Protein 4W64 (pdb70)

Secondary structure (DSSP, 8-state):
----EEEEEEESSS--------GGGTTPEEESEEE--EE----SS---SSS--S---EEPPEEEEEE--TTHHHHHHHHHHT-EEEEEEEEEEEEETTEEEEEEEEEEEEEEEEEEEEE--SSS--EEEEEEEEEEEEEEEEEE-TTS-EEEEEEEEEETTTTBSSS-S--/--S-SEEEEEESSS--------GGGTTPEEESEEE--EE----SS---SSS------EEPPEEEEEE--TTHHHHHHHHHHT--EEEEEEEEEE---EEEEEEEEEEEEEEEEEEE--SSS--EEEEEEEEEEEEEEE----EEEEEETTTTBSSS-S--/---EEEEEESSS--------TTSTTPEEESEEE--EE----HHHHHTT-------EEPPEEEEEE--TTHHHHHHHHHHT--EEEEEEEEEEEETTEEEEEEEEEEEEEEEEEEEEE--SSS--EEEEEEEEEEEEEEEEEE-TTS-EEEEEEEEEETTTTBSS--

Foldseek 3Di:
DKDKWKWKAFAAPQHLFAPDPPPVHHRTHIFDDKDWDKDAPDDPVDDDPDDDDPDAIDIDWIKTKHFDDPSVVVLVVQQVVFDWTQKMKMWTWTDQVPRIDRFKIKMFGGKGWPDKAWDDDPDDGTMIMITMDGQKMKMKGWDADPNSHTDDIDIWMAGNCVRDGDRDRDD/DDPAFKWKAFAAPQHLFAPDPPPVHHRTAGFHDKDWDKAAPDDPPDDDPDDDDPDAIDTDWIKTKHFDDPSVVVLVVQQVVFDWTQKMKMFGWDPVIDRFKIKMFGGKGWPDKAWDDDPDDTTMIMITMDGQKMWMWGDPVIDIWIAGNCVGDTDRDNDD/DAFKWKAFAAPQHLFDPDPPPVRHRTHGFHDKDWDKAWPFDPVCVVVVHDTPIAIDTDWIKTKHFDDPSVVVLVVQQVVFDWTQKMKMWGWDDQPPDIDRFKIKMFGGKGWNDKAWDDDPDDGTMIMITMDGFKMKMKGFDADPNRHTDGIDIWMAGSNVRDTDGD

Radius of gyration: 39.63 Å; Cα contacts (8 Å, |Δi|>4): 1179; chains: 3; bounding box: 55×47×134 Å

CATH classification: 2.30.110.20

B-factor: mean 25.29, std 13.47, range [9.86, 95.23]

Nearest PDB structures (foldseek):
  4w64-assembly1_A  TM=1.006E+00  e=3.500E-34  Acinetobacter baumannii AB0057
  4tv4-assembly1_A-2  TM=9.434E-01  e=4.140E-15  Burkholderia pseudomallei 1710b
  1y12-assembly1_A  TM=8.871E-01  e=4.853E-15  Pseudomonas aeruginosa PAO1
  4ksr-assembly1_A  TM=9.170E-01  e=1.328E-14  Vibrio cholerae O1 biovar El Tor str. N16961
  1y12-assembly1_C  TM=8.994E-01  e=1.019E-14  Pseudomonas aeruginosa PAO1

Organism: Acinetobacter baumannii (strain AB0057) (NCBI:txid480119)

Solvent-accessible surface area: 29060 Å² total; per-residue (Å²): 116,99,48,161,53,21,4,0,49,16,76,12,197,55,129,5,83,15,92,8,201,33,94,119,4,131,31,24,0,81,8,83,50,85,64,44,60,85,156,108,60,131,50,112,136,78,109,54,166,54,92,142,59,88,78,153,21,104,31,50,45,0,55,0,48,0,60,46,40,61,0,2,74,66,0,98,94,0,36,102,55,35,85,72,2,107,36,0,16,0,4,5,17,78,41,35,69,132,137,58,20,53,49,25,28,0,56,0,58,92,0,52,5,39,49,30,83,60,68,108,99,187,153,64,106,45,40,2,29,0,0,0,108,15,12,0,0,27,60,16,88,40,76,55,65,176,131,17,52,88,56,47,58,62,61,134,63,65,0,41,65,44,83,64,72,33,40,34,20,154,142,60,16,108,47,49,19,0,0,50,18,74,16,192,55,122,5,83,9,95,10,197,13,101,116,3,162,31,25,2,34,1,60,49,82,64,47,61,83,158,107,69,128,46,111,138,78,102,46,165,49,90,144,72,89,112,155,22,116,27,39,44,0,56,0,48,0,38,47,54,61,0,2,73,63,0,95,93,0,37,102,56,40,79,70,1,102,34,0,16,0,4,4,20,54,43,239,80,65,50,38,25,28,0,55,0,60,100,0,56,2,34,48,29,84,58,62,112,95,184,150,63,102,46,38,2,30,0,0,0,107,16,15,0,0,34,58,16,99,44,147,97,63,68,58,135,79,66,0,37,64,46,81,68,67,32,41,32,18,157,141,210,37,69,20,6,0,49,14,72,31,166,76,162,5,76,14,101,9,206,32,96,123,2,132,31,24,2,48,2,60,49,85,65,45,58,83,154,95,86,94,43,82,108,39,52,92,123,60,22,99,10,87,49,64,29,118,27,40,40,0,53,0,50,0,35,46,41,70,1,2,73,83,0,99,107,2,37,100,57,34,59,57,0,103,34,0,15,0,4,4,23,99,93,52,76,154,156,79,19,51,49,22,30,0,57,0,63,100,0,54,2,37,49,29,84,58,67,109,103,189,155,60,109,45,41,2,30,0,0,0,110,15,23,0,0,28,60,17,95,34,68,40,50,178,123,15,74,76,129,41,56,66,58,134,67,69,0,38,24,48,36,65,72,37,39,69

Structure (mmCIF, N/CA/C/O backbone):
data_4W64
#
_entry.id   4W64
#
_cell.length_a   87.001
_cell.length_b   87.001
_cell.length_c   128.809
_cell.angle_alpha   90.00
_cell.angle_beta   90.00
_cell.angle_gamma   120.00
#
_symmetry.space_group_name_H-M   'P 6'
#
loop_
_entity.id
_entity.type
_entity.pdbx_description
1 polymer 'Type VI secretion system effector, Hcp1 family'
2 non-polymer 'SULFATE ION'
3 water water
#
loop_
_atom_site.group_PDB
_atom_site.id
_atom_site.type_symbol
_atom_site.label_atom_id
_atom_site.label_alt_id
_atom_site.label_comp_id
_atom_site.label_asym_id
_atom_site.label_entity_id
_atom_site.label_seq_id
_atom_site.pdbx_PDB_ins_code
_atom_site.Cartn_x
_atom_site.Cartn_y
_atom_site.Cartn_z
_atom_site.occupancy
_atom_site.B_iso_or_equiv
_atom_site.auth_seq_id
_atom_site.auth_comp_id
_atom_site.auth_asym_id
_atom_site.auth_atom_id
_atom_site.pdbx_PDB_model_num
ATOM 1 N N . ALA A 1 1 ? 6.651 -27.774 -7.054 1.00 60.23 -1 ALA A N 1
ATOM 2 C CA . ALA A 1 1 ? 7.892 -27.284 -7.644 1.00 55.26 -1 ALA A CA 1
ATOM 3 C C . ALA A 1 1 ? 7.747 -27.171 -9.143 1.00 51.33 -1 ALA A C 1
ATOM 4 O O . ALA A 1 1 ? 7.332 -28.119 -9.802 1.00 52.59 -1 ALA A O 1
ATOM 6 N N . SER A 1 2 ? 8.071 -26.004 -9.682 1.00 43.06 0 SER A N 1
ATOM 7 C CA . SER A 1 2 ? 8.100 -25.853 -11.125 1.00 37.60 0 SER A CA 1
ATOM 8 C C . SER A 1 2 ? 9.375 -26.496 -11.652 1.00 41.92 0 SER A C 1
ATOM 9 O O . SER A 1 2 ? 10.458 -26.307 -11.097 1.00 41.57 0 SER A O 1
ATOM 12 N N . MET A 1 3 ? 9.235 -27.280 -12.714 1.00 36.52 1 MET A N 1
ATOM 13 C CA . MET A 1 3 ? 10.369 -27.987 -13.290 1.00 34.85 1 MET A CA 1
ATOM 14 C C . MET A 1 3 ? 10.408 -27.728 -14.774 1.00 30.86 1 MET A C 1
ATOM 15 O O . MET A 1 3 ? 10.794 -28.598 -15.568 1.00 27.92 1 MET A O 1
ATOM 20 N N . LYS A 1 4 ? 9.999 -26.523 -15.148 1.00 25.16 2 LYS A N 1
ATOM 21 C CA . LYS A 1 4 ? 10.006 -26.119 -16.548 1.00 21.33 2 LYS A CA 1
ATOM 22 C C . LYS A 1 4 ? 11.410 -25.999 -17.108 1.00 23.50 2 LYS A C 1
ATOM 23 O O . LYS A 1 4 ? 12.288 -25.378 -16.503 1.00 29.68 2 LYS A O 1
ATOM 29 N N . ASP A 1 5 ? 11.599 -26.567 -18.289 1.00 17.92 3 ASP A N 1
ATOM 30 C CA . ASP A 1 5 ? 12.879 -26.546 -18.969 1.00 15.26 3 ASP A CA 1
ATOM 31 C C . ASP A 1 5 ? 12.646 -26.946 -20.411 1.00 16.21 3 ASP A C 1
ATOM 32 O O . ASP A 1 5 ? 11.831 -27.831 -20.693 1.00 18.25 3 ASP A O 1
ATOM 37 N N . ILE A 1 6 ? 13.347 -26.283 -21.323 1.00 13.76 4 ILE A N 1
ATOM 38 C CA . ILE A 1 6 ? 13.295 -26.632 -22.736 1.00 12.63 4 ILE A CA 1
ATOM 39 C C . ILE A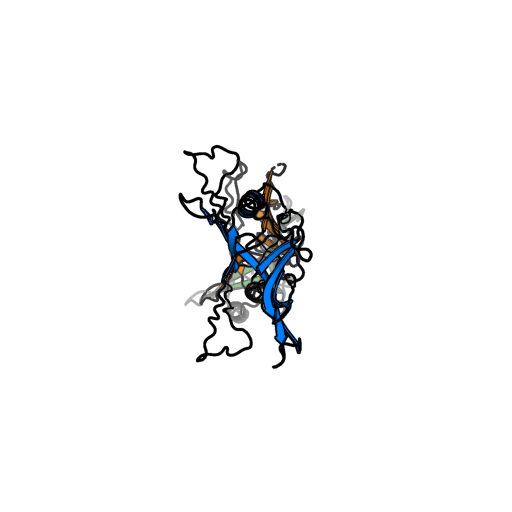 1 6 ? 14.732 -26.780 -23.220 1.00 13.78 4 ILE A C 1
ATOM 40 O O . ILE A 1 6 ? 15.582 -25.937 -22.917 1.00 13.14 4 ILE A O 1
ATOM 45 N N . TYR A 1 7 ? 15.010 -27.859 -23.952 1.00 12.32 5 TYR A N 1
ATOM 46 C CA . TYR A 1 7 ? 16.355 -28.118 -24.443 1.00 10.44 5 TYR A CA 1
ATOM 47 C C . TYR A 1 7 ? 16.342 -28.333 -25.948 1.00 10.97 5 TYR A C 1
ATOM 48 O O . TYR A 1 7 ? 15.453 -29.005 -26.464 1.00 13.02 5 TYR A O 1
ATOM 57 N N . VAL A 1 8 ? 17.359 -27.808 -26.630 1.00 12.88 6 VAL A N 1
ATOM 58 C CA . VAL A 1 8 ? 17.476 -27.924 -28.085 1.00 11.57 6 VAL A CA 1
ATOM 59 C C . VAL A 1 8 ? 18.822 -28.522 -28.476 1.00 12.01 6 VAL A C 1
ATOM 60 O O . VAL A 1 8 ? 19.861 -28.120 -27.947 1.00 13.36 6 VAL A O 1
ATOM 64 N N . GLU A 1 9 ? 18.808 -29.501 -29.383 1.00 13.97 7 GLU A N 1
ATOM 65 C CA . GLU A 1 9 ? 20.060 -30.022 -29.941 1.00 14.38 7 GLU A CA 1
ATOM 66 C C . GLU A 1 9 ? 20.073 -29.967 -31.467 1.00 14.30 7 GLU A C 1
ATOM 67 O O . GLU A 1 9 ? 19.140 -30.464 -32.119 1.00 15.56 7 GLU A O 1
ATOM 73 N N . PHE A 1 10 ? 21.132 -29.382 -32.026 1.00 12.74 8 PHE A N 1
ATOM 74 C CA . PHE A 1 10 ? 21.368 -29.384 -33.472 1.00 13.70 8 PHE A CA 1
ATOM 75 C C . PHE A 1 10 ? 22.186 -30.598 -33.843 1.00 14.28 8 PHE A C 1
ATOM 76 O O . PHE A 1 10 ? 23.149 -30.951 -33.145 1.00 15.26 8 PHE A O 1
ATOM 84 N N . ARG A 1 11 ? 21.804 -31.247 -34.942 1.00 14.17 9 ARG A N 1
ATOM 85 C CA . ARG A 1 11 ? 22.506 -32.422 -35.428 1.00 13.59 9 ARG A CA 1
ATOM 86 C C . ARG A 1 11 ? 22.774 -32.237 -36.911 1.00 17.68 9 ARG A C 1
ATOM 87 O O . ARG A 1 11 ? 21.878 -32.381 -37.747 1.00 25.09 9 ARG A O 1
ATOM 95 N N . GLY A 1 12 ? 24.012 -31.887 -37.237 1.00 22.56 10 GLY A N 1
ATOM 96 C CA . GLY A 1 12 ? 24.388 -31.688 -38.623 1.00 19.62 10 GLY A CA 1
ATOM 97 C C . GLY A 1 12 ? 25.894 -31.626 -38.732 1.00 23.81 10 GLY A C 1
ATOM 98 O O . GLY A 1 12 ? 26.597 -31.868 -37.750 1.00 24.78 10 GLY A O 1
ATOM 99 N N . LYS A 1 13 ? 26.388 -31.292 -39.918 1.00 26.51 11 LYS A N 1
ATOM 100 C CA . LYS A 1 13 ? 27.820 -31.179 -40.137 1.00 24.97 11 LYS A CA 1
ATOM 101 C C . LYS A 1 13 ? 28.417 -30.003 -39.361 1.00 30.53 11 LYS A C 1
ATOM 102 O O . LYS A 1 13 ? 29.515 -30.108 -38.813 1.00 28.82 11 LYS A O 1
ATOM 108 N N . TYR A 1 14 ? 27.692 -28.887 -39.311 1.00 22.83 12 TYR A N 1
ATOM 109 C CA . TYR A 1 14 ? 28.132 -27.714 -38.555 1.00 24.40 12 TYR A CA 1
ATOM 110 C C . TYR A 1 14 ? 27.700 -27.868 -37.107 1.00 19.61 12 TYR A C 1
ATOM 111 O O . TYR A 1 14 ? 26.563 -28.245 -36.831 1.00 23.56 12 TYR A O 1
ATOM 120 N N . LYS A 1 15 ? 28.610 -27.591 -36.182 1.00 22.84 13 LYS A N 1
ATOM 121 C CA . LYS A 1 15 ? 28.331 -27.840 -34.773 1.00 19.63 13 LYS A CA 1
ATOM 122 C C . LYS A 1 15 ? 27.788 -26.588 -34.095 1.00 19.30 13 LYS A C 1
ATOM 123 O O . LYS A 1 15 ? 28.354 -25.498 -34.231 1.00 21.77 13 LYS A O 1
ATOM 129 N N . VAL A 1 16 ? 26.680 -26.746 -33.384 1.00 20.49 14 VAL A N 1
ATOM 130 C CA . VAL A 1 16 ? 26.150 -25.685 -32.535 1.00 18.06 14 VAL A CA 1
ATOM 131 C C . VAL A 1 16 ? 26.042 -26.275 -31.133 1.00 16.91 14 VAL A C 1
ATOM 132 O O . VAL A 1 16 ? 24.953 -26.416 -30.578 1.00 21.96 14 VAL A O 1
ATOM 136 N N . ASP A 1 17 ? 27.189 -26.638 -30.565 1.00 22.62 15 ASP A N 1
ATOM 137 C CA . ASP A 1 17 ? 27.190 -27.321 -29.278 1.00 25.86 15 ASP A CA 1
ATOM 138 C C . ASP A 1 17 ? 26.871 -26.356 -28.141 1.00 27.24 15 ASP A C 1
ATOM 139 O O . ASP A 1 17 ? 27.474 -25.280 -28.043 1.00 28.03 15 ASP A O 1
ATOM 144 N N . GLY A 1 18 ? 25.925 -26.752 -27.289 1.00 21.80 16 GLY A N 1
ATOM 145 C CA . GLY A 1 18 ? 25.413 -25.904 -26.225 1.00 21.51 16 GLY A CA 1
ATOM 146 C C . GLY A 1 18 ? 26.102 -26.033 -24.881 1.00 19.85 16 GLY A C 1
ATOM 147 O O . GLY A 1 18 ? 27.097 -26.747 -24.734 1.00 25.17 16 GLY A O 1
ATOM 148 N N . GLU A 1 19 ? 25.546 -25.340 -23.887 1.00 23.51 17 GLU A N 1
ATOM 149 C CA . GLU A 1 19 ? 26.184 -25.217 -22.583 1.00 25.22 17 GLU A CA 1
ATOM 150 C C . GLU A 1 19 ? 25.537 -26.052 -21.485 1.00 24.08 17 GLU A C 1
ATOM 151 O O . GLU A 1 19 ? 26.069 -26.107 -20.373 1.00 24.77 17 GLU A O 1
ATOM 157 N N . SER A 1 20 ? 24.400 -26.689 -21.766 1.00 18.33 18 SER A N 1
ATOM 158 C CA . SER A 1 20 ? 23.647 -27.334 -20.679 1.00 17.62 18 SER A CA 1
ATOM 159 C C . SER A 1 20 ? 24.448 -28.359 -19.912 1.00 20.33 18 SER A C 1
ATOM 160 O O . SER A 1 20 ? 25.188 -29.157 -20.495 1.00 20.42 18 SER A O 1
ATOM 163 N N . ARG A 1 21 ? 24.290 -28.345 -18.590 1.00 17.02 19 ARG A N 1
ATOM 164 C CA . ARG A 1 21 ? 24.895 -29.360 -17.755 1.00 17.70 19 ARG A CA 1
ATOM 165 C C . ARG A 1 21 ? 23.846 -30.326 -17.195 1.00 17.97 19 ARG A C 1
ATOM 166 O O . ARG A 1 21 ? 24.143 -31.142 -16.312 1.00 21.74 19 ARG A O 1
ATOM 174 N N . ASP A 1 22 ? 22.620 -30.235 -17.707 1.00 17.72 20 ASP A N 1
ATOM 175 C CA . ASP A 1 22 ? 21.590 -31.192 -17.303 1.00 17.01 20 ASP A CA 1
ATOM 176 C C . ASP A 1 22 ? 22.045 -32.593 -17.709 1.00 17.44 20 ASP A C 1
ATOM 177 O O . ASP A 1 22 ? 22.452 -32.778 -18.850 1.00 17.27 20 ASP A O 1
ATOM 182 N N . SER A 1 23 ? 21.966 -33.553 -16.789 1.00 19.70 21 SER A N 1
ATOM 183 C CA A SER A 1 23 ? 22.483 -34.899 -17.043 0.67 20.15 21 SER A CA 1
ATOM 184 C CA B SER A 1 23 ? 22.445 -34.920 -17.018 0.33 25.43 21 SER A CA 1
ATOM 185 C C . SER A 1 23 ? 21.906 -35.524 -18.313 1.00 26.71 21 SER A C 1
ATOM 186 O O . SER A 1 23 ? 22.619 -36.207 -19.047 1.00 24.10 21 SER A O 1
ATOM 191 N N . GLU A 1 24 ? 20.631 -35.271 -18.594 1.00 20.99 22 GLU A N 1
ATOM 192 C CA . GLU A 1 24 ? 19.998 -35.879 -19.762 1.00 19.10 22 GLU A CA 1
ATOM 193 C C . GLU A 1 24 ? 20.147 -35.088 -21.058 1.00 18.53 22 GLU A C 1
ATOM 194 O O . GLU A 1 24 ? 19.731 -35.551 -22.125 1.00 21.89 22 GLU A O 1
ATOM 200 N N . HIS A 1 25 ? 20.733 -33.895 -20.971 1.00 15.79 23 HIS A N 1
ATOM 201 C CA . HIS A 1 25 ? 20.904 -33.039 -22.141 1.00 14.18 23 HIS A CA 1
ATOM 202 C C . HIS A 1 25 ? 22.259 -32.352 -22.129 1.00 12.89 23 HIS A C 1
ATOM 203 O O . HIS A 1 25 ? 22.347 -31.147 -22.393 1.00 14.53 23 HIS A O 1
ATOM 210 N N . LYS A 1 26 ? 23.315 -33.108 -21.828 1.00 17.35 24 LYS A N 1
ATOM 211 C CA . LYS A 1 26 ? 24.652 -32.516 -21.765 1.00 19.35 24 LYS A CA 1
ATOM 212 C C . LYS A 1 26 ? 25.032 -31.915 -23.118 1.00 17.06 24 LYS A C 1
ATOM 213 O O . LYS A 1 26 ? 24.972 -32.598 -24.151 1.00 18.70 24 LYS A O 1
ATOM 219 N N . GLY A 1 27 ? 25.399 -30.632 -23.114 1.00 17.24 25 GLY A N 1
ATOM 220 C CA . GLY A 1 27 ? 25.772 -29.947 -24.342 1.00 18.92 25 GLY A CA 1
ATOM 221 C C . GLY A 1 27 ? 24.631 -29.511 -25.235 1.00 18.67 25 GLY A C 1
ATOM 222 O O . GLY A 1 27 ? 24.866 -29.013 -26.339 1.00 19.23 25 GLY A O 1
ATOM 223 N N . TRP A 1 28 ? 23.392 -29.693 -24.786 1.00 14.75 26 TRP A N 1
ATOM 224 C CA . TRP A 1 28 ? 22.263 -29.107 -25.512 1.00 14.42 26 TRP A CA 1
ATOM 225 C C . TRP A 1 28 ? 22.164 -27.617 -25.173 1.00 14.06 26 TRP A C 1
ATOM 226 O O . TRP A 1 28 ? 22.801 -27.142 -24.228 1.00 16.51 26 TRP A O 1
ATOM 237 N N . LEU A 1 29 ? 21.373 -26.881 -25.948 1.00 14.10 27 LEU A N 1
ATOM 238 C CA . LEU A 1 29 ? 21.058 -25.491 -25.624 1.00 13.31 27 LEU A CA 1
ATOM 239 C C . LEU A 1 29 ? 19.889 -25.492 -24.661 1.00 15.12 27 LEU A C 1
ATOM 240 O O . LEU A 1 29 ? 18.917 -26.224 -24.870 1.00 18.88 27 LEU A O 1
ATOM 245 N N . GLU A 1 30 ? 19.967 -24.671 -23.620 1.00 12.88 28 GLU A N 1
ATOM 246 C CA . GLU A 1 30 ? 18.801 -24.401 -22.782 1.00 13.43 28 GLU A CA 1
ATOM 247 C C . GLU A 1 30 ? 18.086 -23.175 -23.323 1.00 13.90 28 GLU A C 1
ATOM 248 O O . GLU A 1 30 ? 18.695 -22.111 -23.518 1.00 17.16 28 GLU A O 1
ATOM 254 N N . VAL A 1 31 ? 16.787 -23.320 -23.558 1.00 10.86 29 VAL A N 1
ATOM 255 C CA . VAL A 1 31 ? 15.987 -22.191 -24.015 1.00 11.42 29 VAL A CA 1
ATOM 256 C C . VAL A 1 31 ? 14.808 -21.898 -23.070 1.00 15.96 29 VAL A C 1
ATOM 257 O O . VAL A 1 31 ? 14.434 -22.733 -22.227 1.00 15.10 29 VAL A O 1
ATOM 261 N N . ASN A 1 32 ? 14.236 -20.709 -23.203 1.00 11.28 30 ASN A N 1
ATOM 262 C CA . ASN A 1 32 ? 13.290 -20.191 -22.227 1.00 12.50 30 ASN A CA 1
ATOM 263 C C . ASN A 1 32 ? 11.829 -20.266 -22.672 1.00 13.16 30 ASN A C 1
ATOM 264 O O . ASN A 1 32 ? 10.927 -20.315 -21.839 1.00 16.34 30 ASN A O 1
ATOM 269 N N . SER A 1 33 ? 11.603 -20.218 -23.982 1.00 13.40 31 SER A N 1
ATOM 270 C CA . SER A 1 33 ? 10.235 -20.154 -24.507 1.00 12.95 31 SER A CA 1
ATOM 271 C C . SER A 1 33 ? 10.198 -20.557 -25.965 1.00 14.20 31 SER A C 1
ATOM 272 O O . SER A 1 33 ? 11.239 -20.624 -26.632 1.00 14.33 31 SER A O 1
ATOM 275 N N . TRP A 1 34 ? 8.987 -20.828 -26.452 1.00 13.21 32 TRP A N 1
ATOM 276 C CA . TRP A 1 34 ? 8.787 -21.309 -27.820 1.00 13.83 32 TRP A CA 1
ATOM 277 C C . TRP A 1 34 ? 7.449 -20.811 -28.323 1.00 13.10 32 TRP A C 1
ATOM 278 O O . TRP A 1 34 ? 6.476 -20.722 -27.572 1.00 14.51 32 TRP A O 1
ATOM 289 N N . SER A 1 35 ? 7.382 -20.483 -29.611 1.00 13.00 33 SER A N 1
ATOM 290 C CA . SER A 1 35 ? 6.109 -20.107 -30.216 1.00 14.58 33 SER A CA 1
ATOM 291 C C . SER A 1 35 ? 6.082 -20.578 -31.664 1.00 14.30 33 SER A C 1
ATOM 292 O O . SER A 1 35 ? 7.133 -20.730 -32.297 1.00 14.79 33 SER A O 1
ATOM 295 N N . HIS A 1 36 ? 4.890 -20.878 -32.160 1.00 13.96 34 HIS A N 1
ATOM 296 C CA . HIS A 1 36 ? 4.728 -21.361 -33.527 1.00 14.17 34 HIS A CA 1
ATOM 297 C C . HIS A 1 36 ? 3.392 -20.902 -34.076 1.00 13.19 34 HIS A C 1
ATOM 298 O O . HIS A 1 36 ? 2.575 -20.319 -33.343 1.00 14.69 34 HIS A O 1
ATOM 305 N N . ASN A 1 37 ? 3.179 -21.145 -35.368 1.00 13.50 35 ASN A N 1
ATOM 306 C CA . ASN A 1 37 ? 1.944 -20.744 -36.031 1.00 13.29 35 ASN A CA 1
ATOM 307 C C . ASN A 1 37 ? 1.807 -21.601 -37.274 1.00 12.86 35 ASN A C 1
ATOM 308 O O . ASN A 1 37 ? 2.789 -21.803 -38.006 1.00 14.43 35 ASN A O 1
ATOM 313 N N . ILE A 1 38 ? 0.601 -22.127 -37.492 1.00 11.66 36 ILE A N 1
ATOM 314 C CA . ILE A 1 38 ? 0.299 -22.973 -38.637 1.00 13.71 36 ILE A CA 1
ATOM 315 C C . ILE A 1 38 ? -0.997 -22.445 -39.220 1.00 13.74 36 ILE A C 1
ATOM 316 O O . ILE A 1 38 ? -1.968 -22.255 -38.499 1.00 13.65 36 ILE A O 1
ATOM 321 N N . ARG A 1 39 ? -1.016 -22.188 -40.522 1.00 12.33 37 ARG A N 1
ATOM 322 C CA . ARG A 1 39 ? -2.192 -21.586 -41.155 1.00 13.54 37 ARG A CA 1
ATOM 323 C C . ARG A 1 39 ? -2.565 -22.339 -42.423 1.00 13.22 37 ARG A C 1
ATOM 324 O O . ARG A 1 39 ? -1.736 -22.497 -43.328 1.00 16.99 37 ARG A O 1
ATOM 332 N N . GLN A 1 40 ? -3.826 -22.776 -42.479 1.00 12.48 38 GLN A N 1
ATOM 333 C CA . GLN A 1 40 ? -4.368 -23.578 -43.576 1.00 16.60 38 GLN A CA 1
ATOM 334 C C . GLN A 1 40 ? -5.376 -22.751 -44.368 1.00 16.14 38 GLN A C 1
ATOM 335 O O . GLN A 1 40 ? -6.433 -22.400 -43.850 1.00 16.28 38 GLN A O 1
ATOM 341 N N . PRO A 1 41 ? -5.065 -22.433 -45.636 1.00 16.11 39 PRO A N 1
ATOM 342 C CA . PRO A 1 41 ? -5.950 -21.587 -46.450 1.00 16.66 39 PRO A CA 1
ATOM 343 C C . PRO A 1 41 ? -7.141 -22.297 -47.101 1.00 19.96 39 PRO A C 1
ATOM 344 O O . PRO A 1 41 ? -8.020 -21.596 -47.621 1.00 22.26 39 PRO A O 1
ATOM 348 N N . LYS A 1 42 ? -7.164 -23.628 -47.089 1.00 17.33 40 LYS A N 1
ATOM 349 C CA . LYS A 1 42 ? -8.243 -24.403 -47.705 1.00 16.18 40 LYS A CA 1
ATOM 350 C C . LYS A 1 42 ? -9.637 -23.887 -47.344 1.00 17.30 40 LYS A C 1
ATOM 351 O O . LYS A 1 42 ? -9.913 -23.568 -46.188 1.00 17.58 40 LYS A O 1
ATOM 357 N N . SER A 1 43 ? -10.509 -23.795 -48.345 1.00 18.06 41 SER A N 1
ATOM 358 C CA . SER A 1 43 ? -11.879 -23.317 -48.141 1.00 18.35 41 SER A CA 1
ATOM 359 C C . SER A 1 43 ? -12.786 -24.413 -47.592 1.00 19.73 41 SER A C 1
ATOM 360 O O . SER A 1 43 ? -12.597 -25.592 -47.900 1.00 21.00 41 SER A O 1
ATOM 363 N N . ALA A 1 44 ? -13.765 -24.024 -46.775 1.00 16.63 42 ALA A N 1
ATOM 364 C CA . ALA A 1 44 ? -14.792 -24.957 -46.302 1.00 17.01 42 ALA A CA 1
ATOM 365 C C . ALA A 1 44 ? -16.065 -24.849 -47.129 1.00 21.95 42 ALA A C 1
ATOM 366 O O . ALA A 1 44 ? -17.009 -25.606 -46.913 1.00 22.08 42 ALA A O 1
ATOM 368 N N . THR A 1 45 ? -16.103 -23.912 -48.078 1.00 18.19 43 THR A N 1
ATOM 369 C CA . THR A 1 45 ? -17.320 -23.692 -48.855 1.00 18.81 43 THR A CA 1
ATOM 370 C C . THR A 1 45 ? -17.137 -23.990 -50.336 1.00 25.04 43 THR A C 1
ATOM 371 O O . THR A 1 45 ? -18.113 -23.998 -51.101 1.00 24.24 43 THR A O 1
ATOM 375 N N . SER A 1 46 ? -15.890 -24.227 -50.738 1.00 36.69 44 SER A N 1
ATOM 376 C CA . SER A 1 46 ? -15.576 -24.660 -52.093 1.00 33.36 44 SER A CA 1
ATOM 377 C C . SER A 1 46 ? -14.712 -25.906 -52.012 1.00 33.98 44 SER A C 1
ATOM 378 O O . SER A 1 46 ? -13.952 -26.076 -51.057 1.00 37.41 44 SER A O 1
ATOM 381 N N . SER A 1 47 ? -14.827 -26.776 -53.006 1.00 31.38 45 SER A N 1
ATOM 382 C CA . SER A 1 47 ? -13.987 -27.963 -53.054 1.00 34.14 45 SER A CA 1
ATOM 383 C C . SER A 1 47 ? -13.516 -28.208 -54.470 1.00 30.32 45 SER A C 1
ATOM 384 O O . SER A 1 47 ? -14.196 -27.843 -55.432 1.00 28.00 45 SER A O 1
ATOM 387 N N . SER A 1 48 ? -12.340 -28.808 -54.602 1.00 31.87 46 SER A N 1
ATOM 388 C CA . SER A 1 48 ? -11.836 -29.150 -55.919 1.00 30.76 46 SER A CA 1
ATOM 389 C C . SER A 1 48 ? -12.776 -30.139 -56.588 1.00 29.15 46 SER A C 1
ATOM 390 O O . SER A 1 48 ? -13.363 -30.991 -55.928 1.00 29.75 46 SER A O 1
ATOM 393 N N . VAL A 1 49 ? -12.923 -30.012 -57.901 1.00 27.80 47 VAL A N 1
ATOM 394 C CA . VAL A 1 49 ? -13.683 -30.975 -58.684 1.00 29.26 47 VAL A CA 1
ATOM 395 C C . VAL A 1 49 ? -12.974 -32.329 -58.658 1.00 29.48 47 VAL A C 1
ATOM 396 O O . VAL A 1 49 ? -13.614 -33.392 -58.682 1.00 31.35 47 VAL A O 1
ATOM 400 N N . GLY A 1 50 ? -11.645 -32.284 -58.577 1.00 30.94 48 GLY A N 1
ATOM 401 C CA . GLY A 1 50 ? -10.838 -33.490 -58.571 1.00 33.48 48 GLY A CA 1
ATOM 402 C C . GLY A 1 50 ? -10.107 -33.686 -57.256 1.00 35.68 48 GLY A C 1
ATOM 403 O O . GLY A 1 50 ? -10.584 -33.251 -56.209 1.00 37.41 48 GLY A O 1
ATOM 404 N N . GLY A 1 51 ? -8.944 -34.325 -57.307 1.00 38.45 49 GLY A N 1
ATOM 405 C CA . GLY A 1 51 ? -8.204 -34.640 -56.095 1.00 41.61 49 GLY A CA 1
ATOM 406 C C . GLY A 1 51 ? -7.075 -33.673 -55.794 1.00 43.18 49 GLY A C 1
ATOM 407 O O . GLY A 1 51 ? -6.299 -33.886 -54.859 1.00 46.78 49 GLY A O 1
ATOM 408 N N . HIS A 1 52 ? -6.979 -32.604 -56.579 1.00 41.59 50 HIS A N 1
ATOM 409 C CA . HIS A 1 52 ? -5.920 -31.618 -56.374 1.00 49.37 50 HIS A CA 1
ATOM 410 C C . HIS A 1 52 ? -6.426 -30.289 -55.827 1.00 49.55 50 HIS A C 1
ATOM 411 O 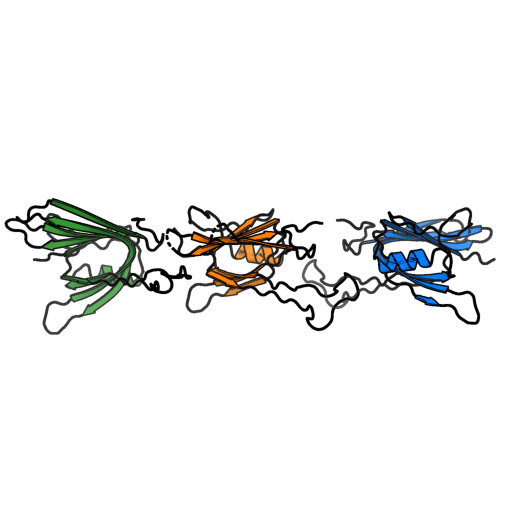O . HIS A 1 52 ? -7.299 -29.645 -56.411 1.00 48.38 50 HIS A O 1
ATOM 418 N N . THR A 1 53 ? -5.853 -29.896 -54.696 1.00 56.25 51 THR A N 1
ATOM 419 C CA . THR A 1 53 ? -6.092 -28.597 -54.095 1.00 59.24 51 THR A CA 1
ATOM 420 C C . THR A 1 53 ? -4.790 -27.819 -54.257 1.00 57.94 51 THR A C 1
ATOM 421 O O . THR A 1 53 ? -3.718 -28.322 -53.919 1.00 62.46 51 THR A O 1
ATOM 425 N N . ALA A 1 54 ? -4.873 -26.607 -54.793 1.00 52.03 52 ALA A N 1
ATOM 426 C CA . ALA A 1 54 ? -3.672 -25.843 -55.126 1.00 55.24 52 ALA A CA 1
ATOM 427 C C . ALA A 1 54 ? -2.879 -25.466 -53.885 1.00 61.27 52 ALA A C 1
ATOM 428 O O . ALA A 1 54 ? -1.744 -25.909 -53.693 1.00 63.37 52 ALA A O 1
ATOM 430 N N . GLU A 1 55 ? -3.491 -24.631 -53.056 1.00 64.49 53 GLU A N 1
ATOM 431 C CA . GLU A 1 55 ? -2.870 -24.142 -51.834 1.00 71.04 53 GLU A CA 1
ATOM 432 C C . GLU A 1 55 ? -2.403 -25.260 -50.915 1.00 75.31 53 GLU A C 1
ATOM 433 O O . GLU A 1 55 ? -2.887 -26.391 -50.972 1.00 68.48 53 GLU A O 1
ATOM 439 N N . ARG A 1 56 ? -1.454 -24.919 -50.057 1.00 34.85 54 ARG A N 1
ATOM 440 C CA . ARG A 1 56 ? -1.005 -25.821 -49.019 1.00 31.44 54 ARG A CA 1
ATOM 441 C C . ARG A 1 56 ? -0.868 -25.021 -47.745 1.00 25.47 54 ARG A C 1
ATOM 442 O O . ARG A 1 56 ? -0.913 -23.785 -47.763 1.00 26.23 54 ARG A O 1
ATOM 450 N N . VAL A 1 57 ? -0.696 -25.732 -46.640 1.00 22.56 55 VAL A N 1
ATOM 451 C CA . VAL A 1 57 ? -0.483 -25.099 -45.349 1.00 17.99 55 VAL A CA 1
ATOM 452 C C . VAL A 1 57 ? 0.772 -24.227 -45.357 1.00 21.94 55 VAL A C 1
ATOM 453 O O . VAL A 1 57 ? 1.722 -24.480 -46.110 1.00 20.68 55 VAL A O 1
ATOM 457 N N . GLU A 1 58 ? 0.756 -23.183 -44.536 1.00 16.31 56 GLU A N 1
ATOM 458 C CA . GLU A 1 58 ? 1.950 -22.403 -44.251 1.00 15.80 56 GLU A CA 1
ATOM 459 C C . GLU A 1 58 ? 2.351 -22.652 -42.804 1.00 15.69 56 GLU A C 1
ATOM 460 O O . GLU A 1 58 ? 1.569 -22.363 -41.893 1.00 17.06 56 GLU A O 1
ATOM 466 N N . HIS A 1 59 ? 3.543 -23.211 -42.575 1.00 14.25 57 HIS A N 1
ATOM 467 C CA . HIS A 1 59 ? 4.100 -23.266 -41.229 1.00 13.65 57 HIS A CA 1
ATOM 468 C C . HIS A 1 59 ? 5.012 -22.059 -41.039 1.00 12.70 57 HIS A C 1
ATOM 469 O O . HIS A 1 59 ? 5.902 -21.807 -41.864 1.00 16.24 57 HIS A O 1
ATOM 476 N N . SER A 1 60 ? 4.796 -21.307 -39.967 1.00 13.01 58 SER A N 1
ATOM 477 C CA . SER A 1 60 ? 5.710 -20.222 -39.637 1.00 14.68 58 SER A CA 1
ATOM 478 C C . SER A 1 60 ? 6.978 -20.824 -39.057 1.00 14.77 58 SER A C 1
ATOM 479 O O . SER A 1 60 ? 7.035 -22.035 -38.792 1.00 16.15 58 SER A O 1
ATOM 482 N N . ASP A 1 61 ? 8.027 -20.021 -38.911 1.00 15.25 59 ASP A N 1
ATOM 483 C CA . ASP A 1 61 ? 9.229 -20.538 -38.281 1.00 14.72 59 ASP A CA 1
ATOM 484 C C . ASP A 1 61 ? 8.887 -20.888 -36.841 1.00 13.85 59 ASP A C 1
ATOM 485 O O . ASP A 1 61 ? 7.998 -20.273 -36.232 1.00 16.08 59 ASP A O 1
ATOM 490 N N . MET A 1 62 ? 9.586 -21.862 -36.280 1.00 12.22 60 MET A N 1
ATOM 491 C CA . MET A 1 62 ? 9.509 -22.049 -34.835 1.00 11.86 60 MET A CA 1
ATOM 492 C C . MET A 1 62 ? 10.473 -21.085 -34.163 1.00 12.86 60 MET A C 1
ATOM 493 O O . MET A 1 62 ? 11.666 -21.061 -34.498 1.00 14.36 60 MET A O 1
ATOM 498 N N . VAL A 1 63 ? 9.957 -20.287 -33.229 1.00 12.59 61 VAL A N 1
ATOM 499 C CA . VAL A 1 63 ? 10.750 -19.215 -32.638 1.00 11.57 61 VAL A CA 1
ATOM 500 C C . VAL A 1 63 ? 11.031 -19.513 -31.169 1.00 14.08 61 VAL A C 1
ATOM 501 O O . VAL A 1 63 ? 10.118 -19.811 -30.390 1.00 14.80 61 VAL A O 1
ATOM 505 N N . PHE A 1 64 ? 12.305 -19.435 -30.802 1.00 11.91 62 PHE A N 1
ATOM 506 C CA . PHE A 1 64 ? 12.743 -19.748 -29.451 1.00 12.00 62 PHE A CA 1
ATOM 507 C C . PHE A 1 64 ? 13.407 -18.522 -28.856 1.00 13.09 62 PHE A C 1
ATOM 508 O O . PHE A 1 64 ? 14.010 -17.728 -29.579 1.00 16.44 62 PHE A O 1
ATOM 516 N N . VAL A 1 65 ? 13.307 -18.362 -27.545 1.00 11.34 63 VAL A N 1
ATOM 517 C CA . VAL A 1 65 ? 14.070 -17.320 -26.870 1.00 12.00 63 VAL A CA 1
ATOM 518 C C . VAL A 1 65 ? 15.028 -17.996 -25.890 1.00 13.65 63 VAL A C 1
ATOM 519 O O . VAL A 1 65 ? 14.650 -18.937 -25.189 1.00 13.04 63 VAL A O 1
ATOM 523 N N . LYS A 1 66 ? 16.276 -17.534 -25.862 1.00 12.22 64 LYS A N 1
ATOM 524 C CA . LYS A 1 66 ? 17.295 -18.124 -24.987 1.00 11.39 64 LYS A CA 1
ATOM 525 C C . LYS A 1 66 ? 18.200 -17.038 -24.413 1.00 14.35 64 LYS A C 1
ATOM 526 O O . LYS A 1 66 ? 18.287 -15.935 -24.963 1.00 13.81 64 LYS A O 1
ATOM 532 N N . ASP A 1 67 ? 18.868 -17.328 -23.300 1.00 11.21 65 ASP A N 1
ATOM 533 C CA . ASP A 1 67 ? 19.907 -16.400 -22.831 1.00 13.06 65 ASP A CA 1
ATOM 534 C C . ASP A 1 67 ? 21.078 -16.371 -23.818 1.00 12.82 65 ASP A C 1
ATOM 535 O O . ASP A 1 67 ? 21.427 -17.404 -24.413 1.00 14.06 65 ASP A O 1
ATOM 540 N N . LEU A 1 68 ? 21.689 -15.203 -24.001 1.00 11.65 66 LEU A N 1
ATOM 541 C CA . LEU A 1 68 ? 22.935 -15.148 -24.765 1.00 11.91 66 LEU A CA 1
ATOM 542 C C . LEU A 1 68 ? 23.956 -16.014 -24.049 1.00 15.76 66 LEU A C 1
ATOM 543 O O . LEU A 1 68 ? 24.049 -15.997 -22.814 1.00 19.09 66 LEU A O 1
ATOM 548 N N . ASP A 1 69 ? 24.723 -16.778 -24.824 1.00 14.57 67 ASP A N 1
ATOM 549 C CA . ASP A 1 69 ? 25.753 -17.656 -24.265 1.00 13.43 67 ASP A CA 1
ATOM 550 C C . ASP A 1 69 ? 26.749 -18.022 -25.362 1.00 12.16 67 ASP A C 1
ATOM 551 O O . ASP A 1 69 ? 26.738 -17.411 -26.427 1.00 13.72 67 ASP A O 1
ATOM 556 N N . ALA A 1 70 ? 27.605 -19.018 -25.122 1.00 15.05 68 ALA A N 1
ATOM 557 C CA . ALA A 1 70 ? 28.674 -19.326 -26.070 1.00 15.66 68 ALA A CA 1
ATOM 558 C C . ALA A 1 70 ? 28.148 -19.856 -27.399 1.00 14.83 68 ALA A C 1
ATOM 559 O O . ALA A 1 70 ? 28.889 -19.898 -28.385 1.00 16.70 68 ALA A O 1
ATOM 561 N N . THR A 1 71 ? 26.895 -20.293 -27.426 1.00 15.75 69 THR A N 1
ATOM 562 C CA A THR A 1 71 ? 26.304 -20.767 -28.671 0.70 14.75 69 THR A CA 1
ATOM 563 C CA B THR A 1 71 ? 26.307 -20.779 -28.671 0.30 15.20 69 THR A CA 1
ATOM 564 C C . THR A 1 71 ? 25.854 -19.611 -29.543 1.00 14.55 69 THR A C 1
ATOM 565 O O . THR A 1 71 ? 25.618 -19.780 -30.734 1.00 15.46 69 THR A O 1
ATOM 572 N N . SER A 1 72 ? 25.727 -18.424 -28.948 1.00 13.11 70 SER A N 1
ATOM 573 C CA . SER A 1 72 ? 25.226 -17.267 -29.695 1.00 11.66 70 SER A CA 1
ATOM 574 C C . SER A 1 72 ? 26.002 -16.954 -30.984 1.00 14.33 70 SER A C 1
ATOM 575 O O . SER A 1 72 ? 25.380 -16.837 -32.039 1.00 14.19 70 SER A O 1
ATOM 578 N N . PRO A 1 73 ? 27.346 -16.835 -30.915 1.00 13.55 71 PRO A N 1
ATOM 579 C CA . PRO A 1 73 ? 28.045 -16.571 -32.184 1.00 12.88 71 PRO A CA 1
ATOM 580 C C . PRO A 1 73 ? 27.873 -17.728 -33.160 1.00 13.49 71 PRO A C 1
ATOM 581 O O . PRO A 1 73 ? 27.907 -17.490 -34.374 1.00 14.20 71 PRO A O 1
ATOM 585 N N . LYS A 1 74 ? 27.712 -18.949 -32.654 1.00 12.43 72 LYS A N 1
ATOM 586 C CA . LYS A 1 74 ? 27.510 -20.100 -33.529 1.00 12.47 72 LYS A CA 1
ATOM 587 C C . LYS A 1 74 ? 26.193 -19.955 -34.290 1.00 14.43 72 LYS A C 1
ATOM 588 O O . LYS A 1 74 ? 26.135 -20.231 -35.494 1.00 16.59 72 LYS A O 1
ATOM 594 N N . LEU A 1 75 ? 25.147 -19.511 -33.594 1.00 13.31 73 LEU A N 1
ATOM 595 C CA . LEU A 1 75 ? 23.861 -19.255 -34.230 1.00 11.67 73 LEU A CA 1
ATOM 596 C C . LEU A 1 75 ? 23.963 -18.101 -35.228 1.00 13.13 73 LEU A C 1
ATOM 597 O O . LEU A 1 75 ? 23.383 -18.163 -36.323 1.00 12.46 73 LEU A O 1
ATOM 602 N N . TRP A 1 76 ? 24.675 -17.038 -34.850 1.00 14.03 74 TRP A N 1
ATOM 603 C CA . TRP A 1 76 ? 24.799 -15.866 -35.724 1.00 11.66 74 TRP A CA 1
ATOM 604 C C . TRP A 1 76 ? 25.484 -16.238 -37.029 1.00 12.04 74 TRP A C 1
ATOM 605 O O . TRP A 1 76 ? 25.051 -15.820 -38.117 1.00 12.75 74 TRP A O 1
ATOM 616 N N . GLU A 1 77 ? 26.547 -17.033 -36.937 1.00 13.05 75 GLU A N 1
ATOM 617 C CA . GLU A 1 77 ? 27.242 -17.451 -38.154 1.00 13.26 75 GLU A CA 1
ATOM 618 C C . GLU A 1 77 ? 26.405 -18.454 -38.952 1.00 14.67 75 GLU A C 1
ATOM 619 O O . GLU A 1 77 ? 26.328 -18.354 -40.176 1.00 15.49 75 GLU A O 1
ATOM 625 N N . ALA A 1 78 ? 25.779 -19.415 -38.273 1.00 12.17 76 ALA A N 1
ATOM 626 C CA . ALA A 1 78 ? 24.964 -20.412 -38.976 1.00 14.88 76 ALA A CA 1
ATOM 627 C C . ALA A 1 78 ? 23.812 -19.756 -39.732 1.00 11.97 76 ALA A C 1
ATOM 628 O O . ALA A 1 78 ? 23.490 -20.147 -40.855 1.00 14.87 76 ALA A O 1
ATOM 630 N N . CYS A 1 79 ? 23.175 -18.771 -39.110 1.00 12.93 77 CYS A N 1
ATOM 631 C CA . CYS A 1 79 ? 22.124 -18.021 -39.775 1.00 13.10 77 CYS A CA 1
ATOM 632 C C . CYS A 1 79 ? 22.675 -17.277 -40.986 1.00 14.72 77 CYS A C 1
ATOM 633 O O . CYS A 1 79 ? 22.094 -17.325 -42.072 1.00 15.54 77 CYS A O 1
ATOM 636 N N . SER A 1 80 ? 23.808 -16.600 -40.806 1.00 13.43 78 SER A N 1
ATOM 637 C CA . SER A 1 80 ? 24.420 -15.832 -41.890 1.00 13.26 78 SER A CA 1
ATOM 638 C C . SER A 1 80 ? 24.778 -16.707 -43.089 1.00 14.21 78 SER A C 1
ATOM 639 O O . SER A 1 80 ? 24.548 -16.324 -44.234 1.00 16.66 78 SER A O 1
ATOM 642 N N . ALA A 1 81 ? 25.327 -17.886 -42.804 1.00 15.73 79 ALA A N 1
ATOM 643 C CA . ALA A 1 81 ? 25.788 -18.801 -43.843 1.00 19.26 79 ALA A CA 1
ATOM 644 C C . ALA A 1 81 ? 24.666 -19.618 -44.470 1.00 16.14 79 ALA A C 1
ATOM 645 O O . ALA A 1 81 ? 24.812 -20.122 -45.593 1.00 20.48 79 ALA A O 1
ATOM 647 N N . GLY A 1 82 ? 23.568 -19.778 -43.745 1.00 16.62 80 GLY A N 1
ATOM 648 C CA . GLY A 1 82 ? 22.478 -20.613 -44.217 1.00 17.22 80 GLY A CA 1
ATOM 649 C C . GLY A 1 82 ? 22.808 -22.095 -44.166 1.00 17.99 80 GLY A C 1
ATOM 650 O O . GLY A 1 82 ? 22.367 -22.864 -45.027 1.00 20.47 80 GLY A O 1
ATOM 651 N N . TYR A 1 83 ? 23.574 -22.508 -43.160 1.00 16.69 81 TYR A N 1
ATOM 652 C CA . TYR A 1 83 ? 23.907 -23.927 -43.008 1.00 18.46 81 TYR A CA 1
ATOM 653 C C . TYR A 1 83 ? 22.659 -24.753 -42.725 1.00 15.18 81 TYR A C 1
ATOM 654 O O . TYR A 1 83 ? 21.808 -24.350 -41.930 1.00 17.40 81 TYR A O 1
ATOM 663 N N . THR A 1 84 ? 22.569 -25.918 -43.357 1.00 17.57 82 THR A N 1
ATOM 664 C CA . THR A 1 84 ? 21.450 -26.827 -43.119 1.00 14.57 82 THR A CA 1
ATOM 665 C C . THR A 1 84 ? 21.846 -27.928 -42.145 1.00 20.66 82 THR A C 1
ATOM 666 O O . THR A 1 84 ? 22.951 -28.488 -42.224 1.00 21.99 82 THR A O 1
ATOM 670 N N . PHE A 1 85 ? 20.938 -28.234 -41.226 1.00 15.19 83 PHE A N 1
ATOM 671 C CA . PHE A 1 85 ? 21.153 -29.296 -40.257 1.00 15.66 83 PHE A CA 1
ATOM 672 C C . PHE A 1 85 ? 20.253 -30.461 -40.569 1.00 15.37 83 PHE A C 1
ATOM 673 O O . PHE A 1 85 ? 19.090 -30.279 -40.944 1.00 16.78 83 PHE A O 1
ATOM 681 N N . ASP A 1 86 ? 20.780 -31.670 -40.438 1.00 15.15 84 ASP A N 1
ATOM 682 C CA . ASP A 1 86 ? 19.992 -32.845 -40.748 1.00 16.48 84 ASP A CA 1
ATOM 683 C C . ASP A 1 86 ? 18.757 -32.916 -39.859 1.00 12.5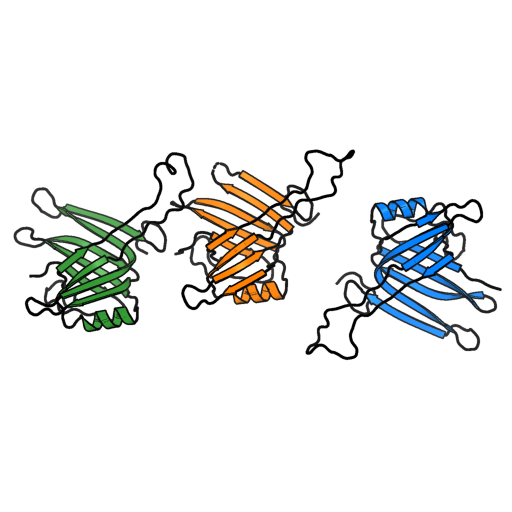1 84 ASP A C 1
ATOM 684 O O . ASP A 1 86 ? 17.661 -33.250 -40.323 1.00 15.00 84 ASP A O 1
ATOM 689 N N . GLU A 1 87 ? 18.944 -32.614 -38.582 1.00 14.29 85 GLU A N 1
ATOM 690 C CA . GLU A 1 87 ? 17.850 -32.691 -37.612 1.00 14.70 85 GLU A CA 1
ATOM 691 C C . GLU A 1 87 ? 18.086 -31.729 -36.457 1.00 15.54 85 GLU A C 1
ATOM 692 O O . GLU A 1 87 ? 19.235 -31.433 -36.111 1.00 16.23 85 GLU A O 1
ATOM 698 N N . VAL A 1 88 ? 16.999 -31.216 -35.891 1.00 12.41 86 VAL A N 1
ATOM 699 C CA . VAL A 1 88 ? 17.047 -30.474 -34.635 1.00 12.12 86 VAL A CA 1
ATOM 700 C C . VAL A 1 88 ? 15.987 -31.082 -33.736 1.00 17.38 86 VAL A C 1
ATOM 701 O O . VAL A 1 88 ? 14.866 -31.344 -34.183 1.00 15.00 86 VAL A O 1
ATOM 705 N N . GLN A 1 89 ? 16.337 -31.354 -32.484 1.00 13.59 87 GLN A N 1
ATOM 706 C CA . GLN A 1 89 ? 15.351 -31.899 -31.551 1.00 12.44 87 GLN A CA 1
ATOM 707 C C . GLN A 1 89 ? 15.138 -30.921 -30.413 1.00 12.96 87 GLN A C 1
ATOM 708 O O . GLN A 1 89 ? 16.102 -30.306 -29.930 1.00 13.46 87 GLN A O 1
ATOM 714 N N . ILE A 1 90 ? 13.883 -30.776 -29.996 1.00 10.88 88 ILE A N 1
ATOM 715 C CA . ILE A 1 90 ? 13.529 -29.919 -28.870 1.00 11.54 88 ILE A CA 1
ATOM 716 C C . ILE A 1 90 ? 12.723 -30.729 -27.848 1.00 13.99 88 ILE A C 1
ATOM 717 O O . ILE A 1 90 ? 11.687 -31.315 -28.193 1.00 13.75 88 ILE A O 1
ATOM 722 N N . ASP A 1 91 ? 13.200 -30.771 -26.601 1.00 12.38 89 ASP A N 1
ATOM 723 C CA . ASP A 1 91 ? 12.489 -31.466 -25.513 1.00 11.69 89 ASP A CA 1
ATOM 724 C C . ASP A 1 91 ? 11.911 -30.447 -24.537 1.00 13.40 89 ASP A C 1
ATOM 725 O O . ASP A 1 91 ? 12.631 -29.550 -24.081 1.00 13.19 89 ASP A O 1
ATOM 730 N N . PHE A 1 92 ? 10.634 -30.606 -24.185 1.00 12.01 90 PHE A N 1
ATOM 731 C CA . PHE A 1 92 ? 9.935 -29.697 -23.267 1.00 12.36 90 PHE A CA 1
ATOM 732 C C . PHE A 1 92 ? 9.556 -30.421 -21.983 1.00 12.89 90 PHE A C 1
ATOM 733 O O . PHE A 1 92 ? 8.936 -31.494 -22.043 1.00 15.28 90 PHE A O 1
ATOM 741 N N . TYR A 1 93 ? 9.873 -29.817 -20.833 1.00 11.54 91 TYR A N 1
ATOM 742 C CA . TYR A 1 93 ? 9.610 -30.427 -19.525 1.00 14.90 91 TYR A CA 1
ATOM 743 C C . TYR A 1 93 ? 8.700 -29.603 -18.626 1.00 13.61 91 TYR A C 1
ATOM 744 O O . TYR A 1 93 ? 8.702 -28.368 -18.681 1.00 15.60 91 TYR A O 1
ATOM 753 N N . ARG A 1 94 ? 7.941 -30.295 -17.786 1.00 15.07 92 ARG A N 1
ATOM 754 C CA . ARG A 1 94 ? 7.194 -29.654 -16.703 1.00 16.66 92 ARG A CA 1
ATOM 755 C C . ARG A 1 94 ? 7.190 -30.587 -15.511 1.00 19.63 92 ARG A C 1
ATOM 756 O O . ARG A 1 94 ? 7.586 -31.750 -15.621 1.00 19.33 92 ARG A O 1
ATOM 764 N N . ALA A 1 95 ? 6.728 -30.087 -14.373 1.00 20.00 93 ALA A N 1
ATOM 765 C CA . ALA A 1 95 ? 6.609 -30.905 -13.174 1.00 22.29 93 ALA A CA 1
ATOM 766 C C . ALA A 1 95 ? 5.585 -32.031 -13.317 1.00 24.30 93 ALA A C 1
ATOM 767 O O . ALA A 1 95 ? 4.540 -31.860 -13.960 1.00 27.90 93 ALA A O 1
ATOM 769 N N . ASN A 1 96 ? 5.889 -33.173 -12.706 1.00 24.94 94 ASN A N 1
ATOM 770 C CA . ASN A 1 96 ? 4.944 -34.287 -12.610 1.00 24.56 94 ASN A CA 1
ATOM 771 C C . ASN A 1 96 ? 5.025 -34.913 -11.229 1.00 32.60 94 ASN A C 1
ATOM 772 O O . ASN A 1 96 ? 5.470 -36.054 -11.063 1.00 33.92 94 ASN A O 1
ATOM 777 N N . GLY A 1 97 ? 4.596 -34.152 -10.230 1.00 34.70 95 GLY A N 1
ATOM 778 C CA . GLY A 1 97 ? 4.709 -34.592 -8.854 1.00 38.40 95 GLY A CA 1
ATOM 779 C C . GLY A 1 97 ? 6.158 -34.605 -8.408 1.00 39.38 95 GLY A C 1
ATOM 780 O O . GLY A 1 97 ? 6.772 -33.548 -8.241 1.00 39.68 95 GLY A O 1
ATOM 781 N N . ASP A 1 98 ? 6.710 -35.804 -8.239 1.00 30.78 96 ASP A N 1
ATOM 782 C CA . ASP A 1 98 ? 8.048 -35.965 -7.677 1.00 32.57 96 ASP A CA 1
ATOM 783 C C . ASP A 1 98 ? 9.165 -35.897 -8.710 1.00 31.74 96 ASP A C 1
ATOM 784 O O . ASP A 1 98 ? 10.334 -35.758 -8.360 1.00 36.56 96 ASP A O 1
ATOM 789 N N . LYS A 1 99 ? 8.826 -36.046 -9.982 1.00 27.76 97 LYS A N 1
ATOM 790 C CA . LYS A 1 99 ? 9.840 -35.920 -11.016 1.00 28.75 97 LYS A CA 1
ATOM 791 C C . LYS A 1 99 ? 9.251 -35.164 -12.183 1.00 23.99 97 LYS A C 1
ATOM 792 O O . LYS A 1 99 ? 8.043 -34.936 -12.234 1.00 30.10 97 LYS A O 1
ATOM 798 N N . ARG A 1 100 ? 10.097 -34.743 -13.112 1.00 20.53 98 ARG A N 1
ATOM 799 C CA . ARG A 1 100 ? 9.599 -33.989 -14.246 1.00 18.57 98 ARG A CA 1
ATOM 800 C C . ARG A 1 100 ? 9.150 -34.955 -15.328 1.00 20.11 98 ARG A C 1
ATOM 801 O O . ARG A 1 100 ? 9.486 -36.144 -15.291 1.00 21.29 98 ARG A O 1
ATOM 809 N N . ILE A 1 101 ? 8.359 -34.444 -16.258 1.00 16.23 99 ILE A N 1
ATOM 810 C CA . ILE A 1 101 ? 7.933 -35.206 -17.431 1.00 15.36 99 ILE A CA 1
ATOM 811 C C . ILE A 1 101 ? 8.258 -34.428 -18.700 1.00 14.91 99 ILE A C 1
ATOM 812 O O . ILE A 1 101 ? 8.091 -33.201 -18.735 1.00 15.10 99 ILE A O 1
ATOM 817 N N . LYS A 1 102 ? 8.749 -35.130 -19.727 1.00 14.84 100 LYS A N 1
ATOM 818 C CA . LYS A 1 102 ? 8.915 -34.550 -21.058 1.00 13.65 100 LYS A CA 1
ATOM 819 C C . LYS A 1 102 ? 7.557 -34.612 -21.739 1.00 15.75 100 LYS A C 1
ATOM 820 O O . LYS A 1 102 ? 7.184 -35.636 -22.328 1.00 18.60 100 LYS A O 1
ATOM 826 N N . TYR A 1 103 ? 6.795 -33.532 -21.631 1.00 14.13 101 TYR A N 1
ATOM 827 C CA . TYR A 1 103 ? 5.421 -33.575 -22.118 1.00 13.97 101 TYR A CA 1
ATOM 828 C C . TYR A 1 103 ? 5.361 -33.392 -23.633 1.00 13.66 101 TYR A C 1
ATOM 829 O O . TYR A 1 103 ? 4.421 -33.850 -24.273 1.00 16.42 101 TYR A O 1
ATOM 838 N N . LEU A 1 104 ? 6.377 -32.752 -24.203 1.00 11.71 102 LEU A N 1
ATOM 839 C CA . LEU A 1 104 ? 6.379 -32.476 -25.633 1.00 14.44 102 LEU A CA 1
ATOM 840 C C . LEU A 1 104 ? 7.769 -32.669 -26.178 1.00 13.51 102 LEU A C 1
ATOM 841 O O . LEU A 1 104 ? 8.743 -32.227 -25.572 1.00 12.71 102 LEU A O 1
ATOM 846 N N . GLN A 1 105 ? 7.852 -33.332 -27.328 1.00 11.36 103 GLN A N 1
ATOM 847 C CA . GLN A 1 105 ? 9.117 -33.496 -28.035 1.00 12.01 103 GLN A CA 1
ATOM 848 C C . GLN A 1 105 ? 8.895 -33.141 -29.492 1.00 13.69 103 GLN A C 1
ATOM 849 O O . GLN A 1 105 ? 7.947 -33.616 -30.102 1.00 15.64 103 GLN A O 1
ATOM 855 N N . ILE A 1 106 ? 9.747 -32.283 -30.045 1.00 12.04 104 ILE A N 1
ATOM 856 C CA . ILE A 1 106 ? 9.620 -31.915 -31.454 1.00 11.38 104 ILE A CA 1
ATOM 857 C C . ILE A 1 106 ? 10.917 -32.268 -32.180 1.00 10.69 104 ILE A C 1
ATOM 858 O O . ILE A 1 106 ? 12.014 -31.940 -31.707 1.00 12.65 104 ILE A O 1
ATOM 863 N N . LYS A 1 107 ? 10.800 -32.961 -33.309 1.00 12.46 105 LYS A N 1
ATOM 864 C CA . LYS A 1 107 ? 11.954 -33.204 -34.161 1.00 11.18 105 LYS A CA 1
ATOM 865 C C . LYS A 1 107 ? 11.716 -32.494 -35.489 1.00 10.35 105 LYS A C 1
ATOM 866 O O . LYS A 1 107 ? 10.650 -32.621 -36.092 1.00 13.35 105 LYS A O 1
ATOM 872 N N . LEU A 1 108 ? 12.717 -31.740 -35.927 1.00 13.21 106 LEU A N 1
ATOM 873 C CA . LEU A 1 108 ? 12.647 -31.019 -37.202 1.00 10.56 106 LEU A CA 1
ATOM 874 C C . LEU A 1 108 ? 13.704 -31.584 -38.140 1.00 13.13 106 LEU A C 1
ATOM 875 O O . LEU A 1 108 ? 14.850 -31.799 -37.734 1.00 13.59 106 LEU A O 1
ATOM 880 N N . LYS A 1 109 ? 13.318 -31.844 -39.388 1.00 11.87 107 LYS A N 1
ATOM 881 C CA . LYS A 1 109 ? 14.229 -32.426 -40.376 1.00 14.04 107 LYS A CA 1
ATOM 882 C C . LYS A 1 109 ? 14.562 -31.421 -41.481 1.00 18.43 107 LYS A C 1
ATOM 883 O O . LYS A 1 109 ? 13.668 -30.758 -42.019 1.00 15.69 107 LYS A O 1
ATOM 889 N N . HIS A 1 110 ? 15.855 -31.319 -41.804 1.00 15.76 108 HIS A N 1
ATOM 890 C CA . HIS A 1 110 ? 16.372 -30.411 -42.840 1.00 15.68 108 HIS A CA 1
ATOM 891 C C . HIS A 1 110 ? 16.098 -28.963 -42.444 1.00 13.91 108 HIS A C 1
ATOM 892 O O . HIS A 1 110 ? 15.151 -28.326 -42.924 1.00 15.86 108 HIS A O 1
ATOM 899 N N . VAL A 1 111 ? 16.938 -28.455 -41.541 1.00 12.52 109 VAL A N 1
ATOM 900 C CA . VAL A 1 111 ? 16.620 -27.262 -40.773 1.00 12.69 109 VAL A CA 1
ATOM 901 C C . VAL A 1 111 ? 17.641 -26.168 -41.009 1.00 14.32 109 VAL A C 1
ATOM 902 O O . VAL A 1 111 ? 18.833 -26.450 -41.147 1.00 15.15 109 VAL A O 1
ATOM 906 N N . LEU A 1 112 ? 17.160 -24.929 -41.053 1.00 11.30 110 LEU A N 1
ATOM 907 C CA . LEU A 1 112 ? 18.006 -23.748 -41.169 1.00 12.96 110 LEU A CA 1
ATOM 908 C C . LEU A 1 112 ? 17.673 -22.803 -40.026 1.00 13.05 110 LEU A C 1
ATOM 909 O O . LEU A 1 112 ? 16.523 -22.743 -39.583 1.00 14.13 110 LEU A O 1
ATOM 914 N N . VAL A 1 113 ? 18.666 -22.042 -39.565 1.00 12.06 111 VAL A N 1
ATOM 915 C CA . VAL A 1 113 ? 18.403 -20.908 -38.678 1.00 10.86 111 VAL A CA 1
ATOM 916 C C . VAL A 1 113 ? 17.961 -19.728 -39.536 1.00 12.89 111 VAL A C 1
ATOM 917 O O . VAL A 1 113 ? 18.754 -19.153 -40.299 1.00 15.54 111 VAL A O 1
ATOM 921 N N . SER A 1 114 ? 16.690 -19.366 -39.404 1.00 12.28 112 SER A N 1
ATOM 922 C CA A SER A 1 114 ? 16.126 -18.359 -40.291 0.60 14.40 112 SER A CA 1
ATOM 923 C CA B SER A 1 114 ? 16.045 -18.368 -40.250 0.40 14.62 112 SER A CA 1
ATOM 924 C C . SER A 1 114 ? 16.287 -16.941 -39.768 1.00 13.58 112 SER A C 1
ATOM 925 O O . SER A 1 114 ? 16.249 -15.987 -40.551 1.00 13.44 112 SER A O 1
ATOM 930 N N . SER A 1 115 ? 16.490 -16.799 -38.462 1.00 13.55 113 SER A N 1
ATOM 931 C CA . SER A 1 115 ? 16.662 -15.475 -37.873 1.00 13.29 113 SER A CA 1
ATOM 932 C C . SER A 1 115 ? 17.294 -15.599 -36.508 1.00 10.99 113 SER A C 1
ATOM 933 O O . SER A 1 115 ? 17.133 -16.609 -35.828 1.00 12.62 113 SER A O 1
ATOM 936 N N . VAL A 1 116 ? 18.070 -14.588 -36.122 1.00 11.01 114 VAL A N 1
ATOM 937 C CA A VAL A 1 116 ? 18.515 -14.459 -34.740 0.82 10.54 114 VAL A CA 1
ATOM 938 C CA B VAL A 1 116 ? 18.553 -14.463 -34.748 0.18 10.98 114 VAL A CA 1
ATOM 939 C C . VAL A 1 116 ? 18.466 -12.992 -34.359 1.00 10.90 114 VAL A C 1
ATOM 940 O O . VAL A 1 116 ? 18.866 -12.107 -35.141 1.00 11.80 114 VAL A O 1
ATOM 947 N N . THR A 1 117 ? 17.945 -12.724 -33.169 1.00 11.27 115 THR A N 1
ATOM 948 C CA . THR A 1 117 ? 17.720 -11.347 -32.744 1.00 12.13 115 THR A CA 1
ATOM 949 C C . THR A 1 117 ? 18.183 -11.138 -31.310 1.00 11.81 115 THR A C 1
ATOM 950 O O . THR A 1 117 ? 17.384 -11.271 -30.373 1.00 13.80 115 THR A O 1
ATOM 954 N N . PRO A 1 118 ? 19.478 -10.803 -31.128 1.00 11.46 116 PRO A N 1
ATOM 955 C CA . PRO A 1 118 ? 20.062 -10.643 -29.791 1.00 11.44 116 PRO A CA 1
ATOM 956 C C . PRO A 1 118 ? 19.946 -9.224 -29.237 1.00 12.97 116 PRO A C 1
ATOM 957 O O . PRO A 1 118 ? 19.981 -8.226 -29.986 1.00 14.07 116 PRO A O 1
ATOM 961 N N . THR A 1 119 ? 19.794 -9.127 -27.917 1.00 11.90 117 THR A N 1
ATOM 962 C CA . THR A 1 119 ? 19.774 -7.834 -27.238 1.00 13.47 117 THR A CA 1
ATOM 963 C C . THR A 1 119 ? 20.537 -7.909 -25.922 1.00 15.51 117 THR A C 1
ATOM 964 O O . THR A 1 119 ? 20.502 -8.933 -25.225 1.00 16.37 117 THR A O 1
ATOM 968 N N . VAL A 1 120 ? 21.231 -6.821 -25.598 1.00 11.67 118 VAL A N 1
ATOM 969 C CA . VAL A 1 120 ? 21.798 -6.595 -24.277 1.00 10.99 118 VAL A CA 1
ATOM 970 C C . VAL A 1 120 ? 21.226 -5.309 -23.752 1.00 12.96 118 VAL A C 1
ATOM 971 O O . VAL A 1 120 ? 21.468 -4.234 -24.306 1.00 16.66 118 VAL A O 1
ATOM 975 N N . ASN A 1 121 ? 20.459 -5.404 -22.676 1.00 15.50 119 ASN A N 1
ATOM 976 C CA . ASN A 1 121 ? 19.882 -4.205 -22.069 1.00 17.57 119 ASN A CA 1
ATOM 977 C C . ASN A 1 121 ? 20.664 -3.774 -20.838 1.00 20.14 119 ASN A C 1
ATOM 978 O O . ASN A 1 121 ? 21.572 -4.485 -20.400 1.00 26.09 119 ASN A O 1
ATOM 983 N N . GLU A 1 122 ? 20.331 -2.600 -20.288 1.00 28.01 120 GLU A N 1
ATOM 984 C CA A GLU A 1 122 ? 20.972 -2.135 -19.064 0.60 34.66 120 GLU A CA 1
ATOM 985 C CA B GLU A 1 122 ? 20.948 -2.116 -19.052 0.40 35.06 120 GLU A CA 1
ATOM 986 C C . GLU A 1 122 ? 20.664 -3.089 -17.926 1.00 36.96 120 GLU A C 1
ATOM 987 O O . GLU A 1 122 ? 21.537 -3.402 -17.117 1.00 48.48 120 GLU A O 1
ATOM 998 N N . GLU A 1 123 ? 19.418 -3.546 -17.882 1.00 31.20 121 GLU A N 1
ATOM 999 C CA . GLU A 1 123 ? 18.955 -4.440 -16.833 1.00 33.32 121 GLU A CA 1
ATOM 1000 C C . GLU A 1 123 ? 18.480 -5.758 -17.421 1.00 33.16 121 GLU A C 1
ATOM 1001 O O . GLU A 1 123 ? 17.934 -5.802 -18.528 1.00 35.13 121 GLU A O 1
ATOM 1007 N N . GLY A 1 124 ? 18.692 -6.834 -16.674 1.00 29.98 122 GLY A N 1
ATOM 1008 C CA . GLY A 1 124 ? 18.241 -8.141 -17.100 1.00 29.00 122 GLY A CA 1
ATOM 1009 C C . GLY A 1 124 ? 19.300 -8.926 -17.844 1.00 28.81 122 GLY A C 1
ATOM 1010 O O . GLY A 1 124 ? 20.231 -8.360 -18.428 1.00 25.65 122 GLY A O 1
ATOM 1011 N N . VAL A 1 125 ? 19.155 -10.246 -17.806 1.00 21.92 123 VAL A N 1
ATOM 1012 C CA . VAL A 1 125 ? 20.045 -11.157 -18.510 1.00 18.74 123 VAL A CA 1
ATOM 1013 C C . VAL A 1 125 ? 19.845 -10.992 -20.010 1.00 19.76 123 VAL A C 1
ATOM 1014 O O . VAL A 1 125 ? 18.700 -11.031 -20.485 1.00 21.14 123 VAL A O 1
ATOM 1018 N N . PRO A 1 126 ? 20.942 -10.784 -20.767 1.00 14.29 124 PRO A N 1
ATOM 1019 C CA . PRO A 1 126 ? 20.809 -10.676 -22.222 1.00 14.04 124 PRO A CA 1
ATOM 1020 C C . PRO A 1 126 ? 20.213 -11.934 -22.842 1.00 15.59 124 PRO A C 1
ATOM 1021 O O . PRO A 1 126 ? 20.523 -13.057 -22.427 1.00 14.66 124 PRO A O 1
ATOM 1025 N N . THR A 1 127 ? 19.336 -11.739 -23.820 1.00 14.40 125 THR A N 1
ATOM 1026 C CA . THR A 1 127 ? 18.679 -12.846 -24.494 1.00 13.36 125 THR A CA 1
ATOM 1027 C C . THR A 1 127 ? 18.638 -12.629 -25.995 1.00 14.08 125 THR A C 1
ATOM 1028 O O . THR A 1 127 ? 18.902 -11.533 -26.504 1.00 14.98 125 THR A O 1
ATOM 1032 N N . GLU A 1 128 ? 18.317 -13.690 -26.713 1.00 13.25 126 GLU A N 1
ATOM 1033 C CA . GLU A 1 128 ? 18.088 -13.589 -28.140 1.00 12.39 126 GLU A CA 1
ATOM 1034 C C . GLU A 1 128 ? 16.924 -14.478 -28.522 1.00 14.62 126 GLU A C 1
ATOM 1035 O O . GLU A 1 128 ? 16.702 -15.524 -27.911 1.00 13.64 126 GLU A O 1
ATOM 1041 N N . ALA A 1 129 ? 16.194 -14.052 -29.546 1.00 13.36 127 ALA A N 1
ATOM 1042 C CA . ALA A 1 129 ? 15.218 -14.909 -30.204 1.00 14.56 127 ALA A CA 1
ATOM 1043 C C . ALA A 1 129 ? 15.881 -15.514 -31.412 1.00 14.49 127 ALA A C 1
ATOM 1044 O O . ALA A 1 129 ? 16.642 -14.841 -32.110 1.00 18.38 127 ALA A O 1
ATOM 1046 N N . PHE A 1 130 ? 15.600 -16.780 -31.679 1.00 11.29 128 PHE A N 1
ATOM 1047 C CA . PHE A 1 130 ? 16.029 -17.354 -32.952 1.00 10.62 128 PHE A CA 1
ATOM 1048 C C . PHE A 1 130 ? 14.924 -18.189 -33.559 1.00 13.83 128 PHE A C 1
ATOM 1049 O O . PHE A 1 130 ? 14.117 -18.784 -32.852 1.00 15.98 128 PHE A O 1
ATOM 1057 N N . GLY A 1 131 ? 14.878 -18.206 -34.884 1.00 12.05 129 GLY A N 1
ATOM 1058 C CA . GLY A 1 131 ? 13.846 -18.952 -35.583 1.00 13.01 129 GLY A CA 1
ATOM 1059 C C . GLY A 1 131 ? 14.420 -20.085 -36.402 1.00 11.40 129 GLY A C 1
ATOM 1060 O O . GLY A 1 131 ? 15.536 -19.983 -36.920 1.00 13.90 129 GLY A O 1
ATOM 1061 N N . LEU A 1 132 ? 13.657 -21.175 -36.498 1.00 11.07 130 LEU A N 1
ATOM 1062 C CA . LEU A 1 132 ? 14.055 -22.329 -37.300 1.00 11.95 130 LEU A CA 1
ATOM 1063 C C . LEU A 1 132 ? 13.027 -22.592 -38.385 1.00 12.62 130 LEU A C 1
ATOM 1064 O O . LEU A 1 132 ? 11.811 -22.566 -38.117 1.00 14.24 130 LEU A O 1
ATOM 1069 N N . LYS A 1 133 ? 13.525 -22.848 -39.595 1.00 13.12 131 LYS A N 1
ATOM 1070 C CA . LYS A 1 133 ? 12.711 -23.221 -40.752 1.00 13.00 131 LYS A CA 1
ATOM 1071 C C . LYS A 1 133 ? 13.126 -24.639 -41.128 1.00 14.06 131 LYS A C 1
ATOM 1072 O O . LYS A 1 133 ? 14.297 -25.004 -40.966 1.00 15.88 131 LYS A O 1
ATOM 1078 N N . TYR A 1 134 ? 12.194 -25.448 -41.633 1.00 11.45 132 TYR A N 1
ATOM 1079 C CA . TYR A 1 134 ? 12.445 -26.888 -41.771 1.00 11.93 132 TYR A CA 1
ATOM 1080 C C . TYR A 1 134 ? 11.607 -27.502 -42.883 1.00 14.75 132 TYR A C 1
ATOM 1081 O O . TYR A 1 134 ? 10.617 -26.912 -43.327 1.00 14.98 132 TYR A O 1
ATOM 1090 N N . ALA A 1 135 ? 11.990 -28.702 -43.306 1.00 13.26 133 ALA A N 1
ATOM 1091 C CA . ALA A 1 135 ? 11.264 -29.407 -44.353 1.00 13.88 133 ALA A CA 1
ATOM 1092 C C . ALA A 1 135 ? 10.192 -30.347 -43.793 1.00 15.83 133 ALA A C 1
ATOM 1093 O O . ALA A 1 135 ? 9.187 -30.613 -44.459 1.00 13.85 133 ALA A O 1
ATOM 1095 N N . ALA A 1 136 ? 10.418 -30.899 -42.598 1.00 11.94 134 ALA A N 1
ATOM 1096 C CA . ALA A 1 136 ? 9.455 -31.818 -41.974 1.00 10.41 134 ALA A CA 1
ATOM 1097 C C . ALA A 1 136 ? 9.532 -31.770 -40.457 1.00 12.97 134 ALA A C 1
ATOM 1098 O O . ALA A 1 136 ? 10.564 -31.384 -39.888 1.00 13.38 134 ALA A O 1
ATOM 1100 N N . VAL A 1 137 ? 8.453 -32.203 -39.809 1.00 12.03 135 VAL A N 1
ATOM 1101 C CA . VAL A 1 137 ? 8.366 -32.149 -38.351 1.00 13.21 135 VAL A CA 1
ATOM 1102 C C . VAL A 1 137 ? 7.657 -33.376 -37.793 1.00 14.82 135 VAL A C 1
ATOM 1103 O O . VAL A 1 137 ? 6.700 -33.881 -38.394 1.00 13.51 135 VAL A O 1
ATOM 1107 N N . GLU A 1 138 ? 8.152 -33.869 -36.657 1.00 11.54 136 GLU A N 1
ATOM 1108 C CA . GLU A 1 138 ? 7.472 -34.931 -35.912 1.00 11.71 136 GLU A CA 1
ATOM 1109 C C . GLU A 1 138 ? 7.220 -34.419 -34.507 1.00 13.01 136 GLU A C 1
ATOM 1110 O O . GLU A 1 138 ? 8.163 -34.016 -33.802 1.00 14.41 136 GLU A O 1
ATOM 1116 N N . TRP A 1 139 ? 5.953 -34.422 -34.106 1.00 12.02 137 TRP A N 1
ATOM 1117 C CA . TRP A 1 139 ? 5.551 -33.944 -32.794 1.00 12.81 137 TRP A CA 1
ATOM 1118 C C . TRP A 1 139 ? 5.107 -35.116 -31.926 1.00 15.43 137 TRP A C 1
ATOM 1119 O O . TRP A 1 139 ? 4.254 -35.911 -32.337 1.00 14.28 137 TRP A O 1
ATOM 1130 N N . THR A 1 140 ? 5.648 -35.205 -30.719 1.00 13.06 138 THR A N 1
ATOM 1131 C CA . THR A 1 140 ? 5.245 -36.254 -29.788 1.00 14.99 138 THR A CA 1
ATOM 1132 C C . THR A 1 140 ? 4.783 -35.640 -28.474 1.00 17.93 138 THR A C 1
ATOM 1133 O O . THR A 1 140 ? 5.538 -34.897 -27.833 1.00 16.88 138 THR A O 1
ATOM 1137 N N . TYR A 1 141 ? 3.553 -35.942 -28.064 1.00 16.48 139 TYR A N 1
ATOM 1138 C CA . TYR A 1 141 ? 3.044 -35.448 -26.789 1.00 14.86 139 TYR A CA 1
ATOM 1139 C C . TYR A 1 141 ? 2.870 -36.622 -25.851 1.00 16.33 139 TYR A C 1
ATOM 1140 O O . TYR A 1 141 ? 2.223 -37.622 -26.185 1.00 19.39 139 TYR A O 1
ATOM 1149 N N . ASN A 1 142 ? 3.484 -36.522 -24.682 1.00 15.19 140 ASN A N 1
ATOM 1150 C CA . ASN A 1 142 ? 3.430 -37.632 -23.749 1.00 18.40 140 ASN A CA 1
ATOM 1151 C C . ASN A 1 142 ? 2.326 -37.477 -22.729 1.00 27.95 140 ASN A C 1
ATOM 1152 O O . ASN A 1 142 ? 2.348 -36.559 -21.903 1.00 28.68 140 ASN A O 1
ATOM 1157 N N . GLN A 1 143 ? 1.354 -38.384 -22.829 1.00 34.32 141 GLN A N 1
ATOM 1158 C CA . GLN A 1 143 ? 0.152 -38.369 -22.005 1.00 40.82 141 GLN A CA 1
ATOM 1159 C C . GLN A 1 143 ? 0.375 -39.004 -20.642 1.00 39.69 141 GLN A C 1
ATOM 1160 O O . GLN A 1 143 ? 1.247 -39.858 -20.466 1.00 39.23 141 GLN A O 1
ATOM 1166 N N . GLN A 1 144 ? -0.438 -38.597 -19.680 1.00 44.08 142 GLN A N 1
ATOM 1167 C CA . GLN A 1 144 ? -0.468 -39.285 -18.403 1.00 48.60 142 GLN A CA 1
ATOM 1168 C C . GLN A 1 144 ? -1.900 -39.566 -17.978 1.00 47.30 142 GLN A C 1
ATOM 1169 O O . GLN A 1 144 ? -2.833 -38.880 -18.403 1.00 40.09 142 GLN A O 1
ATOM 1175 N N . ASP A 1 145 ? -2.073 -40.590 -17.154 1.00 44.57 143 ASP A N 1
ATOM 1176 C CA . ASP A 1 145 ? -3.391 -40.891 -16.617 1.00 41.91 143 ASP A CA 1
ATOM 1177 C C . ASP A 1 145 ? -3.715 -39.963 -15.453 1.00 43.93 143 ASP A C 1
ATOM 1178 O O . ASP A 1 145 ? -2.902 -39.113 -15.083 1.00 43.47 143 ASP A O 1
ATOM 1183 N N . ILE A 1 146 ? -4.896 -40.141 -14.874 1.00 46.51 144 ILE A N 1
ATOM 1184 C CA . ILE A 1 146 ? -5.367 -39.291 -13.788 1.00 48.92 144 ILE A CA 1
ATOM 1185 C C . ILE A 1 146 ? -4.433 -39.323 -12.569 1.00 56.04 144 ILE A C 1
ATOM 1186 O O . ILE A 1 146 ? -4.460 -38.423 -11.726 1.00 60.33 144 ILE A O 1
ATOM 1191 N N . ASN A 1 147 ? -3.605 -40.360 -12.485 1.00 54.80 145 ASN A N 1
ATOM 1192 C CA . ASN A 1 147 ? -2.633 -40.475 -11.403 1.00 58.03 145 ASN A CA 1
ATOM 1193 C C . ASN A 1 147 ? -1.287 -39.858 -11.785 1.00 57.83 145 ASN A C 1
ATOM 1194 O O . ASN A 1 147 ? -0.320 -39.921 -11.020 1.00 62.52 145 ASN A O 1
ATOM 1199 N N . GLY A 1 148 ? -1.236 -39.259 -12.971 1.00 51.60 146 GLY A N 1
ATOM 1200 C CA . GLY A 1 148 ? -0.022 -38.630 -13.464 1.00 51.74 146 GLY A CA 1
ATOM 1201 C C . GLY A 1 148 ? 0.959 -39.621 -14.063 1.00 57.75 146 GLY A C 1
ATOM 1202 O O . GLY A 1 148 ? 2.033 -39.239 -14.536 1.00 55.23 146 GLY A O 1
ATOM 1203 N N . THR A 1 149 ? 0.589 -40.898 -14.043 1.00 59.92 147 THR A N 1
ATOM 1204 C CA . THR A 1 149 ? 1.444 -41.953 -14.574 1.00 58.77 147 THR A CA 1
ATOM 1205 C C . THR A 1 149 ? 1.428 -41.938 -16.095 1.00 54.41 147 THR A C 1
ATOM 1206 O O . THR A 1 149 ? 0.382 -41.741 -16.710 1.00 44.33 147 THR A O 1
ATOM 1208 N N . ALA A 1 150 ? 2.590 -42.146 -16.702 1.00 58.44 148 ALA A N 1
ATOM 1209 C CA . ALA A 1 150 ? 2.686 -42.152 -18.157 1.00 58.05 148 ALA A CA 1
ATOM 1210 C C . ALA A 1 150 ? 1.711 -43.136 -18.798 1.00 61.11 148 ALA A C 1
ATOM 1211 O O . ALA A 1 150 ? 1.688 -44.318 -18.456 1.00 62.60 148 ALA A O 1
ATOM 1213 N N . LYS A 1 151 ? 0.887 -42.622 -19.705 1.00 59.68 149 LYS A N 1
ATOM 1214 C CA . LYS A 1 151 ? 0.130 -43.456 -20.627 1.00 58.54 149 LYS A CA 1
ATOM 1215 C C . LYS A 1 151 ? 0.805 -43.344 -21.990 1.00 53.46 149 LYS A C 1
ATOM 1216 O O . LYS A 1 151 ? 1.948 -42.902 -22.080 1.00 49.14 149 LYS A O 1
ATOM 1218 N N . GLY A 1 152 ? 0.104 -43.727 -23.050 1.00 50.88 150 GLY A N 1
ATOM 1219 C CA . GLY A 1 152 ? 0.700 -43.744 -24.374 1.00 41.75 150 GLY A CA 1
ATOM 1220 C C . GLY A 1 152 ? 1.010 -42.378 -24.961 1.00 34.86 150 GLY A C 1
ATOM 1221 O O . GLY A 1 152 ? 0.385 -41.378 -24.617 1.00 42.75 150 GLY A O 1
ATOM 1222 N N . ALA A 1 153 ? 1.979 -42.339 -25.865 1.00 27.93 151 ALA A N 1
ATOM 1223 C CA . ALA A 1 153 ? 2.339 -41.097 -26.531 1.00 25.21 151 ALA A CA 1
ATOM 1224 C C . ALA A 1 153 ? 1.404 -40.836 -27.704 1.00 25.28 151 ALA A C 1
ATOM 1225 O O . ALA A 1 153 ? 0.870 -41.773 -28.296 1.00 26.55 151 ALA A O 1
ATOM 1227 N N . VAL A 1 154 ? 1.211 -39.563 -28.041 1.00 20.23 152 VAL A N 1
ATOM 1228 C CA . VAL A 1 154 ? 0.549 -39.191 -29.286 1.00 19.13 152 VAL A CA 1
ATOM 1229 C C . VAL A 1 154 ? 1.612 -38.647 -30.220 1.00 17.97 152 VAL A C 1
ATOM 1230 O O . VAL A 1 154 ? 2.264 -37.645 -29.908 1.00 17.72 152 VAL A O 1
ATOM 1234 N N . THR A 1 155 ? 1.801 -39.307 -31.359 1.00 16.95 153 THR A N 1
ATOM 1235 C CA . THR A 1 155 ? 2.794 -38.878 -32.336 1.00 15.54 153 THR A CA 1
ATOM 1236 C C . THR A 1 155 ? 2.110 -38.521 -33.649 1.00 15.44 153 THR A C 1
ATOM 1237 O O . THR A 1 155 ? 1.334 -39.319 -34.205 1.00 17.06 153 THR A O 1
ATOM 1241 N N . LYS A 1 156 ? 2.389 -37.316 -34.131 1.00 13.85 154 LYS A N 1
ATOM 1242 C CA . LYS A 1 156 ? 1.868 -36.849 -35.407 1.00 13.08 154 LYS A CA 1
ATOM 1243 C C . LYS A 1 156 ? 3.010 -36.214 -36.180 1.00 14.29 154 LYS A C 1
ATOM 1244 O O . LYS A 1 156 ? 4.068 -35.938 -35.616 1.00 15.38 154 LYS A O 1
ATOM 1250 N N . LYS A 1 157 ? 2.821 -35.993 -37.473 1.00 15.02 155 LYS A N 1
ATOM 1251 C CA . LYS A 1 157 ? 3.936 -35.484 -38.266 1.00 14.27 155 LYS A CA 1
ATOM 1252 C C . LYS A 1 157 ? 3.441 -34.785 -39.514 1.00 17.10 155 LYS A C 1
ATOM 1253 O O . LYS A 1 157 ? 2.305 -34.995 -39.950 1.00 16.85 155 LYS A O 1
ATOM 1259 N N . TRP A 1 158 ? 4.310 -33.963 -40.100 1.00 14.31 156 TRP A N 1
ATOM 1260 C CA . TRP A 1 158 ? 3.990 -33.314 -41.364 1.00 13.62 156 TRP A CA 1
ATOM 1261 C C . TRP A 1 158 ? 5.261 -33.027 -42.145 1.00 16.39 156 TRP A C 1
ATOM 1262 O O . TRP A 1 158 ? 6.265 -32.573 -41.581 1.00 13.34 156 TRP A O 1
ATOM 1273 N N . SER A 1 159 ? 5.214 -33.303 -43.447 1.00 14.94 157 SER A N 1
ATOM 1274 C CA . SER A 1 159 ? 6.312 -32.978 -44.347 1.00 12.88 157 SER A CA 1
ATOM 1275 C C . SER A 1 159 ? 5.864 -31.844 -45.253 1.00 14.17 157 SER A C 1
ATOM 1276 O O . SER A 1 159 ? 4.942 -32.001 -46.063 1.00 14.55 157 SER A O 1
ATOM 1279 N N . LEU A 1 160 ? 6.506 -30.693 -45.097 1.00 14.80 158 LEU A N 1
ATOM 1280 C CA . LEU A 1 160 ? 6.212 -29.542 -45.941 1.00 16.07 158 LEU A CA 1
ATOM 1281 C C . LEU A 1 160 ? 6.757 -29.762 -47.355 1.00 19.52 158 LEU A C 1
ATOM 1282 O O . LEU A 1 160 ? 6.206 -29.247 -48.327 1.00 21.96 158 LEU A O 1
ATOM 1287 N N . SER A 1 161 ? 7.846 -30.520 -47.464 1.00 16.75 159 SER A N 1
ATOM 1288 C CA . SER A 1 161 ? 8.481 -30.752 -48.753 1.00 18.64 159 SER A CA 1
ATOM 1289 C C . SER A 1 161 ? 7.774 -31.840 -49.561 1.00 19.48 159 SER A C 1
ATOM 1290 O O . SER A 1 161 ? 7.883 -31.861 -50.788 1.00 21.36 159 SER A O 1
ATOM 1293 N N . ASN A 1 162 ? 7.063 -32.743 -48.884 1.00 17.33 160 ASN A N 1
ATOM 1294 C CA . ASN A 1 162 ? 6.291 -33.790 -49.559 1.00 19.08 160 ASN A CA 1
ATOM 1295 C C . ASN A 1 162 ? 4.781 -33.540 -49.551 1.00 19.58 160 ASN A C 1
ATOM 1296 O O . ASN A 1 162 ? 4.040 -34.175 -50.312 1.00 22.58 160 ASN A O 1
ATOM 1301 N N . ASN A 1 163 ? 4.337 -32.619 -48.692 1.00 19.34 161 ASN A N 1
ATOM 1302 C CA . ASN A 1 163 ? 2.911 -32.326 -48.507 1.00 20.06 161 ASN A CA 1
ATOM 1303 C C . ASN A 1 163 ? 2.131 -33.581 -48.112 1.00 18.86 161 ASN A C 1
ATOM 1304 O O . ASN A 1 163 ? 1.070 -33.876 -48.668 1.00 22.45 161 ASN A O 1
ATOM 1309 N N . THR A 1 164 ? 2.683 -34.320 -47.143 1.00 17.86 162 THR A N 1
ATOM 1310 C CA . THR A 1 164 ? 2.074 -35.550 -46.632 1.00 20.79 162 THR A CA 1
ATOM 1311 C C . THR A 1 164 ? 2.374 -35.677 -45.151 1.00 16.56 162 THR A C 1
ATOM 1312 O O . THR A 1 164 ? 3.284 -35.023 -44.649 1.00 17.15 162 THR A O 1
ATOM 1316 N N . ALA A 1 165 ? 1.635 -36.540 -44.452 1.00 18.44 163 ALA A N 1
ATOM 1317 C CA . ALA A 1 165 ? 1.882 -36.740 -43.022 1.00 18.19 163 ALA A CA 1
ATOM 1318 C C . ALA A 1 165 ? 3.000 -37.757 -42.828 1.00 18.48 163 ALA A C 1
ATOM 1319 O O . ALA A 1 165 ? 2.761 -38.931 -42.531 1.00 23.66 163 ALA A O 1
ATOM 1321 N N . SER A 1 166 ? 4.224 -37.282 -43.016 1.00 17.61 164 SER A N 1
ATOM 1322 C CA A SER A 1 166 ? 5.404 -38.127 -42.917 0.62 19.36 164 SER A CA 1
ATOM 1323 C CA B SER A 1 166 ? 5.412 -38.115 -42.954 0.38 20.16 164 SER A CA 1
ATOM 1324 C C . SER A 1 166 ? 6.542 -37.317 -42.314 1.00 17.28 164 SER A C 1
ATOM 1325 O O . SER A 1 166 ? 6.597 -36.097 -42.464 1.00 18.85 164 SER A O 1
ATOM 1330 N N . TYR A 1 167 ? 7.438 -37.996 -41.600 1.00 18.76 165 TYR A N 1
ATOM 1331 C CA . TYR A 1 167 ? 8.636 -37.332 -41.088 1.00 17.64 165 TYR A CA 1
ATOM 1332 C C . TYR A 1 167 ? 9.766 -37.644 -42.057 1.00 20.72 165 TYR A C 1
ATOM 1333 O O . TYR A 1 167 ? 10.618 -38.522 -41.822 1.00 22.68 165 TYR A O 1
ATOM 1342 N N . ALA A 1 168 ? 9.732 -36.939 -43.180 1.00 21.18 166 ALA A N 1
ATOM 1343 C CA . ALA A 1 168 ? 10.634 -37.192 -44.291 1.00 21.44 166 ALA A CA 1
ATOM 1344 C C . ALA A 1 168 ? 10.781 -35.905 -45.067 1.00 21.08 166 ALA A C 1
ATOM 1345 O O . ALA A 1 168 ? 9.788 -35.229 -45.350 1.00 20.65 166 ALA A O 1
ATOM 1347 N N . ALA A 1 169 ? 12.020 -35.561 -45.404 1.00 21.08 167 ALA A N 1
ATOM 1348 C CA . ALA A 1 169 ? 12.288 -34.366 -46.194 1.00 21.38 167 ALA A CA 1
ATOM 1349 C C . ALA A 1 169 ? 12.340 -34.729 -47.668 1.00 24.29 167 ALA A C 1
ATOM 1350 O O . ALA A 1 169 ? 11.798 -34.014 -48.509 1.00 24.63 167 ALA A O 1
ATOM 1352 N N . LEU A 1 170 ? 12.997 -35.843 -47.970 1.00 26.72 168 LEU A N 1
ATOM 1353 C CA . LEU A 1 170 ? 13.165 -36.283 -49.353 1.00 26.48 168 LEU A CA 1
ATOM 1354 C C . LEU A 1 170 ? 11.928 -37.018 -49.882 1.00 31.91 168 LEU A C 1
ATOM 1355 O O . LEU A 1 170 ? 11.063 -37.437 -49.113 1.00 30.66 168 LEU A O 1
ATOM 1360 N N . ALA A 1 171 ? 11.843 -37.168 -51.202 1.00 32.37 169 ALA A N 1
ATOM 1361 C CA . ALA A 1 171 ? 10.717 -37.868 -51.815 1.00 36.65 169 ALA A CA 1
ATOM 1362 C C . ALA A 1 171 ? 10.797 -39.370 -51.568 1.00 43.77 169 ALA A C 1
ATOM 1363 O O . ALA A 1 171 ? 9.823 -39.985 -51.136 1.00 49.09 169 ALA A O 1
ATOM 1365 N N . ALA B 1 1 ? 14.814 -34.441 -96.868 1.00 42.06 -1 ALA B N 1
ATOM 1366 C CA . ALA B 1 1 ? 13.919 -33.397 -97.355 1.00 38.15 -1 ALA B CA 1
ATOM 1367 C C . ALA B 1 1 ? 13.427 -32.548 -96.195 1.00 36.70 -1 ALA B C 1
ATOM 1368 O O . ALA B 1 1 ? 12.922 -33.081 -95.201 1.00 33.56 -1 ALA B O 1
ATOM 1370 N N . SER B 1 2 ? 13.565 -31.232 -96.330 1.00 43.62 0 SER B N 1
ATOM 1371 C CA . SER B 1 2 ? 13.216 -30.308 -95.256 1.00 37.71 0 SER B CA 1
ATOM 1372 C C . SER B 1 2 ? 13.125 -28.875 -95.777 1.00 35.93 0 SER B C 1
ATOM 1373 O O . SER B 1 2 ? 13.994 -28.420 -96.527 1.00 37.10 0 SER B O 1
ATOM 1376 N N . MET B 1 3 ? 12.066 -28.172 -95.386 1.00 33.01 1 MET B N 1
ATOM 1377 C CA . MET B 1 3 ? 11.870 -26.782 -95.787 1.00 30.07 1 MET B CA 1
ATOM 1378 C C . MET B 1 3 ? 12.283 -25.822 -94.680 1.00 30.28 1 MET B C 1
ATOM 1379 O O . MET B 1 3 ? 12.145 -24.603 -94.821 1.00 35.35 1 MET B O 1
ATOM 1384 N N . LYS B 1 4 ? 12.792 -26.373 -93.581 1.00 28.85 2 LYS B N 1
ATOM 1385 C CA . LYS B 1 4 ? 13.149 -25.563 -92.424 1.00 26.19 2 LYS B CA 1
ATOM 1386 C C . LYS B 1 4 ? 14.656 -25.586 -92.207 1.00 27.71 2 LYS B C 1
ATOM 1387 O O . LYS B 1 4 ? 15.352 -26.449 -92.748 1.00 26.96 2 LYS B O 1
ATOM 1393 N N . ASP B 1 5 ? 15.150 -24.636 -91.415 1.00 21.92 3 ASP B N 1
ATOM 1394 C CA . ASP B 1 5 ? 16.588 -24.482 -91.212 1.00 19.70 3 ASP B CA 1
ATOM 1395 C C . ASP B 1 5 ? 17.029 -24.545 -89.755 1.00 18.45 3 ASP B C 1
ATOM 1396 O O . ASP B 1 5 ? 18.204 -24.339 -89.458 1.00 19.46 3 ASP B O 1
ATOM 1401 N N . ILE B 1 6 ? 16.095 -24.818 -88.848 1.00 15.72 4 ILE B N 1
ATOM 1402 C CA . ILE B 1 6 ? 16.406 -24.918 -87.424 1.00 14.74 4 ILE B CA 1
ATOM 1403 C C . ILE B 1 6 ? 15.805 -26.226 -86.911 1.00 15.00 4 ILE B C 1
ATOM 1404 O O . ILE B 1 6 ? 14.640 -26.535 -87.212 1.00 15.63 4 ILE B O 1
ATOM 1409 N N . TYR B 1 7 ? 16.600 -26.998 -86.167 1.00 14.06 5 TYR B N 1
ATOM 1410 C CA . TYR B 1 7 ? 16.174 -28.309 -85.690 1.00 13.26 5 TYR B CA 1
ATOM 1411 C C . TYR B 1 7 ? 16.393 -28.400 -84.190 1.00 13.50 5 TYR B C 1
ATOM 1412 O O . TYR B 1 7 ? 17.401 -27.917 -83.680 1.00 15.37 5 TYR B O 1
ATOM 1421 N N . VAL B 1 8 ? 15.426 -29.006 -83.500 1.00 12.74 6 VAL B N 1
ATOM 1422 C CA . VAL B 1 8 ? 15.466 -29.150 -82.051 1.00 13.92 6 VAL B CA 1
ATOM 1423 C C . VAL B 1 8 ? 15.285 -30.610 -81.650 1.00 16.24 6 VAL B C 1
ATOM 1424 O O . VAL B 1 8 ? 14.400 -31.298 -82.166 1.00 16.35 6 VAL B O 1
ATOM 1428 N N . GLU B 1 9 ? 16.113 -31.086 -80.720 1.00 14.76 7 GLU B N 1
ATOM 1429 C CA . GLU B 1 9 ? 15.949 -32.440 -80.182 1.00 15.04 7 GLU B CA 1
ATOM 1430 C C . GLU B 1 9 ? 15.886 -32.411 -78.658 1.00 15.27 7 GLU B C 1
ATOM 1431 O O . GLU B 1 9 ? 16.767 -31.825 -78.014 1.00 16.35 7 GLU B O 1
ATOM 1437 N N . PHE B 1 10 ? 14.847 -33.026 -78.094 1.00 16.10 8 PHE B N 1
ATOM 1438 C CA . PHE B 1 10 ? 14.732 -33.223 -76.647 1.00 16.56 8 PHE B CA 1
ATOM 1439 C C . PHE B 1 10 ? 15.391 -34.532 -76.248 1.00 18.27 8 PHE B C 1
ATOM 1440 O O . PHE B 1 10 ? 15.252 -35.536 -76.952 1.00 19.76 8 PHE B O 1
ATOM 1448 N N . ARG B 1 11 ? 16.096 -34.526 -75.115 1.00 16.30 9 ARG B N 1
ATOM 1449 C CA . ARG B 1 11 ? 16.819 -35.694 -74.626 1.00 16.38 9 ARG B CA 1
ATOM 1450 C C . ARG B 1 11 ? 16.532 -35.853 -73.143 1.00 19.16 9 ARG B C 1
ATOM 1451 O O . ARG B 1 11 ? 17.083 -35.131 -72.312 1.00 27.44 9 ARG B O 1
ATOM 1459 N N . GLY B 1 12 ? 15.642 -36.780 -72.813 1.00 26.55 10 GLY B N 1
ATOM 1460 C CA . GLY B 1 12 ? 15.306 -37.047 -71.427 1.00 24.46 10 GLY B CA 1
ATOM 1461 C C . GLY B 1 12 ? 14.489 -38.319 -71.317 1.00 29.08 10 GLY B C 1
ATOM 1462 O O . GLY B 1 12 ? 14.352 -39.065 -72.291 1.00 32.73 10 GLY B O 1
ATOM 1463 N N . LYS B 1 13 ? 13.934 -38.567 -70.136 1.00 29.90 11 LYS B N 1
ATOM 1464 C CA . LYS B 1 13 ? 13.111 -39.752 -69.921 1.00 30.86 11 LYS B CA 1
ATOM 1465 C C . LYS B 1 13 ? 11.792 -39.668 -70.683 1.00 31.36 11 LYS B C 1
ATOM 1466 O O . LYS B 1 13 ? 11.313 -40.668 -71.217 1.00 35.89 11 LYS B O 1
ATOM 1472 N N . TYR B 1 14 ? 11.210 -38.474 -70.733 1.00 26.50 12 TYR B N 1
ATOM 1473 C CA . TYR B 1 14 ? 9.977 -38.250 -71.484 1.00 29.36 12 TYR B CA 1
ATOM 1474 C C . TYR B 1 14 ? 10.304 -37.921 -72.930 1.00 23.21 12 TYR B C 1
ATOM 1475 O O . TYR B 1 14 ? 11.190 -37.111 -73.200 1.00 26.03 12 TYR B O 1
ATOM 1484 N N . LYS B 1 15 ? 9.594 -38.554 -73.858 1.00 25.38 13 LYS B N 1
ATOM 1485 C CA . LYS B 1 15 ? 9.933 -38.409 -75.269 1.00 19.87 13 LYS B CA 1
ATOM 1486 C C . LYS B 1 15 ? 9.106 -37.314 -75.926 1.00 23.63 13 LYS B C 1
ATOM 1487 O O . LYS B 1 15 ? 7.891 -37.223 -75.729 1.00 29.28 13 LYS B O 1
ATOM 1493 N N . VAL B 1 16 ? 9.782 -36.484 -76.705 1.00 22.46 14 VAL B N 1
ATOM 1494 C CA . VAL B 1 16 ? 9.131 -35.478 -77.534 1.00 20.43 14 VAL B CA 1
ATOM 1495 C C . VAL B 1 16 ? 9.712 -35.690 -78.928 1.00 17.18 14 VAL B C 1
ATOM 1496 O O . VAL B 1 16 ? 10.408 -34.838 -79.484 1.00 21.81 14 VAL B O 1
ATOM 1500 N N . ASP B 1 17 ? 9.435 -36.868 -79.475 1.00 23.71 15 ASP B N 1
ATOM 1501 C CA . ASP B 1 17 ? 10.028 -37.262 -80.746 1.00 27.66 15 ASP B CA 1
ATOM 1502 C C . ASP B 1 17 ? 9.368 -36.521 -81.906 1.00 30.06 15 ASP B C 1
ATOM 1503 O O . ASP B 1 17 ? 8.140 -36.457 -81.992 1.00 34.14 15 ASP B O 1
ATOM 1508 N N . GLY B 1 18 ? 10.195 -35.966 -82.791 1.00 27.99 16 GLY B N 1
ATOM 1509 C CA . GLY B 1 18 ? 9.718 -35.139 -83.887 1.00 25.75 16 GLY B CA 1
ATOM 1510 C C . GLY B 1 18 ? 9.554 -35.872 -85.200 1.00 28.55 16 GLY B C 1
ATOM 1511 O O . GLY B 1 18 ? 9.648 -37.098 -85.259 1.00 33.27 16 GLY B O 1
ATOM 1512 N N . GLU B 1 19 ? 9.313 -35.107 -86.262 1.00 33.49 17 GLU B N 1
ATOM 1513 C CA . GLU B 1 19 ? 8.955 -35.697 -87.545 1.00 38.89 17 GLU B CA 1
ATOM 1514 C C . GLU B 1 19 ? 9.897 -35.354 -88.684 1.00 31.55 17 GLU B C 1
ATOM 1515 O O . GLU B 1 19 ? 9.652 -35.754 -89.818 1.00 30.25 17 GLU B O 1
ATOM 1521 N N . SER B 1 20 ? 10.962 -34.610 -88.400 1.00 22.86 18 SER B N 1
ATOM 1522 C CA . SER B 1 20 ? 11.861 -34.196 -89.481 1.00 20.95 18 SER B CA 1
ATOM 1523 C C . SER B 1 20 ? 12.365 -35.358 -90.329 1.00 22.24 18 SER B C 1
ATOM 1524 O O . SER B 1 20 ? 12.669 -36.440 -89.813 1.00 24.51 18 SER B O 1
ATOM 1527 N N . ARG B 1 21 ? 12.429 -35.133 -91.640 1.00 23.01 19 ARG B N 1
ATOM 1528 C CA . ARG B 1 21 ? 12.960 -36.129 -92.559 1.00 24.35 19 ARG B CA 1
ATOM 1529 C C . ARG B 1 21 ? 14.363 -35.748 -93.036 1.00 25.51 19 ARG B C 1
ATOM 1530 O O . ARG B 1 21 ? 14.961 -36.440 -93.864 1.00 28.10 19 ARG B O 1
ATOM 1538 N N . ASP B 1 22 ? 14.892 -34.655 -92.492 1.00 22.44 20 ASP B N 1
ATOM 1539 C CA . ASP B 1 22 ? 16.270 -34.267 -92.790 1.00 21.50 20 ASP B CA 1
ATOM 1540 C C . ASP B 1 22 ? 17.212 -35.391 -92.357 1.00 23.64 20 ASP B C 1
ATOM 1541 O O . ASP B 1 22 ? 17.143 -35.848 -91.218 1.00 26.65 20 ASP B O 1
ATOM 1546 N N . SER B 1 23 ? 18.072 -35.844 -93.266 1.00 28.26 21 SER B N 1
ATOM 1547 C CA . SER B 1 23 ? 18.943 -36.987 -92.998 1.00 29.72 21 SER B CA 1
ATOM 1548 C C . SER B 1 23 ? 19.783 -36.799 -91.735 1.00 25.97 21 SER B C 1
ATOM 1549 O O . SER B 1 23 ? 20.016 -37.751 -90.987 1.00 31.73 21 SER B O 1
ATOM 1552 N N . GLU B 1 24 ? 20.209 -35.566 -91.474 1.00 21.61 22 GLU B N 1
ATOM 1553 C CA . GLU B 1 24 ? 21.058 -35.293 -90.316 1.00 23.27 22 GLU B CA 1
ATOM 1554 C C . GLU B 1 24 ? 20.270 -35.042 -89.034 1.00 21.10 22 GLU B C 1
ATOM 1555 O O . GLU B 1 24 ? 20.852 -34.925 -87.953 1.00 27.03 22 GLU B O 1
ATOM 1561 N N . HIS B 1 25 ? 18.948 -34.936 -89.149 1.00 19.97 23 HIS B N 1
ATOM 1562 C CA . HIS B 1 25 ? 18.113 -34.656 -87.987 1.00 16.02 23 HIS B CA 1
ATOM 1563 C C . HIS B 1 25 ? 16.835 -35.483 -88.017 1.00 19.49 23 HIS B C 1
ATOM 1564 O O . HIS B 1 25 ? 15.747 -34.975 -87.727 1.00 20.26 23 HIS B O 1
ATOM 1571 N N . LYS B 1 26 ? 16.969 -36.759 -88.368 1.00 21.45 24 LYS B N 1
ATOM 1572 C CA . LYS B 1 26 ? 15.820 -37.658 -88.401 1.00 24.73 24 LYS B CA 1
ATOM 1573 C C . LYS B 1 26 ? 15.119 -37.707 -87.048 1.00 24.19 24 LYS B C 1
ATOM 1574 O O . LYS B 1 26 ? 15.733 -38.044 -86.029 1.00 24.79 24 LYS B O 1
ATOM 1580 N N . GLY B 1 27 ? 13.833 -37.373 -87.039 1.00 22.34 25 GLY B N 1
ATOM 1581 C CA . GLY B 1 27 ? 13.063 -37.404 -85.809 1.00 24.61 25 GLY B CA 1
ATOM 1582 C C . GLY B 1 27 ? 13.213 -36.184 -84.919 1.00 23.92 25 GLY B C 1
ATOM 1583 O O . GLY B 1 27 ? 12.645 -36.144 -83.825 1.00 23.96 25 GLY B O 1
ATOM 1584 N N . TRP B 1 28 ? 13.982 -35.189 -85.356 1.00 18.41 26 TRP B N 1
ATOM 1585 C CA . TRP B 1 28 ? 14.040 -33.934 -84.616 1.00 17.71 26 TRP B CA 1
ATOM 1586 C C . TRP B 1 28 ? 12.795 -33.106 -84.915 1.00 18.51 26 TRP B C 1
ATOM 1587 O O . TRP B 1 28 ? 12.055 -33.401 -85.855 1.00 17.54 26 TRP B O 1
ATOM 1598 N N . LEU B 1 29 ? 12.557 -32.076 -84.108 1.00 17.21 27 LEU B N 1
ATOM 1599 C CA . LEU B 1 29 ? 11.545 -31.076 -84.432 1.00 15.54 27 LEU B CA 1
ATOM 1600 C C . LEU B 1 29 ? 12.143 -30.104 -85.434 1.00 18.90 27 LEU B C 1
ATOM 1601 O O . LEU B 1 29 ? 13.328 -29.789 -85.362 1.00 20.79 27 LEU B O 1
ATOM 1606 N N . GLU B 1 30 ? 11.325 -29.632 -86.366 1.00 17.59 28 GLU B N 1
ATOM 1607 C CA . GLU B 1 30 ? 11.722 -28.520 -87.229 1.00 16.45 28 GLU B CA 1
ATOM 1608 C C . GLU B 1 30 ? 11.043 -27.260 -86.720 1.00 17.57 28 GLU B C 1
ATOM 1609 O O . GLU B 1 30 ? 9.838 -27.269 -86.415 1.00 19.29 28 GLU B O 1
ATOM 1615 N N . VAL B 1 31 ? 11.808 -26.178 -86.605 1.00 15.29 29 VAL B N 1
ATOM 1616 C CA . VAL B 1 31 ? 11.224 -24.916 -86.159 1.00 15.19 29 VAL B CA 1
ATOM 1617 C C . VAL B 1 31 ? 11.529 -23.759 -87.117 1.00 17.14 29 VAL B C 1
ATOM 1618 O O . VAL B 1 31 ? 12.398 -23.866 -87.997 1.00 17.12 29 VAL B O 1
ATOM 1622 N N . ASN B 1 32 ? 10.774 -22.674 -86.959 1.00 13.86 30 ASN B N 1
ATOM 1623 C CA . ASN B 1 32 ? 10.735 -21.598 -87.929 1.00 15.36 30 ASN B CA 1
ATOM 1624 C C . ASN B 1 32 ? 11.588 -20.390 -87.520 1.00 16.12 30 ASN B C 1
ATOM 1625 O O . ASN B 1 32 ? 12.073 -19.649 -88.386 1.00 17.55 30 ASN B O 1
ATOM 1630 N N . SER B 1 33 ? 11.716 -20.175 -86.213 1.00 16.00 31 SER B N 1
ATOM 1631 C CA . SER B 1 33 ? 12.380 -18.985 -85.683 1.00 13.33 31 SER B CA 1
ATOM 1632 C C . SER B 1 33 ? 12.745 -19.159 -84.218 1.00 16.07 31 SER B C 1
ATOM 1633 O O . SER B 1 33 ? 12.260 -20.074 -83.540 1.00 15.87 31 SER B O 1
ATOM 1636 N N . TRP B 1 34 ? 13.595 -18.257 -83.729 1.00 13.48 32 TRP B N 1
ATOM 1637 C CA . TRP B 1 34 ? 14.118 -18.328 -82.366 1.00 14.62 32 TRP B CA 1
ATOM 1638 C C . TRP B 1 34 ? 14.342 -16.914 -81.879 1.00 13.33 32 TRP B C 1
ATOM 1639 O O . TRP B 1 34 ? 14.701 -16.026 -82.648 1.00 17.30 32 TRP B O 1
ATOM 1650 N N . SER B 1 35 ? 14.118 -16.692 -80.590 1.00 14.88 33 SER B N 1
ATOM 1651 C CA . SER B 1 35 ? 14.452 -15.402 -80.001 1.00 15.50 33 SER B CA 1
ATOM 1652 C C . SER B 1 35 ? 14.826 -15.612 -78.542 1.00 15.72 33 SER B C 1
ATOM 1653 O O . SER B 1 35 ? 14.418 -16.591 -77.915 1.00 14.91 33 SER B O 1
ATOM 1656 N N . HIS B 1 36 ? 15.649 -14.713 -78.022 1.00 12.94 34 HIS B N 1
ATOM 1657 C CA . HIS B 1 36 ? 16.127 -14.813 -76.645 1.00 12.82 34 HIS B CA 1
ATOM 1658 C C . HIS B 1 36 ? 16.391 -13.417 -76.094 1.00 11.92 34 HIS B C 1
ATOM 1659 O O . HIS B 1 36 ? 16.282 -12.422 -76.813 1.00 14.67 34 HIS B O 1
ATOM 1666 N N . ASN B 1 37 ? 16.701 -13.339 -74.802 1.00 13.96 35 ASN B N 1
ATOM 1667 C CA . ASN B 1 37 ? 16.974 -12.057 -74.150 1.00 15.01 35 ASN B CA 1
ATOM 1668 C C . ASN B 1 37 ? 17.792 -12.360 -72.910 1.00 14.18 35 ASN B C 1
ATOM 1669 O O . ASN B 1 37 ? 17.497 -13.310 -72.186 1.00 14.33 35 ASN B O 1
ATOM 1674 N N . ILE B 1 38 ? 18.844 -11.579 -72.695 1.00 12.60 36 ILE B N 1
ATOM 1675 C CA . ILE B 1 38 ? 19.725 -11.751 -71.544 1.00 13.07 36 ILE B CA 1
ATOM 1676 C C . ILE B 1 38 ? 19.915 -10.360 -70.948 1.00 15.87 36 ILE B C 1
ATOM 1677 O O . ILE B 1 38 ? 20.232 -9.415 -71.672 1.00 14.82 36 ILE B O 1
ATOM 1682 N N . ARG B 1 39 ? 19.678 -10.218 -69.644 1.00 15.38 37 ARG B N 1
ATOM 1683 C CA . ARG B 1 39 ? 19.743 -8.899 -69.007 1.00 14.06 37 ARG B CA 1
ATOM 1684 C C . ARG B 1 39 ? 20.583 -8.951 -67.740 1.00 17.66 37 ARG B C 1
ATOM 1685 O O . ARG B 1 39 ? 20.315 -9.753 -66.832 1.00 19.37 37 ARG B O 1
ATOM 1693 N N . GLN B 1 40 ? 21.594 -8.086 -67.684 1.00 15.63 38 GLN B N 1
ATOM 1694 C CA . GLN B 1 40 ? 22.546 -8.030 -66.583 1.00 16.62 38 GLN B CA 1
ATOM 1695 C C . GLN B 1 40 ? 22.361 -6.730 -65.795 1.00 15.19 38 GLN B C 1
ATOM 1696 O O . GLN B 1 40 ? 22.618 -5.635 -66.310 1.00 16.77 38 GLN B O 1
ATOM 1702 N N . PRO B 1 41 ? 21.921 -6.828 -64.529 1.00 18.37 39 PRO B N 1
ATOM 1703 C CA . PRO B 1 41 ? 21.618 -5.623 -63.744 1.00 20.59 39 PRO B CA 1
ATOM 1704 C C . PRO B 1 41 ? 22.837 -4.970 -63.089 1.00 21.74 39 PRO B C 1
ATOM 1705 O O . PRO B 1 41 ? 22.703 -3.875 -62.535 1.00 21.16 39 PRO B O 1
ATOM 1709 N N . LYS B 1 42 ? 23.990 -5.633 -63.134 1.00 20.00 40 LYS B N 1
ATOM 1710 C CA . LYS B 1 42 ? 25.213 -5.122 -62.499 1.00 18.18 40 LYS B CA 1
ATOM 1711 C C . LYS B 1 42 ? 25.495 -3.665 -62.853 1.00 16.95 40 LYS B C 1
ATOM 1712 O O . LYS B 1 42 ? 25.390 -3.260 -64.013 1.00 20.29 40 LYS B O 1
ATOM 1718 N N . SER B 1 43 ? 25.847 -2.881 -61.841 1.00 20.09 41 SER B N 1
ATOM 1719 C CA . SER B 1 43 ? 26.119 -1.457 -62.023 1.00 19.24 41 SER B CA 1
ATOM 1720 C C . SER B 1 43 ? 27.516 -1.192 -62.571 1.00 21.82 41 SER B C 1
ATOM 1721 O O . SER B 1 43 ? 28.460 -1.910 -62.253 1.00 21.13 41 SER B O 1
ATOM 1724 N N . ALA B 1 44 ? 27.645 -0.150 -63.387 1.00 19.97 42 ALA B N 1
ATOM 1725 C CA . ALA B 1 44 ? 28.951 0.293 -63.866 1.00 21.55 42 ALA B CA 1
ATOM 1726 C C . ALA B 1 44 ? 29.508 1.471 -63.052 1.00 21.21 42 ALA B C 1
ATOM 1727 O O . ALA B 1 44 ? 30.632 1.914 -63.300 1.00 25.15 42 ALA B O 1
ATOM 1729 N N . THR B 1 45 ? 28.740 1.980 -62.086 1.00 20.65 43 THR B N 1
ATOM 1730 C CA . THR B 1 45 ? 29.168 3.151 -61.308 1.00 21.95 43 THR B CA 1
ATOM 1731 C C . THR B 1 45 ? 29.338 2.879 -59.815 1.00 24.02 43 THR B C 1
ATOM 1732 O O . THR B 1 45 ? 29.770 3.755 -59.054 1.00 23.42 43 THR B O 1
ATOM 1736 N N . SER B 1 46 ? 28.973 1.680 -59.385 1.00 35.37 44 SER B N 1
ATOM 1737 C CA . SER B 1 46 ? 29.301 1.251 -58.035 1.00 32.73 44 SER B CA 1
ATOM 1738 C C . SER B 1 46 ? 29.785 -0.185 -58.119 1.00 33.05 44 SER B C 1
ATOM 1739 O O . SER B 1 46 ? 29.433 -0.914 -59.056 1.00 36.10 44 SER B O 1
ATOM 1742 N N . SER B 1 47 ? 30.624 -0.576 -57.172 1.00 30.63 45 SER B N 1
ATOM 1743 C CA A SER B 1 47 ? 31.127 -1.939 -57.139 0.36 33.20 45 SER B CA 1
ATOM 1744 C CA B SER B 1 47 ? 31.174 -1.924 -57.134 0.64 33.56 45 SER B CA 1
ATOM 1745 C C . SER B 1 47 ? 31.171 -2.443 -55.710 1.00 30.27 45 SER B C 1
ATOM 1746 O O . SER B 1 47 ? 31.210 -1.657 -54.759 1.00 28.33 45 SER B O 1
ATOM 1751 N N . SER B 1 48 ? 31.142 -3.759 -55.562 1.00 32.04 46 SER B N 1
ATOM 1752 C CA . SER B 1 48 ? 31.194 -4.351 -54.238 1.00 31.50 46 SER B CA 1
ATOM 1753 C C . SER B 1 48 ? 32.546 -4.050 -53.608 1.00 29.48 46 SER B C 1
ATOM 1754 O O . SER B 1 48 ? 33.568 -4.035 -54.294 1.00 29.41 46 SER B O 1
ATOM 1757 N N . VAL B 1 49 ? 32.556 -3.781 -52.309 1.00 28.37 47 VAL B N 1
ATOM 1758 C CA A VAL B 1 49 ? 33.844 -3.578 -51.662 0.25 27.49 47 VAL B CA 1
ATOM 1759 C CA B VAL B 1 49 ? 33.779 -3.608 -51.537 0.75 27.53 47 VAL B CA 1
ATOM 1760 C C . VAL B 1 49 ? 34.579 -4.908 -51.575 1.00 29.56 47 VAL B C 1
ATOM 1761 O O . VAL B 1 49 ? 35.814 -4.922 -51.540 1.00 30.69 47 VAL B O 1
ATOM 1768 N N . GLY B 1 50 ? 33.836 -6.014 -51.617 1.00 31.55 48 GLY B N 1
ATOM 1769 C CA . GLY B 1 50 ? 34.426 -7.343 -51.602 1.00 34.36 48 GLY B CA 1
ATOM 1770 C C . GLY B 1 50 ? 34.208 -8.102 -52.899 1.00 36.76 48 GLY B C 1
ATOM 1771 O O . GLY B 1 50 ? 34.000 -7.494 -53.948 1.00 36.09 48 GLY B O 1
ATOM 1772 N N . GLY B 1 51 ? 34.251 -9.430 -52.829 1.00 40.16 49 GLY B N 1
ATOM 1773 C CA . GLY B 1 51 ? 34.123 -10.257 -54.017 1.00 43.58 49 GLY B CA 1
ATOM 1774 C C . GLY B 1 51 ? 32.704 -10.692 -54.336 1.00 45.97 49 GLY B C 1
ATOM 1775 O O . GLY B 1 51 ? 32.470 -11.392 -55.325 1.00 49.01 49 GLY B O 1
ATOM 1776 N N . HIS B 1 52 ? 31.752 -10.283 -53.503 1.00 43.40 50 HIS B N 1
ATOM 1777 C CA . HIS B 1 52 ? 30.357 -10.668 -53.704 1.00 48.05 50 HIS B CA 1
ATOM 1778 C C . HIS B 1 52 ? 29.507 -9.569 -54.339 1.00 47.95 50 HIS B C 1
ATOM 1779 O O . HIS B 1 52 ? 29.322 -8.498 -53.761 1.00 47.60 50 HIS B O 1
ATOM 1786 N N . THR B 1 53 ? 28.984 -9.854 -55.526 1.00 54.40 51 THR B N 1
ATOM 1787 C CA . THR B 1 53 ? 27.999 -8.985 -56.156 1.00 58.11 51 THR B CA 1
ATOM 1788 C C . THR B 1 53 ? 26.626 -9.658 -56.094 1.00 56.89 51 THR B C 1
ATOM 1789 O O . THR B 1 53 ? 26.450 -10.786 -56.556 1.00 62.92 51 THR B O 1
ATOM 1793 N N . ALA B 1 54 ? 25.665 -8.959 -55.498 1.00 54.10 52 ALA B N 1
ATOM 1794 C CA . ALA B 1 54 ? 24.355 -9.529 -55.183 1.00 53.52 52 ALA B CA 1
ATOM 1795 C C . ALA B 1 54 ? 23.566 -9.977 -56.407 1.00 62.45 52 ALA B C 1
ATOM 1796 O O . ALA B 1 54 ? 23.234 -11.154 -56.550 1.00 63.47 52 ALA B O 1
ATOM 1798 N N . GLU B 1 55 ? 23.248 -9.023 -57.272 1.00 64.93 53 GLU B N 1
ATOM 1799 C CA . GLU B 1 55 ? 22.444 -9.301 -58.455 1.00 73.77 53 GLU B CA 1
ATOM 1800 C C . GLU B 1 55 ? 23.114 -10.282 -59.401 1.00 77.07 53 GLU B C 1
ATOM 1801 O O . GLU B 1 55 ? 24.338 -10.304 -59.528 1.00 67.19 53 GLU B O 1
ATOM 1807 N N . ARG B 1 56 ? 22.299 -11.089 -60.069 1.00 33.73 54 ARG B N 1
ATOM 1808 C CA . ARG B 1 56 ? 22.801 -11.962 -61.112 1.00 27.38 54 ARG B CA 1
ATOM 1809 C C . ARG B 1 56 ? 22.037 -11.711 -62.404 1.00 26.03 54 ARG B C 1
ATOM 1810 O O . ARG B 1 56 ? 21.000 -11.035 -62.414 1.00 26.90 54 ARG B O 1
ATOM 1818 N N . VAL B 1 57 ? 22.558 -12.256 -63.495 1.00 25.00 55 VAL B N 1
ATOM 1819 C CA . VAL B 1 57 ? 21.932 -12.095 -64.796 1.00 19.96 55 VAL B CA 1
ATOM 1820 C C . VAL B 1 57 ? 20.556 -12.755 -64.811 1.00 21.23 55 VAL B C 1
ATOM 1821 O O . VAL B 1 57 ? 20.305 -13.704 -64.058 1.00 21.57 55 VAL B O 1
ATOM 1825 N N . GLU B 1 58 ? 19.658 -12.229 -65.638 1.00 16.73 56 GLU B N 1
ATOM 1826 C CA . GLU B 1 58 ? 18.408 -12.908 -65.942 1.00 16.67 56 GLU B CA 1
ATOM 1827 C C . GLU B 1 58 ? 18.431 -13.379 -67.392 1.00 18.35 56 GLU B C 1
ATOM 1828 O O . GLU B 1 58 ? 18.556 -12.561 -68.308 1.00 19.92 56 GLU B O 1
ATOM 1834 N N . HIS B 1 59 ? 18.311 -14.688 -67.603 1.00 16.95 57 HIS B N 1
ATOM 1835 C CA . HIS B 1 59 ? 18.070 -15.217 -68.940 1.00 15.95 57 HIS B CA 1
ATOM 1836 C C . HIS B 1 59 ? 16.565 -15.380 -69.127 1.00 14.84 57 HIS B C 1
ATOM 1837 O O . HIS B 1 59 ? 15.899 -16.025 -68.315 1.00 20.11 57 HIS B O 1
ATOM 1844 N N . SER B 1 60 ? 16.031 -14.798 -70.193 1.00 14.38 58 SER B N 1
ATOM 1845 C CA . SER B 1 60 ? 14.637 -15.022 -70.543 1.00 15.22 58 SER B CA 1
ATOM 1846 C C . SER B 1 60 ? 14.523 -16.430 -71.109 1.00 17.36 58 SER B C 1
ATOM 1847 O O . SER B 1 60 ? 15.543 -17.064 -71.404 1.00 17.80 58 SER B O 1
ATOM 1850 N N . ASP B 1 61 ? 13.301 -16.938 -71.250 1.00 18.79 59 ASP B N 1
ATOM 1851 C CA . ASP B 1 61 ? 13.144 -18.225 -71.921 1.00 14.70 59 ASP B CA 1
ATOM 1852 C C . ASP B 1 61 ? 13.607 -18.092 -73.355 1.00 15.78 59 ASP B C 1
ATOM 1853 O O . ASP B 1 61 ? 13.495 -17.013 -73.961 1.00 17.76 59 ASP B O 1
ATOM 1858 N N . MET B 1 62 ? 14.122 -19.184 -73.907 1.00 14.31 60 MET B N 1
ATOM 1859 C CA . MET B 1 62 ? 14.332 -19.236 -75.348 1.00 13.44 60 MET B CA 1
ATOM 1860 C C . MET B 1 62 ? 13.011 -19.588 -76.021 1.00 15.52 60 MET B C 1
ATOM 1861 O O . MET B 1 62 ? 12.393 -20.611 -75.706 1.00 17.17 60 MET B O 1
ATOM 1866 N N . VAL B 1 63 ? 12.572 -18.728 -76.934 1.00 12.90 61 VAL B N 1
ATOM 1867 C CA . VAL B 1 63 ? 11.257 -18.868 -77.551 1.00 13.53 61 VAL B CA 1
ATOM 1868 C C . VAL B 1 63 ? 11.390 -19.273 -79.013 1.00 18.98 61 VAL B C 1
ATOM 1869 O O . VAL B 1 63 ? 12.108 -18.623 -79.789 1.00 15.95 61 VAL B O 1
ATOM 1873 N N . PHE B 1 64 ? 10.694 -20.347 -79.377 1.00 12.89 62 PHE B N 1
ATOM 1874 C CA . PHE B 1 64 ? 10.728 -20.879 -80.741 1.00 14.41 62 PHE B CA 1
ATOM 1875 C C . PHE B 1 64 ? 9.329 -20.856 -81.318 1.00 17.49 62 PHE B C 1
ATOM 1876 O O . PHE B 1 64 ? 8.350 -20.942 -80.578 1.00 20.62 62 PHE B O 1
ATOM 1884 N N . VAL B 1 65 ? 9.218 -20.733 -82.637 1.00 12.68 63 VAL B N 1
ATOM 1885 C CA . VAL B 1 65 ? 7.926 -20.871 -83.292 1.00 13.27 63 VAL B CA 1
ATOM 1886 C C . VAL B 1 65 ? 8.041 -22.041 -84.256 1.00 13.63 63 VAL B C 1
ATOM 1887 O O . VAL B 1 65 ? 9.069 -22.181 -84.923 1.00 16.02 63 VAL B O 1
ATOM 1891 N N . LYS B 1 66 ? 7.011 -22.886 -84.321 1.00 12.62 64 LYS B N 1
ATOM 1892 C CA . LYS B 1 66 ? 7.006 -24.057 -85.213 1.00 13.46 64 LYS B CA 1
ATOM 1893 C C . LYS B 1 66 ? 5.612 -24.282 -85.783 1.00 13.04 64 LYS B C 1
ATOM 1894 O O . LYS B 1 66 ? 4.630 -23.752 -85.262 1.00 15.64 64 LYS B O 1
ATOM 1900 N N . ASP B 1 67 ? 5.508 -25.039 -86.870 1.00 13.87 65 ASP B N 1
ATOM 1901 C CA . ASP B 1 67 ? 4.185 -25.425 -87.348 1.00 15.86 65 ASP B CA 1
ATOM 1902 C C . ASP B 1 67 ? 3.591 -26.430 -86.369 1.00 17.25 65 ASP B C 1
ATOM 1903 O O . ASP B 1 67 ? 4.334 -27.213 -85.772 1.00 16.70 65 ASP B O 1
ATOM 1908 N N . LEU B 1 68 ? 2.268 -26.409 -86.190 1.00 14.42 66 LEU B N 1
ATOM 1909 C CA . LEU B 1 68 ? 1.605 -27.486 -85.457 1.00 14.61 66 LEU B CA 1
ATOM 1910 C C . LEU B 1 68 ? 1.866 -28.807 -86.166 1.00 18.34 66 LEU B C 1
ATOM 1911 O O . LEU B 1 68 ? 1.831 -28.887 -87.401 1.00 20.71 66 LEU B O 1
ATOM 1916 N N . ASP B 1 69 ? 2.134 -29.844 -85.384 1.00 16.29 67 ASP B N 1
ATOM 1917 C CA . ASP B 1 69 ? 2.362 -31.178 -85.929 1.00 17.02 67 ASP B CA 1
ATOM 1918 C C . ASP B 1 69 ? 2.165 -32.200 -84.814 1.00 17.41 67 ASP B C 1
ATOM 1919 O O . ASP B 1 69 ? 1.693 -31.850 -83.735 1.00 18.27 67 ASP B O 1
ATOM 1924 N N . ALA B 1 70 ? 2.541 -33.451 -85.060 1.00 18.62 68 ALA B N 1
ATOM 1925 C CA . ALA B 1 70 ? 2.299 -34.513 -84.084 1.00 17.80 68 ALA B CA 1
ATOM 1926 C C . ALA B 1 70 ? 3.047 -34.311 -82.767 1.00 19.83 68 ALA B C 1
ATOM 1927 O O . ALA B 1 70 ? 2.728 -34.936 -81.763 1.00 20.26 68 ALA B O 1
ATOM 1929 N N . THR B 1 71 ? 4.053 -33.444 -82.763 1.00 15.57 69 THR B N 1
ATOM 1930 C CA A THR B 1 71 ? 4.762 -33.174 -81.508 0.61 16.79 69 THR B CA 1
ATOM 1931 C CA B THR B 1 71 ? 4.803 -33.132 -81.558 0.39 18.33 69 THR B CA 1
ATOM 1932 C C . THR B 1 71 ? 4.018 -32.169 -80.653 1.00 16.44 69 THR B C 1
ATOM 1933 O O . THR B 1 71 ? 4.293 -32.041 -79.456 1.00 18.64 69 THR B O 1
ATOM 1940 N N . SER B 1 72 ? 3.052 -31.472 -81.241 1.00 15.60 70 SER B N 1
ATOM 1941 C CA . SER B 1 72 ? 2.322 -30.451 -80.493 1.00 13.88 70 SER B CA 1
ATOM 1942 C C . SER B 1 72 ? 1.650 -30.973 -79.204 1.00 15.19 70 SER B C 1
ATOM 1943 O O . SER B 1 72 ? 1.859 -30.397 -78.137 1.00 15.26 70 SER B O 1
ATOM 1946 N N . PRO B 1 73 ? 0.875 -32.070 -79.279 1.00 13.93 71 PRO B N 1
ATOM 1947 C CA . PRO B 1 73 ? 0.303 -32.523 -77.998 1.00 15.84 71 PRO B CA 1
ATOM 1948 C C . PRO B 1 73 ? 1.384 -32.980 -77.014 1.00 16.21 71 PRO B C 1
ATOM 1949 O O . PRO B 1 73 ? 1.183 -32.902 -75.803 1.00 15.37 71 PRO B O 1
ATOM 1953 N N . LYS B 1 74 ? 2.506 -33.475 -77.524 1.00 16.71 72 LYS B N 1
ATOM 1954 C CA . LYS B 1 74 ? 3.605 -33.855 -76.642 1.00 17.44 72 LYS B CA 1
ATOM 1955 C C . LYS B 1 74 ? 4.148 -32.629 -75.905 1.00 17.17 72 LYS B C 1
ATOM 1956 O O . LYS B 1 74 ? 4.433 -32.698 -74.706 1.00 16.22 72 LYS B O 1
ATOM 1962 N N . LEU B 1 75 ? 4.312 -31.517 -76.617 1.00 15.21 73 LEU B N 1
ATOM 1963 C CA . LEU B 1 75 ? 4.721 -30.277 -75.963 1.00 13.74 73 LEU B CA 1
ATOM 1964 C C . LEU B 1 75 ? 3.676 -29.799 -74.957 1.00 14.71 73 LEU B C 1
ATOM 1965 O O . LEU B 1 75 ? 4.028 -29.350 -73.863 1.00 14.37 73 LEU B O 1
ATOM 1970 N N . TRP B 1 76 ? 2.399 -29.869 -75.332 1.00 15.05 74 TRP B N 1
ATOM 1971 C CA . TRP B 1 76 ? 1.328 -29.381 -74.457 1.00 13.56 74 TRP B CA 1
ATOM 1972 C C . TRP B 1 76 ? 1.294 -30.161 -73.152 1.00 12.50 74 TRP B C 1
ATOM 1973 O O . TRP B 1 76 ? 1.131 -29.580 -72.073 1.00 14.99 74 TRP B O 1
ATOM 1984 N N . GLU B 1 77 ? 1.455 -31.480 -73.241 1.00 13.81 75 GLU B N 1
ATOM 1985 C CA . GLU B 1 77 ? 1.469 -32.306 -72.028 1.00 13.14 75 GLU B CA 1
ATOM 1986 C C . GLU B 1 77 ? 2.751 -32.089 -71.223 1.00 15.93 75 GLU B C 1
ATOM 1987 O O . GLU B 1 77 ? 2.703 -32.006 -69.998 1.00 17.42 75 GLU B O 1
ATOM 1993 N N . ALA B 1 78 ? 3.889 -31.991 -71.905 1.00 15.76 76 ALA B N 1
ATOM 1994 C CA . ALA B 1 78 ? 5.168 -31.785 -71.222 1.00 17.16 76 ALA B CA 1
ATOM 1995 C C . ALA B 1 78 ? 5.183 -30.466 -70.465 1.00 16.16 76 ALA B C 1
ATOM 1996 O O . ALA B 1 78 ? 5.703 -30.392 -69.356 1.00 18.38 76 ALA B O 1
ATOM 1998 N N . CYS B 1 79 ? 4.639 -29.420 -71.081 1.00 15.30 77 CYS B N 1
ATOM 1999 C CA . CYS B 1 79 ? 4.501 -28.133 -70.417 1.00 15.28 77 CYS B CA 1
ATOM 2000 C C . CYS B 1 79 ? 3.580 -28.254 -69.202 1.00 15.51 77 CYS B C 1
ATOM 2001 O O . CYS B 1 79 ? 3.919 -27.789 -68.112 1.00 17.34 77 CYS B O 1
ATOM 2004 N N . SER B 1 80 ? 2.431 -28.899 -69.384 1.00 15.34 78 SER B N 1
ATOM 2005 C CA . SER B 1 80 ? 1.454 -29.045 -68.303 1.00 15.21 78 SER B CA 1
ATOM 2006 C C . SER B 1 80 ? 2.034 -29.789 -67.102 1.00 15.49 78 SER B C 1
ATOM 2007 O O . SER B 1 80 ? 1.833 -29.391 -65.956 1.00 18.19 78 SER B O 1
ATOM 2010 N N . ALA B 1 81 ? 2.782 -30.849 -67.380 1.00 16.01 79 ALA B N 1
ATOM 2011 C CA . ALA B 1 81 ? 3.324 -31.702 -66.332 1.00 17.59 79 ALA B CA 1
ATOM 2012 C C . ALA B 1 81 ? 4.606 -31.146 -65.722 1.00 17.94 79 ALA B C 1
ATOM 2013 O O . ALA B 1 81 ? 4.962 -31.495 -64.593 1.00 23.60 79 ALA B O 1
ATOM 2015 N N . GLY B 1 82 ? 5.308 -30.304 -66.469 1.00 17.42 80 GLY B N 1
ATOM 2016 C CA . GLY B 1 82 ? 6.571 -29.767 -65.994 1.00 18.33 80 GLY B CA 1
ATOM 2017 C C . GLY B 1 82 ? 7.683 -30.798 -66.003 1.00 22.83 80 GLY B C 1
ATOM 2018 O O . GLY B 1 82 ? 8.552 -30.783 -65.125 1.00 22.83 80 GLY B O 1
ATOM 2019 N N . TYR B 1 83 ? 7.670 -31.696 -66.988 1.00 18.55 81 TYR B N 1
ATOM 2020 C CA . TYR B 1 83 ? 8.751 -32.675 -67.114 1.00 18.41 81 TYR B CA 1
ATOM 2021 C C . TYR B 1 83 ? 10.076 -31.971 -67.381 1.00 19.23 81 TYR B C 1
ATOM 2022 O O . TYR B 1 83 ? 10.139 -31.012 -68.156 1.00 19.16 81 TYR B O 1
ATOM 2031 N N . THR B 1 84 ? 11.143 -32.452 -66.750 1.00 20.40 82 THR B N 1
ATOM 2032 C CA A THR B 1 84 ? 12.462 -31.889 -67.007 0.37 18.53 82 THR B CA 1
ATOM 2033 C CA B THR B 1 84 ? 12.482 -31.912 -66.962 0.63 18.99 82 THR B CA 1
ATOM 2034 C C . THR B 1 84 ? 13.250 -32.809 -67.936 1.00 19.52 82 THR B C 1
ATOM 2035 O O . THR B 1 84 ? 13.180 -34.038 -67.837 1.00 24.89 82 THR B O 1
ATOM 2042 N N . PHE B 1 85 ? 13.968 -32.201 -68.870 1.00 15.45 83 PHE B N 1
ATOM 2043 C CA . PHE B 1 85 ? 14.769 -32.937 -69.836 1.00 15.73 83 PHE B CA 1
ATOM 2044 C C . PHE B 1 85 ? 16.239 -32.739 -69.533 1.00 16.57 83 PHE B C 1
ATOM 2045 O O . PHE B 1 85 ? 16.662 -31.627 -69.213 1.00 20.73 83 PHE B O 1
ATOM 2053 N N . ASP B 1 86 ? 17.023 -33.807 -69.660 1.00 16.85 84 ASP B N 1
ATOM 2054 C CA . ASP B 1 86 ? 18.451 -33.720 -69.395 1.00 18.54 84 ASP B CA 1
ATOM 2055 C C . ASP B 1 86 ? 19.130 -32.704 -70.296 1.00 17.23 84 ASP B C 1
ATOM 2056 O O . ASP B 1 86 ? 19.979 -31.921 -69.845 1.00 16.99 84 ASP B O 1
ATOM 2061 N N . GLU B 1 87 ? 18.764 -32.727 -71.575 1.00 15.91 85 GLU B N 1
ATOM 2062 C CA . GLU B 1 87 ? 19.367 -31.816 -72.543 1.00 16.94 85 GLU B CA 1
ATOM 2063 C C . GLU B 1 87 ? 18.428 -31.552 -73.708 1.00 16.03 85 GLU B C 1
ATOM 2064 O O . GLU B 1 87 ? 17.632 -32.422 -74.092 1.00 17.67 85 GLU B O 1
ATOM 2070 N N . VAL B 1 88 ? 18.511 -30.340 -74.253 1.00 14.40 86 VAL B N 1
ATOM 2071 C CA . VAL B 1 88 ? 17.862 -30.016 -75.514 1.00 14.03 86 VAL B CA 1
ATOM 2072 C C . VAL B 1 88 ? 18.920 -29.377 -76.396 1.00 17.24 86 VAL B C 1
ATOM 2073 O O . VAL B 1 88 ? 19.682 -28.515 -75.935 1.00 16.46 86 VAL B O 1
ATOM 2077 N N . GLN B 1 89 ? 18.999 -29.821 -77.647 1.00 13.70 87 GLN B N 1
ATOM 2078 C CA . GLN B 1 89 ? 19.952 -29.245 -78.597 1.00 13.50 87 GLN B CA 1
ATOM 2079 C C . GLN B 1 89 ? 19.204 -28.586 -79.752 1.00 13.78 87 GLN B C 1
ATOM 2080 O O . GLN B 1 89 ? 18.197 -29.119 -80.252 1.00 15.27 87 GLN B O 1
ATOM 2086 N N . ILE B 1 90 ? 19.694 -27.422 -80.160 1.00 12.54 88 ILE B N 1
ATOM 2087 C CA . ILE B 1 90 ? 19.132 -26.689 -81.291 1.00 12.80 88 ILE B CA 1
ATOM 2088 C C . ILE B 1 90 ? 20.242 -26.403 -82.301 1.00 17.14 88 ILE B C 1
ATOM 2089 O O . ILE B 1 90 ? 21.277 -25.819 -81.949 1.00 16.12 88 ILE B O 1
ATOM 2094 N N . ASP B 1 91 ? 20.038 -26.840 -83.547 1.00 12.76 89 ASP B N 1
ATOM 2095 C CA . ASP B 1 91 ? 20.992 -26.624 -84.636 1.00 13.75 89 ASP B CA 1
ATOM 2096 C C . ASP B 1 91 ? 20.420 -25.606 -85.630 1.00 14.92 89 ASP B C 1
ATOM 2097 O O . ASP B 1 91 ? 19.292 -25.780 -86.099 1.00 16.18 89 ASP B O 1
ATOM 2102 N N . PHE B 1 92 ? 21.199 -24.576 -85.970 1.00 15.80 90 PHE B N 1
ATOM 2103 C CA . PHE B 1 92 ? 20.775 -23.540 -86.926 1.00 14.82 90 PHE B CA 1
ATOM 2104 C C . PHE B 1 92 ? 21.590 -23.603 -88.215 1.00 17.10 90 PHE B C 1
ATOM 2105 O O . PHE B 1 92 ? 22.827 -23.598 -88.164 1.00 16.67 90 PHE B O 1
ATOM 2113 N N . TYR B 1 93 ? 20.911 -23.605 -89.368 1.00 17.32 91 TYR B N 1
ATOM 2114 C CA . TYR B 1 93 ? 21.575 -23.743 -90.666 1.00 20.78 91 TYR B CA 1
ATOM 2115 C C . TYR B 1 93 ? 21.370 -22.554 -91.598 1.00 20.58 91 TYR B C 1
ATOM 2116 O O . TYR B 1 93 ? 20.339 -21.880 -91.536 1.00 22.67 91 TYR B O 1
ATOM 2125 N N . ARG B 1 94 ? 22.358 -22.320 -92.455 1.00 22.51 92 ARG B N 1
ATOM 2126 C CA . ARG B 1 94 ? 22.221 -21.397 -93.577 1.00 25.96 92 ARG B CA 1
ATOM 2127 C C . ARG B 1 94 ? 22.893 -22.008 -94.807 1.00 32.58 92 ARG B C 1
ATOM 2128 O O . ARG B 1 94 ? 23.807 -22.827 -94.688 1.00 31.85 92 ARG B O 1
ATOM 2136 N N . ALA B 1 95 ? 22.438 -21.614 -95.991 1.00 46.45 93 ALA B N 1
ATOM 2137 C CA . ALA B 1 95 ? 23.040 -22.099 -97.229 1.00 51.41 93 ALA B CA 1
ATOM 2138 C C . ALA B 1 95 ? 23.973 -21.049 -97.816 1.00 49.84 93 ALA B C 1
ATOM 2139 O O . ALA B 1 95 ? 24.164 -19.986 -97.227 1.00 43.18 93 ALA B O 1
ATOM 2141 N N . LYS B 1 99 ? 27.892 -25.929 -99.388 1.00 53.32 97 LYS B N 1
ATOM 2142 C CA . LYS B 1 99 ? 26.581 -26.527 -99.176 1.00 52.52 97 LYS B CA 1
ATOM 2143 C C . LYS B 1 99 ? 25.804 -25.721 -98.142 1.00 48.91 97 LYS B C 1
ATOM 2144 O O . LYS B 1 99 ? 25.643 -24.508 -98.289 1.00 56.90 97 LYS B O 1
ATOM 2150 N N . ARG B 1 100 ? 25.307 -26.391 -97.107 1.00 42.59 98 ARG B N 1
ATOM 2151 C CA . ARG B 1 100 ? 24.737 -25.674 -95.975 1.00 35.14 98 ARG B CA 1
ATOM 2152 C C . ARG B 1 100 ? 25.685 -25.812 -94.795 1.00 37.98 98 ARG B C 1
ATOM 2153 O O . ARG B 1 100 ? 26.437 -26.785 -94.698 1.00 38.34 98 ARG B O 1
ATOM 2161 N N . ILE B 1 101 ? 25.670 -24.823 -93.913 1.00 32.09 99 ILE B N 1
ATOM 2162 C CA . ILE B 1 101 ? 26.562 -24.835 -92.765 1.00 29.92 99 ILE B CA 1
ATOM 2163 C C . ILE B 1 101 ? 25.772 -24.610 -91.488 1.00 23.63 99 ILE B C 1
ATOM 2164 O O . ILE B 1 101 ? 24.845 -23.789 -91.456 1.00 28.30 99 ILE B O 1
ATOM 2169 N N . LYS B 1 102 ? 26.122 -25.354 -90.442 1.00 26.10 100 LYS B N 1
ATOM 2170 C CA . LYS B 1 102 ? 25.526 -25.128 -89.137 1.00 23.46 100 LYS B CA 1
ATOM 2171 C C . LYS B 1 102 ? 26.256 -23.959 -88.506 1.00 27.46 100 LYS B C 1
ATOM 2172 O O . LYS B 1 102 ? 27.334 -24.137 -87.937 1.00 32.99 100 LYS B O 1
ATOM 2178 N N . TYR B 1 103 ? 25.686 -22.763 -88.613 1.00 19.48 101 TYR B N 1
ATOM 2179 C CA . TYR B 1 103 ? 26.367 -21.575 -88.092 1.00 18.75 101 TYR B CA 1
ATOM 2180 C C . TYR B 1 103 ? 26.219 -21.409 -86.582 1.00 19.73 101 TYR B C 1
ATOM 2181 O O . TYR B 1 103 ? 27.060 -20.786 -85.945 1.00 18.85 101 TYR B O 1
ATOM 2190 N N . LEU B 1 104 ? 25.169 -21.982 -86.004 1.00 15.87 102 LEU B N 1
ATOM 2191 C CA . LEU B 1 104 ? 24.939 -21.845 -84.572 1.00 16.13 102 LEU B CA 1
ATOM 2192 C C . LEU B 1 104 ? 24.394 -23.137 -83.993 1.00 15.33 102 LEU B C 1
ATOM 2193 O O . LEU B 1 104 ? 23.542 -23.796 -84.600 1.00 15.96 102 LEU B O 1
ATOM 2198 N N . GLN B 1 105 ? 24.915 -23.508 -82.829 1.00 14.46 103 GLN B N 1
ATOM 2199 C CA . GLN B 1 105 ? 24.441 -24.680 -82.110 1.00 13.96 103 GLN B CA 1
ATOM 2200 C C . GLN B 1 105 ? 24.233 -24.267 -80.665 1.00 15.71 103 GLN B C 1
ATOM 2201 O O . GLN B 1 105 ? 25.101 -23.624 -80.068 1.00 16.07 103 GLN B O 1
ATOM 2207 N N . ILE B 1 106 ? 23.077 -24.607 -80.110 1.00 13.79 104 ILE B N 1
ATOM 2208 C CA . ILE B 1 106 ? 22.794 -24.301 -78.710 1.00 13.81 104 ILE B CA 1
ATOM 2209 C C . ILE B 1 106 ? 22.460 -25.584 -77.969 1.00 15.52 104 ILE B C 1
ATOM 2210 O O . ILE B 1 106 ? 21.597 -26.349 -78.405 1.00 15.22 104 ILE B O 1
ATOM 2215 N N . LYS B 1 107 ? 23.149 -25.843 -76.858 1.00 13.64 105 LYS B N 1
ATOM 2216 C CA . LYS B 1 107 ? 22.793 -26.974 -76.004 1.00 14.02 105 LYS B CA 1
ATOM 2217 C C . LYS B 1 107 ? 22.281 -26.440 -74.672 1.00 12.69 105 LYS B C 1
ATOM 2218 O O . LYS B 1 107 ? 22.905 -25.555 -74.069 1.00 15.44 105 LYS B O 1
ATOM 2224 N N . LEU B 1 108 ? 21.137 -26.957 -74.229 1.00 14.60 106 LEU B N 1
ATOM 2225 C CA . LEU B 1 108 ? 20.540 -26.520 -72.962 1.00 13.16 106 LEU B CA 1
ATOM 2226 C C . LEU B 1 108 ? 20.504 -27.710 -72.019 1.00 15.11 106 LEU B C 1
ATOM 2227 O O . LEU B 1 108 ? 20.134 -28.814 -72.429 1.00 16.93 106 LEU B O 1
ATOM 2232 N N . LYS B 1 109 ? 20.893 -27.497 -70.762 1.00 13.87 107 LYS B N 1
ATOM 2233 C CA . LYS B 1 109 ? 20.941 -28.570 -69.770 1.00 16.79 107 LYS B CA 1
ATOM 2234 C C . LYS B 1 109 ? 19.898 -28.355 -68.669 1.00 17.85 107 LYS B C 1
ATOM 2235 O O . LYS B 1 109 ? 19.776 -27.244 -68.136 1.00 17.26 107 LYS B O 1
ATOM 2241 N N . HIS B 1 110 ? 19.156 -29.420 -68.351 1.00 16.00 108 HIS B N 1
ATOM 2242 C CA . HIS B 1 110 ? 18.117 -29.420 -67.313 1.00 17.60 108 HIS B CA 1
ATOM 2243 C C . HIS B 1 110 ? 17.016 -28.450 -67.715 1.00 17.61 108 HIS B C 1
ATOM 2244 O O . HIS B 1 110 ? 16.958 -27.314 -67.244 1.00 16.77 108 HIS B O 1
ATOM 2251 N N . VAL B 1 111 ? 16.139 -28.917 -68.601 1.00 15.43 109 VAL B N 1
ATOM 2252 C CA . VAL B 1 111 ? 15.283 -28.030 -69.370 1.00 13.34 109 VAL B CA 1
ATOM 2253 C C . VAL B 1 111 ? 13.832 -28.365 -69.145 1.00 15.87 109 VAL B C 1
ATOM 2254 O O . VAL B 1 111 ? 13.472 -29.532 -68.990 1.00 16.46 109 VAL B O 1
ATOM 2258 N N . LEU B 1 112 ? 12.994 -27.339 -69.139 1.00 15.71 110 LEU B N 1
ATOM 2259 C CA A LEU B 1 112 ? 11.573 -27.619 -69.181 0.53 14.92 110 LEU B CA 1
ATOM 2260 C CA B LEU B 1 112 ? 11.544 -27.477 -69.032 0.47 15.06 110 LEU B CA 1
ATOM 2261 C C . LEU B 1 112 ? 10.890 -26.709 -70.174 1.00 15.12 110 LEU B C 1
ATOM 2262 O O . LEU B 1 112 ? 11.429 -25.677 -70.596 1.00 14.80 110 LEU B O 1
ATOM 2271 N N . VAL B 1 113 ? 9.722 -27.155 -70.627 1.00 14.80 111 VAL B N 1
ATOM 2272 C CA . VAL B 1 113 ? 8.922 -26.356 -71.535 1.00 14.18 111 VAL B CA 1
ATOM 2273 C C . VAL B 1 113 ? 8.119 -25.386 -70.669 1.00 15.64 111 VAL B C 1
ATOM 2274 O O . VAL B 1 113 ? 7.211 -25.793 -69.939 1.00 17.05 111 VAL B O 1
ATOM 2278 N N . SER B 1 114 ? 8.456 -24.102 -70.748 1.00 13.93 112 SER B N 1
ATOM 2279 C CA A SER B 1 114 ? 7.843 -23.119 -69.856 0.60 13.97 112 SER B CA 1
ATOM 2280 C CA B SER B 1 114 ? 7.888 -23.059 -69.897 0.40 15.37 112 SER B CA 1
ATOM 2281 C C . SER B 1 114 ? 6.538 -22.535 -70.399 1.00 17.70 112 SER B C 1
ATOM 2282 O O . SER B 1 114 ? 5.729 -21.996 -69.633 1.00 15.42 112 SER B O 1
ATOM 2287 N N . SER B 1 115 ? 6.320 -22.648 -71.706 1.00 14.17 113 SER B N 1
ATOM 2288 C CA . SER B 1 115 ? 5.094 -22.134 -72.315 1.00 13.11 113 SER B CA 1
ATOM 2289 C C . SER B 1 115 ? 4.872 -22.750 -73.685 1.00 13.59 113 SER B C 1
ATOM 2290 O O . SER B 1 115 ? 5.820 -23.152 -74.367 1.00 13.27 113 SER B O 1
ATOM 2293 N N . VAL B 1 116 ? 3.603 -22.867 -74.077 1.00 12.59 114 VAL B N 1
ATOM 2294 C CA . VAL B 1 116 ? 3.260 -23.226 -75.457 1.00 12.55 114 VAL B CA 1
ATOM 2295 C C . VAL B 1 116 ? 1.998 -22.478 -75.829 1.00 14.71 114 VAL B C 1
ATOM 2296 O O . VAL B 1 116 ? 1.040 -22.445 -75.054 1.00 14.19 114 VAL B O 1
ATOM 2300 N N . THR B 1 117 ? 1.987 -21.886 -77.022 1.00 13.24 115 THR B N 1
ATOM 2301 C CA . THR B 1 117 ? 0.903 -21.009 -77.433 1.00 11.98 115 THR B CA 1
ATOM 2302 C C . THR B 1 117 ? 0.492 -21.331 -78.874 1.00 13.51 115 THR B C 1
ATOM 2303 O O . THR B 1 117 ? 0.992 -20.716 -79.826 1.00 15.17 115 THR B O 1
ATOM 2307 N N . PRO B 1 118 ? -0.425 -22.300 -79.039 1.00 12.22 116 PRO B N 1
ATOM 2308 C CA . PRO B 1 118 ? -0.824 -22.739 -80.378 1.00 14.29 116 PRO B CA 1
ATOM 2309 C C . PRO B 1 118 ? -1.981 -21.935 -80.947 1.00 14.86 116 PRO B C 1
ATOM 2310 O O . PRO B 1 118 ? -2.862 -21.491 -80.201 1.00 15.70 116 PRO B O 1
ATOM 2314 N N . THR B 1 119 ? -1.988 -21.755 -82.269 1.00 14.18 117 THR B N 1
ATOM 2315 C CA . THR B 1 119 ? -3.089 -21.088 -82.947 1.00 15.85 117 THR B CA 1
ATOM 2316 C C . THR B 1 119 ? -3.422 -21.783 -84.256 1.00 18.48 117 THR B C 1
ATOM 2317 O O . THR B 1 119 ? -2.522 -22.232 -84.977 1.00 19.51 117 THR B O 1
ATOM 2321 N N . VAL B 1 120 ? -4.716 -21.879 -84.547 1.00 14.23 118 VAL B N 1
ATOM 2322 C CA . VAL B 1 120 ? -5.193 -22.232 -85.883 1.00 13.84 118 VAL B CA 1
ATOM 2323 C C . VAL B 1 120 ? -5.982 -21.040 -86.379 1.00 16.03 118 VAL B C 1
ATOM 2324 O O . VAL B 1 120 ? -7.079 -20.741 -85.895 1.00 19.40 118 VAL B O 1
ATOM 2328 N N . ASN B 1 121 ? -5.406 -20.324 -87.338 1.00 20.17 119 ASN B N 1
ATOM 2329 C CA . ASN B 1 121 ? -6.031 -19.108 -87.827 1.00 26.38 119 ASN B CA 1
ATOM 2330 C C . ASN B 1 121 ? -6.945 -19.422 -88.984 1.00 30.48 119 ASN B C 1
ATOM 2331 O O . ASN B 1 121 ? -6.932 -20.535 -89.508 1.00 29.35 119 ASN B O 1
ATOM 2336 N N . GLU B 1 122 ? -7.752 -18.445 -89.381 1.00 34.44 120 GLU B N 1
ATOM 2337 C CA . GLU B 1 122 ? -8.668 -18.652 -90.485 1.00 36.88 120 GLU B CA 1
ATOM 2338 C C . GLU B 1 122 ? -7.867 -18.869 -91.762 1.00 39.73 120 GLU B C 1
ATOM 2339 O O . GLU B 1 122 ? -8.245 -19.673 -92.613 1.00 41.14 120 GLU B O 1
ATOM 2345 N N . GLU B 1 123 ? -6.749 -18.158 -91.878 1.00 40.04 121 GLU B N 1
ATOM 2346 C CA . GLU B 1 123 ? -5.844 -18.335 -93.008 1.00 43.08 121 GLU B CA 1
ATOM 2347 C C . GLU B 1 123 ? -4.458 -18.755 -92.538 1.00 40.48 121 GLU B C 1
ATOM 2348 O O . GLU B 1 123 ? -4.016 -18.362 -91.458 1.00 41.07 121 GLU B O 1
ATOM 2354 N N . GLY B 1 124 ? -3.768 -19.546 -93.354 1.00 34.88 122 GLY B N 1
ATOM 2355 C CA . GLY B 1 124 ? -2.367 -19.833 -93.104 1.00 31.59 122 GLY B CA 1
ATOM 2356 C C . GLY B 1 124 ? -2.102 -21.095 -92.311 1.00 31.67 122 GLY B C 1
ATOM 2357 O O . GLY B 1 124 ? -3.007 -21.677 -91.709 1.00 31.22 122 GLY B O 1
ATOM 2358 N N . VAL B 1 125 ? -0.839 -21.508 -92.301 1.00 24.94 123 VAL B N 1
ATOM 2359 C CA . VAL B 1 125 ? -0.422 -22.725 -91.616 1.00 22.30 123 VAL B CA 1
ATOM 2360 C C . VAL B 1 125 ? -0.531 -22.553 -90.106 1.00 20.78 123 VAL B C 1
ATOM 2361 O O . VAL B 1 125 ? -0.055 -21.551 -89.566 1.00 21.72 123 VAL B O 1
ATOM 2365 N N . PRO B 1 126 ? -1.166 -23.519 -89.412 1.00 17.64 124 PRO B N 1
ATOM 2366 C CA . PRO B 1 126 ? -1.206 -23.465 -87.943 1.00 19.11 124 PRO B CA 1
ATOM 2367 C C . PRO B 1 126 ? 0.185 -23.521 -87.328 1.00 18.48 124 PRO B C 1
ATOM 2368 O O . PRO B 1 126 ? 1.015 -24.327 -87.750 1.00 16.69 124 PRO B O 1
ATOM 2372 N N . THR B 1 127 ? 0.439 -22.667 -86.341 1.00 17.08 125 THR B N 1
ATOM 2373 C CA . THR B 1 127 ? 1.749 -22.610 -85.694 1.00 14.52 125 THR B CA 1
ATOM 2374 C C . THR B 1 127 ? 1.600 -22.474 -84.198 1.00 14.72 125 THR B C 1
ATOM 2375 O O . THR B 1 127 ? 0.512 -22.181 -83.693 1.00 17.04 125 THR B O 1
ATOM 2379 N N . GLU B 1 128 ? 2.699 -22.686 -83.486 1.00 14.51 126 GLU B N 1
ATOM 2380 C CA . GLU B 1 128 ? 2.711 -22.431 -82.058 1.00 13.11 126 GLU B CA 1
ATOM 2381 C C . GLU B 1 128 ? 4.059 -21.878 -81.661 1.00 13.60 126 GLU B C 1
ATOM 2382 O O . GLU B 1 128 ? 5.086 -22.226 -82.247 1.00 15.59 126 GLU B O 1
ATOM 2388 N N . ALA B 1 129 ? 4.060 -21.042 -80.633 1.00 15.14 127 ALA B N 1
ATOM 2389 C CA . ALA B 1 129 ? 5.307 -20.638 -80.009 1.00 14.83 127 ALA B CA 1
ATOM 2390 C C . ALA B 1 129 ? 5.492 -21.493 -78.782 1.00 16.67 127 ALA B C 1
ATOM 2391 O O . ALA B 1 129 ? 4.523 -21.822 -78.104 1.00 18.32 127 ALA B O 1
ATOM 2393 N N . PHE B 1 130 ? 6.730 -21.865 -78.491 1.00 13.59 128 PHE B N 1
ATOM 2394 C CA . PHE B 1 130 ? 7.016 -22.522 -77.219 1.00 10.72 128 PHE B CA 1
ATOM 2395 C C . PHE B 1 130 ? 8.305 -22.001 -76.610 1.00 15.52 128 PHE B C 1
ATOM 2396 O O . PHE B 1 130 ? 9.262 -21.665 -77.323 1.00 16.72 128 PHE B O 1
ATOM 2404 N N . GLY B 1 131 ? 8.326 -21.935 -75.285 1.00 14.44 129 GLY B N 1
ATOM 2405 C CA . GLY B 1 131 ? 9.487 -21.416 -74.578 1.00 13.82 129 GLY B CA 1
ATOM 2406 C C . GLY B 1 131 ? 10.170 -22.496 -73.769 1.00 16.33 129 GLY B C 1
ATOM 2407 O O . GLY B 1 131 ? 9.507 -23.395 -73.242 1.00 15.99 129 GLY B O 1
ATOM 2408 N N . LEU B 1 132 ? 11.499 -22.418 -73.684 1.00 12.91 130 LEU B N 1
ATOM 2409 C CA . LEU B 1 132 ? 12.269 -23.351 -72.882 1.00 12.94 130 LEU B CA 1
ATOM 2410 C C . LEU B 1 132 ? 13.026 -22.596 -71.803 1.00 12.89 130 LEU B C 1
ATOM 2411 O O . LEU B 1 132 ? 13.626 -21.556 -72.082 1.00 14.31 130 LEU B O 1
ATOM 2416 N N . LYS B 1 133 ? 12.998 -23.139 -70.586 1.00 13.18 131 LYS B N 1
ATOM 2417 C CA . LYS B 1 133 ? 13.704 -22.593 -69.421 1.00 13.98 131 LYS B CA 1
ATOM 2418 C C . LYS B 1 133 ? 14.733 -23.657 -69.021 1.00 15.91 131 LYS B C 1
ATOM 2419 O O . LYS B 1 133 ? 14.471 -24.854 -69.148 1.00 15.90 131 LYS B O 1
ATOM 2425 N N . TYR B 1 134 ? 15.910 -23.243 -68.558 1.00 13.56 132 TYR B N 1
ATOM 2426 C CA . TYR B 1 134 ? 17.027 -24.195 -68.396 1.00 14.56 132 TYR B CA 1
ATOM 2427 C C . TYR B 1 134 ? 17.986 -23.791 -67.277 1.00 15.06 132 TYR B C 1
ATOM 2428 O O . TYR B 1 134 ? 17.965 -22.644 -66.810 1.00 16.17 132 TYR B O 1
ATOM 2437 N N . ALA B 1 135 ? 18.848 -24.721 -66.861 1.00 15.88 133 ALA B N 1
ATOM 2438 C CA . ALA B 1 135 ? 19.819 -24.431 -65.805 1.00 14.51 133 ALA B CA 1
ATOM 2439 C C . ALA B 1 135 ? 21.169 -24.001 -66.365 1.00 16.11 133 ALA B C 1
ATOM 2440 O O . ALA B 1 135 ? 21.920 -23.281 -65.702 1.00 15.11 133 ALA B O 1
ATOM 2442 N N . ALA B 1 136 ? 21.501 -24.465 -67.567 1.00 13.55 134 ALA B N 1
ATOM 2443 C CA . ALA B 1 136 ? 22.787 -24.098 -68.174 1.00 11.75 134 ALA B CA 1
ATOM 2444 C C . ALA B 1 136 ? 22.721 -24.161 -69.687 1.00 15.65 134 ALA B C 1
ATOM 2445 O O . ALA B 1 136 ? 21.890 -24.879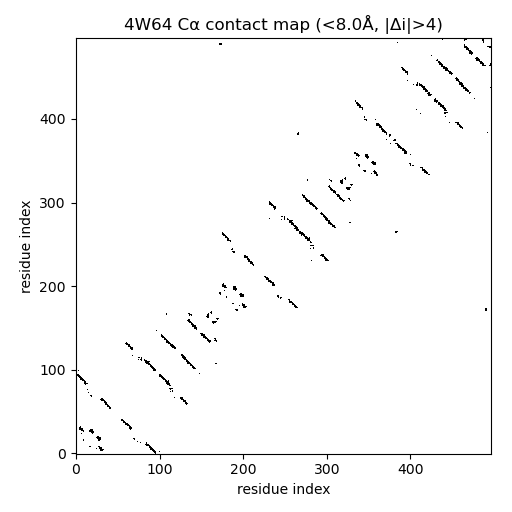 -70.250 1.00 14.63 134 ALA B O 1
ATOM 2447 N N . VAL B 1 137 ? 23.610 -23.413 -70.336 1.00 14.97 135 VAL B N 1
ATOM 2448 C CA . VAL B 1 137 ? 23.614 -23.320 -71.787 1.00 14.02 135 VAL B CA 1
ATOM 2449 C C . VAL B 1 137 ? 25.045 -23.315 -72.317 1.00 14.09 135 VAL B C 1
ATOM 2450 O O . VAL B 1 137 ? 25.958 -22.764 -71.685 1.00 15.23 135 VAL B O 1
ATOM 2454 N N . GLU B 1 138 ? 25.243 -23.983 -73.452 1.00 15.57 136 GLU B N 1
ATOM 2455 C CA . GLU B 1 138 ? 26.501 -23.915 -74.192 1.00 15.64 136 GLU B CA 1
ATOM 2456 C C . GLU B 1 138 ? 26.190 -23.440 -75.604 1.00 13.74 136 GLU B C 1
ATOM 2457 O O . GLU B 1 138 ? 25.372 -24.057 -76.312 1.00 18.10 136 GLU B O 1
ATOM 2463 N N . TRP B 1 139 ? 26.838 -22.354 -76.017 1.00 14.63 137 TRP B N 1
ATOM 2464 C CA . TRP B 1 139 ? 26.623 -21.783 -77.343 1.00 14.91 137 TRP B CA 1
ATOM 2465 C C . TRP B 1 139 ? 27.847 -21.992 -78.222 1.00 17.08 137 TRP B C 1
ATOM 2466 O O . TRP B 1 139 ? 28.966 -21.652 -77.818 1.00 17.99 137 TRP B O 1
ATOM 2477 N N . THR B 1 140 ? 27.645 -22.508 -79.434 1.00 14.36 138 THR B N 1
ATOM 2478 C CA . THR B 1 140 ? 28.744 -22.674 -80.378 1.00 15.09 138 THR B CA 1
ATOM 2479 C C . THR B 1 140 ? 28.426 -21.975 -81.699 1.00 17.86 138 THR B C 1
ATOM 2480 O O . THR B 1 140 ? 27.387 -22.243 -82.312 1.00 18.20 138 THR B O 1
ATOM 2484 N N . TYR B 1 141 ? 29.307 -21.076 -82.137 1.00 15.98 139 TYR B N 1
ATOM 2485 C CA . TYR B 1 141 ? 29.124 -20.421 -83.425 1.00 18.99 139 TYR B CA 1
ATOM 2486 C C . TYR B 1 141 ? 30.241 -20.870 -84.360 1.00 19.83 139 TYR B C 1
ATOM 2487 O O . TYR B 1 141 ? 31.424 -20.776 -84.022 1.00 22.31 139 TYR B O 1
ATOM 2496 N N . ASN B 1 142 ? 29.858 -21.390 -85.520 1.00 21.30 140 ASN B N 1
ATOM 2497 C CA . ASN B 1 142 ? 30.834 -21.887 -86.482 1.00 25.59 140 ASN B CA 1
ATOM 2498 C C . ASN B 1 142 ? 31.060 -20.878 -87.593 1.00 33.35 140 ASN B C 1
ATOM 2499 O O . ASN B 1 142 ? 30.116 -20.463 -88.270 1.00 34.32 140 ASN B O 1
ATOM 2504 N N . GLN B 1 143 ? 32.319 -20.501 -87.788 1.00 46.52 141 GLN B N 1
ATOM 2505 C CA . GLN B 1 143 ? 32.668 -19.420 -88.705 1.00 56.76 141 GLN B CA 1
ATOM 2506 C C . GLN B 1 143 ? 32.576 -19.823 -90.177 1.00 58.69 141 GLN B C 1
ATOM 2507 O O . GLN B 1 143 ? 33.425 -20.551 -90.689 1.00 61.55 141 GLN B O 1
ATOM 2513 N N . GLY B 1 152 ? 37.237 -22.328 -87.435 1.00 44.64 150 GLY B N 1
ATOM 2514 C CA . GLY B 1 152 ? 37.470 -22.439 -86.005 1.00 43.88 150 GLY B CA 1
ATOM 2515 C C . GLY B 1 152 ? 36.296 -21.929 -85.187 1.00 43.07 150 GLY B C 1
ATOM 2516 O O . GLY B 1 152 ? 35.959 -20.748 -85.239 1.00 45.77 150 GLY B O 1
ATOM 2517 N N . ALA B 1 153 ? 35.682 -22.818 -84.414 1.00 31.90 151 ALA B N 1
ATOM 2518 C CA . ALA B 1 153 ? 34.445 -22.491 -83.706 1.00 25.06 151 ALA B CA 1
ATOM 2519 C C . ALA B 1 153 ? 34.648 -21.618 -82.471 1.00 23.95 151 ALA B C 1
ATOM 2520 O O . ALA B 1 153 ? 35.686 -21.683 -81.817 1.00 25.81 151 ALA B O 1
ATOM 2522 N N . VAL B 1 154 ? 33.637 -20.812 -82.143 1.00 22.12 152 VAL B N 1
ATOM 2523 C CA . VAL B 1 154 ? 33.631 -20.063 -80.891 1.00 20.77 152 VAL B CA 1
ATOM 2524 C C . VAL B 1 154 ? 32.624 -20.724 -79.961 1.00 18.49 152 VAL B C 1
ATOM 2525 O O . VAL B 1 154 ? 31.430 -20.797 -80.269 1.00 20.26 152 VAL B O 1
ATOM 2529 N N . THR B 1 155 ? 33.109 -21.217 -78.827 1.00 18.35 153 THR B N 1
ATOM 2530 C CA . THR B 1 155 ? 32.246 -21.869 -77.858 1.00 16.11 153 THR B CA 1
ATOM 2531 C C . THR B 1 155 ? 32.262 -21.107 -76.545 1.00 17.72 153 THR B C 1
ATOM 2532 O O . THR B 1 155 ? 33.329 -20.847 -75.978 1.00 18.92 153 THR B O 1
ATOM 2536 N N . LYS B 1 156 ? 31.078 -20.747 -76.064 1.00 16.15 154 LYS B N 1
ATOM 2537 C CA . LYS B 1 156 ? 30.952 -20.042 -74.797 1.00 16.05 154 LYS B CA 1
ATOM 2538 C C . LYS B 1 156 ? 29.852 -20.714 -74.004 1.00 15.61 154 LYS B C 1
ATOM 2539 O O . LYS B 1 156 ? 29.087 -21.501 -74.560 1.00 16.40 154 LYS B O 1
ATOM 2545 N N . LYS B 1 157 ? 29.770 -20.437 -72.708 1.00 16.20 155 LYS B N 1
ATOM 2546 C CA . LYS B 1 157 ? 28.749 -21.111 -71.911 1.00 18.94 155 LYS B CA 1
ATOM 2547 C C . LYS B 1 157 ? 28.396 -20.343 -70.654 1.00 19.86 155 LYS B C 1
ATOM 2548 O O . LYS B 1 157 ? 29.151 -19.472 -70.202 1.00 18.45 155 LYS B O 1
ATOM 2554 N N . TRP B 1 158 ? 27.237 -20.668 -70.089 1.00 16.60 156 TRP B N 1
ATOM 2555 C CA . TRP B 1 158 ? 26.846 -20.086 -68.818 1.00 17.36 156 TRP B CA 1
ATOM 2556 C C . TRP B 1 158 ? 25.967 -21.042 -68.029 1.00 16.25 156 TRP B C 1
ATOM 2557 O O . TRP B 1 158 ? 25.070 -21.685 -68.586 1.00 14.11 156 TRP B O 1
ATOM 2568 N N . SER B 1 159 ? 26.239 -21.137 -66.730 1.00 15.54 157 SER B N 1
ATOM 2569 C CA . SER B 1 159 ? 25.412 -21.932 -65.834 1.00 15.26 157 SER B CA 1
ATOM 2570 C C . SER B 1 159 ? 24.635 -20.986 -64.924 1.00 14.09 157 SER B C 1
ATOM 2571 O O . SER B 1 159 ? 25.231 -20.257 -64.122 1.00 17.20 157 SER B O 1
ATOM 2574 N N . LEU B 1 160 ? 23.310 -20.998 -65.060 1.00 18.04 158 LEU B N 1
ATOM 2575 C CA . LEU B 1 160 ? 22.440 -20.189 -64.211 1.00 18.85 158 LEU B CA 1
ATOM 2576 C C . LEU B 1 160 ? 22.374 -20.755 -62.796 1.00 22.09 158 LEU B C 1
ATOM 2577 O O . LEU B 1 160 ? 22.243 -20.002 -61.825 1.00 24.81 158 LEU B O 1
ATOM 2582 N N . SER B 1 161 ? 22.483 -22.078 -62.677 1.00 18.39 159 SER B N 1
ATOM 2583 C CA . SER B 1 161 ? 22.376 -22.738 -61.381 1.00 20.29 159 SER B CA 1
ATOM 2584 C C . SER B 1 161 ? 23.668 -22.624 -60.574 1.00 22.54 159 SER B C 1
ATOM 2585 O O . SER B 1 161 ? 23.638 -22.667 -59.344 1.00 23.62 159 SER B O 1
ATOM 2588 N N . ASN B 1 162 ? 24.800 -22.479 -61.263 1.00 19.77 160 ASN B N 1
ATOM 2589 C CA . ASN B 1 162 ? 26.092 -22.329 -60.593 1.00 22.51 160 ASN B CA 1
ATOM 2590 C C . ASN B 1 162 ? 26.635 -20.902 -60.629 1.00 22.71 160 ASN B C 1
ATOM 2591 O O . ASN B 1 162 ? 27.570 -20.575 -59.897 1.00 22.76 160 ASN B O 1
ATOM 2596 N N . ASN B 1 163 ? 26.048 -20.069 -61.489 1.00 23.06 161 ASN B N 1
ATOM 2597 C CA . ASN B 1 163 ? 26.499 -18.691 -61.695 1.00 23.48 161 ASN B CA 1
ATOM 2598 C C . ASN B 1 163 ? 27.974 -18.625 -62.108 1.00 23.40 161 ASN B C 1
ATOM 2599 O O . ASN B 1 163 ? 28.746 -17.831 -61.574 1.00 22.16 161 ASN B O 1
ATOM 2604 N N . THR B 1 164 ? 28.354 -19.476 -63.064 1.00 18.36 162 THR B N 1
ATOM 2605 C CA . THR B 1 164 ? 29.721 -19.512 -63.576 1.00 20.46 162 THR B CA 1
ATOM 2606 C C . THR B 1 164 ? 29.673 -19.849 -65.053 1.00 19.10 162 THR B C 1
ATOM 2607 O O . THR B 1 164 ? 28.651 -20.330 -65.553 1.00 19.45 162 THR B O 1
ATOM 2611 N N . ALA B 1 165 ? 30.786 -19.625 -65.744 1.00 20.34 163 ALA B N 1
ATOM 2612 C CA . ALA B 1 165 ? 30.881 -19.957 -67.160 1.00 20.44 163 ALA B CA 1
ATOM 2613 C C . ALA B 1 165 ? 31.180 -21.441 -67.337 1.00 23.02 163 ALA B C 1
ATOM 2614 O O . ALA B 1 165 ? 32.318 -21.833 -67.617 1.00 24.26 163 ALA B O 1
ATOM 2616 N N . SER B 1 166 ? 30.155 -22.268 -67.161 1.00 23.45 164 SER B N 1
ATOM 2617 C CA . SER B 1 166 ? 30.311 -23.708 -67.333 1.00 25.84 164 SER B CA 1
ATOM 2618 C C . SER B 1 166 ? 29.025 -24.316 -67.888 1.00 20.30 164 SER B C 1
ATOM 2619 O O . SER B 1 166 ? 27.935 -23.750 -67.723 1.00 23.31 164 SER B O 1
ATOM 2622 N N . TYR B 1 167 ? 29.158 -25.439 -68.589 1.00 19.53 165 TYR B N 1
ATOM 2623 C CA . TYR B 1 167 ? 27.990 -26.162 -69.077 1.00 19.93 165 TYR B CA 1
ATOM 2624 C C . TYR B 1 167 ? 27.695 -27.279 -68.099 1.00 25.71 165 TYR B C 1
ATOM 2625 O O . TYR B 1 167 ? 28.033 -28.451 -68.322 1.00 26.13 165 TYR B O 1
ATOM 2634 N N . ALA B 1 168 ? 27.085 -26.890 -66.989 1.00 24.88 166 ALA B N 1
ATOM 2635 C CA . ALA B 1 168 ? 26.856 -27.791 -65.871 1.00 27.14 166 ALA B CA 1
ATOM 2636 C C . ALA B 1 168 ? 25.678 -27.254 -65.097 1.00 26.82 166 ALA B C 1
ATOM 2637 O O . ALA B 1 168 ? 25.578 -26.049 -64.873 1.00 24.92 166 ALA B O 1
ATOM 2639 N N . ALA B 1 169 ? 24.779 -28.144 -64.703 1.00 25.18 167 ALA B N 1
ATOM 2640 C CA . ALA B 1 169 ? 23.612 -27.741 -63.933 1.00 25.95 167 ALA B CA 1
ATOM 2641 C C . ALA B 1 169 ? 23.883 -28.028 -62.469 1.00 26.47 167 ALA B C 1
ATOM 2642 O O . ALA B 1 169 ? 23.496 -27.261 -61.588 1.00 29.78 167 ALA B O 1
ATOM 2644 N N . LEU B 1 170 ? 24.562 -29.140 -62.216 1.00 25.78 168 LEU B N 1
ATOM 2645 C CA . LEU B 1 170 ? 24.893 -29.531 -60.849 1.00 29.34 168 LEU B CA 1
ATOM 2646 C C . LEU B 1 170 ? 26.142 -28.824 -60.327 1.00 35.40 168 LEU B C 1
ATOM 2647 O O . LEU B 1 170 ? 26.949 -28.313 -61.105 1.00 34.01 168 LEU B O 1
ATOM 2652 N N . ALA B 1 171 ? 26.295 -28.803 -59.004 1.00 35.53 169 ALA B N 1
ATOM 2653 C CA . ALA B 1 171 ? 27.458 -28.184 -58.373 1.00 41.72 169 ALA B CA 1
ATOM 2654 C C . ALA B 1 171 ? 28.725 -28.996 -58.623 1.00 48.29 169 ALA B C 1
ATOM 2655 O O . ALA B 1 171 ? 29.754 -28.452 -59.024 1.00 50.48 169 ALA B O 1
ATOM 2657 N N . MET C 1 3 ? 1.876 -31.114 -135.930 1.00 61.25 1 MET C N 1
ATOM 2658 C CA . MET C 1 3 ? 1.993 -29.659 -135.958 1.00 58.26 1 MET C CA 1
ATOM 2659 C C . MET C 1 3 ? 2.581 -29.089 -134.664 1.00 49.71 1 MET C C 1
ATOM 2660 O O . MET C 1 3 ? 3.366 -28.135 -134.692 1.00 49.12 1 MET C O 1
ATOM 2665 N N . LYS C 1 4 ? 2.199 -29.674 -133.533 1.00 36.77 2 LYS C N 1
ATOM 2666 C CA . LYS C 1 4 ? 2.697 -29.231 -132.235 1.00 29.77 2 LYS C CA 1
ATOM 2667 C C . LYS C 1 4 ? 4.094 -29.771 -131.977 1.00 19.86 2 LYS C C 1
ATOM 2668 O O . LYS C 1 4 ? 4.472 -30.812 -132.524 1.00 27.47 2 LYS C O 1
ATOM 2674 N N . ASP C 1 5 ? 4.846 -29.063 -131.135 1.00 25.62 3 ASP C N 1
ATOM 2675 C CA . ASP C 1 5 ? 6.249 -29.396 -130.877 1.00 20.29 3 ASP C CA 1
ATOM 2676 C C . ASP C 1 5 ? 6.609 -29.514 -129.411 1.00 18.76 3 ASP C C 1
ATOM 2677 O O . ASP C 1 5 ? 7.776 -29.744 -129.086 1.00 19.13 3 ASP C O 1
ATOM 2682 N N . ILE C 1 6 ? 5.640 -29.318 -128.523 1.00 14.15 4 ILE C N 1
ATOM 2683 C CA . ILE C 1 6 ? 5.886 -29.463 -127.094 1.00 12.59 4 ILE C CA 1
ATOM 2684 C C . ILE C 1 6 ? 4.867 -30.455 -126.551 1.00 15.78 4 ILE C C 1
ATOM 2685 O O . ILE C 1 6 ? 3.666 -30.330 -126.824 1.00 15.19 4 ILE C O 1
ATOM 2690 N N . TYR C 1 7 ? 5.345 -31.452 -125.805 1.00 13.53 5 TYR C N 1
ATOM 2691 C CA . TYR C 1 7 ? 4.469 -32.510 -125.293 1.00 13.64 5 TYR C CA 1
ATOM 2692 C C . TYR C 1 7 ? 4.610 -32.647 -123.785 1.00 15.59 5 TYR C C 1
ATOM 2693 O O . TYR C 1 7 ? 5.726 -32.574 -123.257 1.00 14.69 5 TYR C O 1
ATOM 2702 N N . VAL C 1 8 ? 3.482 -32.853 -123.101 1.00 12.52 6 VAL C N 1
ATOM 2703 C CA . VAL C 1 8 ? 3.451 -32.952 -121.637 1.00 12.78 6 VAL C CA 1
ATOM 2704 C C . VAL C 1 8 ? 2.778 -34.259 -121.220 1.00 14.58 6 VAL C C 1
ATOM 2705 O O . VAL C 1 8 ? 1.708 -34.604 -121.732 1.00 16.12 6 VAL C O 1
ATOM 2709 N N . GLU C 1 9 ? 3.398 -34.996 -120.302 1.00 13.91 7 GLU C N 1
ATOM 2710 C CA . GLU C 1 9 ? 2.767 -36.189 -119.741 1.00 14.42 7 GLU C CA 1
ATOM 2711 C C . GLU C 1 9 ? 2.711 -36.104 -118.219 1.00 16.41 7 GLU C C 1
ATOM 2712 O O . GLU C 1 9 ? 3.733 -35.848 -117.560 1.00 16.33 7 GLU C O 1
ATOM 2718 N N . PHE C 1 10 ? 1.521 -36.316 -117.667 1.00 15.48 8 PHE C N 1
ATOM 2719 C CA . PHE C 1 10 ? 1.336 -36.410 -116.224 1.00 16.43 8 PHE C CA 1
ATOM 2720 C C . PHE C 1 10 ? 1.441 -37.858 -115.793 1.00 18.33 8 PHE C C 1
ATOM 2721 O O . PHE C 1 10 ? 0.839 -38.744 -116.417 1.00 19.36 8 PHE C O 1
ATOM 2729 N N . ARG C 1 11 ? 2.187 -38.108 -114.718 1.00 19.14 9 ARG C N 1
ATOM 2730 C CA . ARG C 1 11 ? 2.393 -39.465 -114.228 1.00 21.35 9 ARG C CA 1
ATOM 2731 C C . ARG C 1 11 ? 2.050 -39.549 -112.750 1.00 23.04 9 ARG C C 1
ATOM 2732 O O . ARG C 1 11 ? 2.705 -38.939 -111.904 1.00 23.77 9 ARG C O 1
ATOM 2740 N N . GLY C 1 12 ? 1.010 -40.303 -112.425 1.00 30.10 10 GLY C N 1
ATOM 2741 C CA . GLY C 1 12 ? 0.623 -40.422 -111.038 1.00 35.22 10 GLY C CA 1
ATOM 2742 C C . GLY C 1 12 ? -0.649 -41.214 -110.887 1.00 33.84 10 GLY C C 1
ATOM 2743 O O . GLY C 1 12 ? -1.163 -41.780 -111.852 1.00 35.26 10 GLY C O 1
ATOM 2744 N N . LYS C 1 13 ? -1.152 -41.253 -109.662 1.00 38.14 11 LYS C N 1
ATOM 2745 C CA . LYS C 1 13 ? -2.376 -41.969 -109.347 1.00 34.47 11 LYS C CA 1
ATOM 2746 C C . LYS C 1 13 ? -3.569 -41.353 -110.069 1.00 34.51 11 LYS C C 1
ATOM 2747 O O . LYS C 1 13 ? -4.453 -42.061 -110.563 1.00 38.96 11 LYS C O 1
ATOM 2753 N N . TYR C 1 14 ? -3.586 -40.028 -110.127 1.00 31.36 12 TYR C N 1
ATOM 2754 C CA . TYR C 1 14 ? -4.628 -39.297 -110.830 1.00 31.45 12 TYR C CA 1
ATOM 2755 C C . TYR C 1 14 ? -4.255 -39.132 -112.298 1.00 29.22 12 TYR C C 1
ATOM 2756 O O . TYR C 1 14 ? -3.110 -38.822 -112.620 1.00 27.65 12 TYR C O 1
ATOM 2765 N N . LYS C 1 15 ? -5.206 -39.382 -113.192 1.00 30.56 13 LYS C N 1
ATOM 2766 C CA . LYS C 1 15 ? -4.894 -39.362 -114.623 1.00 26.77 13 LYS C CA 1
ATOM 2767 C C . LYS C 1 15 ? -5.324 -38.083 -115.322 1.00 26.46 13 LYS C C 1
ATOM 2768 O O . LYS C 1 15 ? -6.437 -37.595 -115.124 1.00 33.23 13 LYS C O 1
ATOM 2774 N N . VAL C 1 16 ? -4.425 -37.554 -116.144 1.00 23.24 14 VAL C N 1
ATOM 2775 C CA . VAL C 1 16 ? -4.721 -36.414 -117.006 1.00 21.76 14 VAL C CA 1
ATOM 2776 C C . VAL C 1 16 ? -4.226 -36.795 -118.403 1.00 21.66 14 VAL C C 1
ATOM 2777 O O . VAL C 1 16 ? -3.275 -36.215 -118.927 1.00 26.15 14 VAL C O 1
ATOM 2781 N N . ASP C 1 17 ? -4.868 -37.790 -119.003 1.00 26.13 15 ASP C N 1
ATOM 2782 C CA . ASP C 1 17 ? -4.404 -38.298 -120.289 1.00 34.22 15 ASP C CA 1
ATOM 2783 C C . ASP C 1 17 ? -4.776 -37.367 -121.440 1.00 32.60 15 ASP C C 1
ATOM 2784 O O . ASP C 1 17 ? -5.911 -36.889 -121.524 1.00 35.08 15 ASP C O 1
ATOM 2789 N N . GLY C 1 18 ? -3.803 -37.108 -122.311 1.00 25.74 16 GLY C N 1
ATOM 2790 C CA . GLY C 1 18 ? -3.963 -36.179 -123.416 1.00 27.32 16 GLY C CA 1
ATOM 2791 C C . GLY C 1 18 ? -4.455 -36.859 -124.672 1.00 28.73 16 GLY C C 1
ATOM 2792 O O . GLY C 1 18 ? -4.839 -38.028 -124.632 1.00 31.26 16 GLY C O 1
ATOM 2793 N N . GLU C 1 19 ? -4.453 -36.131 -125.787 1.00 28.52 17 GLU C N 1
ATOM 2794 C CA . GLU C 1 19 ? -4.963 -36.690 -127.033 1.00 29.89 17 GLU C CA 1
ATOM 2795 C C . GLU C 1 19 ? -3.974 -36.688 -128.200 1.00 25.04 17 GLU C C 1
ATOM 2796 O O . GLU C 1 19 ? -4.379 -36.871 -129.348 1.00 28.59 17 GLU C O 1
ATOM 2802 N N . SER C 1 20 ? -2.685 -36.504 -127.919 1.00 24.33 18 SER C N 1
ATOM 2803 C CA . SER C 1 20 ? -1.692 -36.525 -128.995 1.00 23.02 18 SER C CA 1
ATOM 2804 C C . SER C 1 20 ? -1.698 -37.840 -129.767 1.00 28.65 18 SER C C 1
ATOM 2805 O O . SER C 1 20 ? -1.841 -38.916 -129.181 1.00 27.32 18 SER C O 1
ATOM 2808 N N . ARG C 1 21 ? -1.540 -37.740 -131.086 1.00 25.60 19 ARG C N 1
ATOM 2809 C CA . ARG C 1 21 ? -1.426 -38.908 -131.948 1.00 27.80 19 ARG C CA 1
ATOM 2810 C C . ARG C 1 21 ? 0.003 -39.083 -132.444 1.00 26.71 19 ARG C C 1
ATOM 2811 O O . ARG C 1 21 ? 0.260 -39.909 -133.330 1.00 29.12 19 ARG C O 1
ATOM 2819 N N . ASP C 1 22 ? 0.928 -38.302 -131.889 1.00 23.64 20 ASP C N 1
ATOM 2820 C CA . ASP C 1 22 ? 2.339 -38.460 -132.244 1.00 24.79 20 ASP C CA 1
ATOM 2821 C C . ASP C 1 22 ? 2.813 -39.835 -131.784 1.00 26.98 20 ASP C C 1
ATOM 2822 O O . ASP C 1 22 ? 2.584 -40.216 -130.637 1.00 27.71 20 ASP C O 1
ATOM 2827 N N . SER C 1 23 ? 3.470 -40.572 -132.677 1.00 29.68 21 SER C N 1
ATOM 2828 C CA . SER C 1 23 ? 3.837 -41.964 -132.411 1.00 33.47 21 SER C CA 1
ATOM 2829 C C . SER C 1 23 ? 4.725 -42.121 -131.171 1.00 28.78 21 SER C C 1
ATOM 2830 O O . SER C 1 23 ? 4.746 -43.184 -130.545 1.00 34.87 21 SER C O 1
ATOM 2833 N N . GLU C 1 24 ? 5.449 -41.060 -130.822 1.00 28.72 22 GLU C N 1
ATOM 2834 C CA . GLU C 1 24 ? 6.363 -41.073 -129.687 1.00 29.47 22 GLU C CA 1
ATOM 2835 C C . GLU C 1 24 ? 5.727 -40.481 -128.428 1.00 28.13 22 GLU C C 1
ATOM 2836 O O . GLU C 1 24 ? 6.321 -40.514 -127.347 1.00 26.34 22 GLU C O 1
ATOM 2842 N N . HIS C 1 25 ? 4.526 -39.924 -128.560 1.00 24.66 23 HIS C N 1
ATOM 2843 C CA . HIS C 1 25 ? 3.883 -39.264 -127.426 1.00 19.72 23 HIS C CA 1
ATOM 2844 C C . HIS C 1 25 ? 2.392 -39.560 -127.411 1.00 21.27 23 HIS C C 1
ATOM 2845 O O . HIS C 1 25 ? 1.570 -38.670 -127.160 1.00 20.36 23 HIS C O 1
ATOM 2852 N N . LYS C 1 26 ? 2.060 -40.820 -127.673 1.00 23.87 24 LYS C N 1
ATOM 2853 C CA . LYS C 1 26 ? 0.672 -41.274 -127.657 1.00 25.20 24 LYS C CA 1
ATOM 2854 C C . LYS C 1 26 ? 0.029 -40.939 -126.320 1.00 22.82 24 LYS C C 1
ATOM 2855 O O . LYS C 1 26 ? 0.508 -41.373 -125.266 1.00 24.67 24 LYS C O 1
ATOM 2861 N N . GLY C 1 27 ? -1.042 -40.152 -126.356 1.00 22.11 25 GLY C N 1
ATOM 2862 C CA . GLY C 1 27 ? -1.774 -39.824 -125.143 1.00 22.34 25 GLY C CA 1
ATOM 2863 C C . GLY C 1 27 ? -1.176 -38.712 -124.301 1.00 21.64 25 GLY C C 1
ATOM 2864 O O . GLY C 1 27 ? -1.684 -38.403 -123.225 1.00 25.03 25 GLY C O 1
ATOM 2865 N N . TRP C 1 28 ? -0.087 -38.108 -124.760 1.00 19.97 26 TRP C N 1
ATOM 2866 C CA . TRP C 1 28 ? 0.442 -36.950 -124.059 1.00 16.26 26 TRP C CA 1
ATOM 2867 C C . TRP C 1 28 ? -0.400 -35.735 -124.436 1.00 15.71 26 TRP C C 1
ATOM 2868 O O . TRP C 1 28 ? -1.145 -35.781 -125.419 1.00 17.85 26 TRP C O 1
ATOM 2879 N N . LEU C 1 29 ? -0.272 -34.653 -123.668 1.00 15.01 27 LEU C N 1
ATOM 2880 C CA . LEU C 1 29 ? -0.850 -33.365 -124.057 1.00 14.89 27 LEU C CA 1
ATOM 2881 C C . LEU C 1 29 ? 0.059 -32.664 -125.055 1.00 17.47 27 LEU C C 1
ATOM 2882 O O . LEU C 1 29 ? 1.280 -32.700 -124.915 1.00 21.73 27 LEU C O 1
ATOM 2887 N N . GLU C 1 30 ? -0.527 -32.013 -126.052 1.00 16.07 28 GLU C N 1
ATOM 2888 C CA . GLU C 1 30 ? 0.244 -31.139 -126.931 1.00 15.61 28 GLU C CA 1
ATOM 2889 C C . GLU C 1 30 ? 0.021 -29.701 -126.483 1.00 15.70 28 GLU C C 1
ATOM 2890 O O . GLU C 1 30 ? -1.122 -29.272 -126.306 1.00 17.78 28 GLU C O 1
ATOM 2896 N N . VAL C 1 31 ? 1.104 -28.955 -126.285 1.00 13.61 29 VAL C N 1
ATOM 2897 C CA . VAL C 1 31 ? 0.978 -27.564 -125.847 1.00 13.36 29 VAL C CA 1
ATOM 2898 C C . VAL C 1 31 ? 1.738 -26.636 -126.793 1.00 13.37 29 VAL C C 1
ATOM 2899 O O . VAL C 1 31 ? 2.493 -27.102 -127.670 1.00 14.57 29 VAL C O 1
ATOM 2903 N N . ASN C 1 32 ? 1.508 -25.332 -126.640 1.00 13.36 30 ASN C N 1
ATOM 2904 C CA . ASN C 1 32 ? 1.907 -24.345 -127.638 1.00 14.47 30 ASN C CA 1
ATOM 2905 C C . ASN C 1 32 ? 3.129 -23.534 -127.252 1.00 14.25 30 ASN C C 1
ATOM 2906 O O . ASN C 1 32 ? 3.878 -23.091 -128.123 1.00 16.02 30 ASN C O 1
ATOM 2911 N N . SER C 1 33 ? 3.311 -23.315 -125.955 1.00 13.34 31 SER C N 1
ATOM 2912 C CA . SER C 1 33 ? 4.373 -22.425 -125.479 1.00 13.49 31 SER C CA 1
ATOM 2913 C C . SER C 1 33 ? 4.639 -22.672 -124.015 1.00 14.66 31 SER C C 1
ATOM 2914 O O . SER C 1 33 ? 3.845 -23.338 -123.331 1.00 13.66 31 SER C O 1
ATOM 2917 N N . TRP C 1 34 ? 5.765 -22.134 -123.542 1.00 13.43 32 TRP C N 1
ATOM 2918 C CA . TRP C 1 34 ? 6.221 -22.341 -122.182 1.00 12.11 32 TRP C CA 1
ATOM 2919 C C . TRP C 1 34 ? 6.956 -21.115 -121.694 1.00 13.49 32 TRP C C 1
ATOM 2920 O O . TRP C 1 34 ? 7.660 -20.451 -122.464 1.00 14.99 32 TRP C O 1
ATOM 2931 N N . SER C 1 35 ? 6.794 -20.806 -120.411 1.00 13.11 33 SER C N 1
ATOM 2932 C CA . SER C 1 35 ? 7.605 -19.762 -119.789 1.00 14.27 33 SER C CA 1
ATOM 2933 C C . SER C 1 35 ? 7.875 -20.096 -118.332 1.00 15.61 33 SER C C 1
ATOM 2934 O O . SER C 1 35 ? 7.121 -20.836 -117.700 1.00 14.01 33 SER C O 1
ATOM 2937 N N . HIS C 1 36 ? 8.974 -19.562 -117.816 1.00 14.22 34 HIS C N 1
ATOM 2938 C CA . HIS C 1 36 ? 9.380 -19.804 -116.443 1.00 13.47 34 HIS C CA 1
ATOM 2939 C C . HIS C 1 36 ? 10.174 -18.605 -115.926 1.00 13.77 34 HIS C C 1
ATOM 2940 O O . HIS C 1 36 ? 10.481 -17.672 -116.669 1.00 14.88 34 HIS C O 1
ATOM 2947 N N . ASN C 1 37 ? 10.494 -18.640 -114.636 1.00 13.45 35 ASN C N 1
ATOM 2948 C CA . ASN C 1 37 ? 11.230 -17.560 -114.000 1.00 14.15 35 ASN C CA 1
ATOM 2949 C C . ASN C 1 37 ? 11.873 -18.146 -112.754 1.00 13.29 35 ASN C C 1
ATOM 2950 O O . ASN C 1 37 ? 11.235 -18.897 -112.019 1.00 14.96 35 ASN C O 1
ATOM 2955 N N . ILE C 1 38 ? 13.147 -17.817 -112.538 1.00 13.14 36 ILE C N 1
ATOM 2956 C CA . ILE C 1 38 ? 13.872 -18.281 -111.367 1.00 13.22 36 ILE C CA 1
ATOM 2957 C C . ILE C 1 38 ? 14.538 -17.052 -110.769 1.00 13.58 36 ILE C C 1
ATOM 2958 O O . ILE C 1 38 ? 15.178 -16.296 -111.499 1.00 13.67 36 ILE C O 1
ATOM 2963 N N . ARG C 1 39 ? 14.356 -16.824 -109.468 1.00 14.19 37 ARG C N 1
ATOM 2964 C CA . ARG C 1 39 ? 14.861 -15.605 -108.819 1.00 14.91 37 ARG C CA 1
ATOM 2965 C C . ARG C 1 39 ? 15.642 -15.940 -107.551 1.00 15.32 37 ARG C C 1
ATOM 2966 O O . ARG C 1 39 ? 15.106 -16.552 -106.624 1.00 17.52 37 ARG C O 1
ATOM 2974 N N . GLN C 1 40 ? 16.905 -15.524 -107.517 1.00 15.33 38 GLN C N 1
ATOM 2975 C CA . GLN C 1 40 ? 17.806 -15.815 -106.408 1.00 15.99 38 GLN C CA 1
ATOM 2976 C C . GLN C 1 40 ? 18.090 -14.521 -105.653 1.00 16.87 38 GLN C C 1
ATOM 2977 O O . GLN C 1 40 ? 18.679 -13.600 -106.220 1.00 19.10 38 GLN C O 1
ATOM 2983 N N . PRO C 1 41 ? 17.666 -14.442 -104.376 1.00 18.05 39 PRO C N 1
ATOM 2984 C CA . PRO C 1 41 ? 17.771 -13.191 -103.609 1.00 19.85 39 PRO C CA 1
ATOM 2985 C C . PRO C 1 41 ? 19.136 -12.949 -102.962 1.00 21.38 39 PRO C C 1
ATOM 2986 O O . PRO C 1 41 ? 19.360 -11.861 -102.411 1.00 20.82 39 PRO C O 1
ATOM 2990 N N . LYS C 1 42 ? 20.023 -13.941 -103.015 1.00 19.46 40 LYS C N 1
ATOM 2991 C CA . LYS C 1 42 ? 21.327 -13.857 -102.361 1.00 21.15 40 LYS C CA 1
ATOM 2992 C C . LYS C 1 42 ? 22.083 -12.580 -102.719 1.00 20.28 40 LYS C C 1
ATOM 2993 O O . LYS C 1 42 ? 22.157 -12.189 -103.890 1.00 19.32 40 LYS C O 1
ATOM 2999 N N . SER C 1 43 ? 22.630 -11.928 -101.697 1.00 21.57 41 SER C N 1
ATOM 3000 C CA . SER C 1 43 ? 23.427 -10.711 -101.881 1.00 21.85 41 SER C CA 1
ATOM 3001 C C . SER C 1 43 ? 24.877 -11.026 -102.249 1.00 21.88 41 SER C C 1
ATOM 3002 O O . SER C 1 43 ? 25.561 -11.766 -101.547 1.00 22.82 41 SER C O 1
ATOM 3005 N N . ALA C 1 44 ? 25.359 -10.448 -103.344 1.00 21.31 42 ALA C N 1
ATOM 3006 C CA . ALA C 1 44 ? 26.758 -10.630 -103.723 1.00 21.80 42 ALA C CA 1
ATOM 3007 C C . ALA C 1 44 ? 27.699 -9.817 -102.843 1.00 23.17 42 ALA C C 1
ATOM 3008 O O . ALA C 1 44 ? 28.810 -10.255 -102.538 1.00 24.20 42 ALA C O 1
ATOM 3010 N N . THR C 1 45 ? 27.272 -8.625 -102.438 1.00 23.49 43 THR C N 1
ATOM 3011 C CA . THR C 1 45 ? 28.127 -7.816 -101.572 1.00 24.91 43 THR C CA 1
ATOM 3012 C C . THR C 1 45 ? 28.273 -8.465 -100.202 1.00 26.06 43 THR C C 1
ATOM 3013 O O . THR C 1 45 ? 29.366 -8.511 -99.645 1.00 27.33 43 THR C O 1
ATOM 3017 N N . SER C 1 46 ? 27.177 -8.980 -99.655 1.00 25.96 44 SER C N 1
ATOM 3018 C CA A SER C 1 46 ? 27.237 -9.665 -98.371 0.51 27.48 44 SER C CA 1
ATOM 3019 C CA B SER C 1 46 ? 27.244 -9.666 -98.367 0.49 27.49 44 SER C CA 1
ATOM 3020 C C . SER C 1 46 ? 28.070 -10.940 -98.483 1.00 27.88 44 SER C C 1
ATOM 3021 O O . SER C 1 46 ? 28.898 -11.232 -97.619 1.00 29.74 44 SER C O 1
ATOM 3026 N N . SER C 1 47 ? 27.849 -11.690 -99.558 1.00 26.49 45 SER C N 1
ATOM 3027 C CA . SER C 1 47 ? 28.614 -12.910 -99.806 1.00 27.92 45 SER C CA 1
ATOM 3028 C C . SER C 1 47 ? 30.117 -12.626 -99.889 1.00 30.63 45 SER C C 1
ATOM 3029 O O . SER C 1 47 ? 30.937 -13.395 -99.377 1.00 31.50 45 SER C O 1
ATOM 3032 N N . SER C 1 48 ? 30.477 -11.509 -100.518 1.00 29.00 46 SER C N 1
ATOM 3033 C CA . SER C 1 48 ? 31.890 -11.163 -100.701 1.00 29.05 46 SER C CA 1
ATOM 3034 C C . SER C 1 48 ? 32.614 -10.873 -99.385 1.00 33.23 46 SER C C 1
ATOM 3035 O O . SER C 1 48 ? 33.840 -11.013 -99.296 1.00 36.69 46 SER C O 1
ATOM 3038 N N . VAL C 1 49 ? 31.862 -10.464 -98.365 1.00 31.27 47 VAL C N 1
ATOM 3039 C CA . VAL C 1 49 ? 32.455 -10.162 -97.065 1.00 37.38 47 VAL C CA 1
ATOM 3040 C C . VAL C 1 49 ? 32.152 -11.243 -96.024 1.00 35.18 47 VAL C C 1
ATOM 3041 O O . VAL C 1 49 ? 32.405 -11.058 -94.827 1.00 37.30 47 VAL C O 1
ATOM 3045 N N . GLY C 1 50 ? 31.628 -12.375 -96.489 1.00 35.33 48 GLY C N 1
ATOM 3046 C CA . GLY C 1 50 ? 31.334 -13.502 -95.620 1.00 41.51 48 GLY C CA 1
ATOM 3047 C C . GLY C 1 50 ? 30.073 -13.283 -94.811 1.00 46.13 48 GLY C C 1
ATOM 3048 O O . GLY C 1 50 ? 29.869 -13.919 -93.775 1.00 48.16 48 GLY C O 1
ATOM 3049 N N . GLY C 1 51 ? 29.219 -12.386 -95.294 1.00 40.40 49 GLY C N 1
ATOM 3050 C CA . GLY C 1 51 ? 28.042 -11.977 -94.550 1.00 40.29 49 GLY C CA 1
ATOM 3051 C C . GLY C 1 51 ? 26.919 -12.989 -94.558 1.00 45.46 49 GLY C C 1
ATOM 3052 O O . GLY C 1 51 ? 26.892 -13.906 -95.384 1.00 41.55 49 GLY C O 1
ATOM 3053 N N . HIS C 1 52 ? 25.973 -12.819 -93.640 1.00 41.07 50 HIS C N 1
ATOM 3054 C CA . HIS C 1 52 ? 24.873 -13.768 -93.551 1.00 45.20 50 HIS C CA 1
ATOM 3055 C C . HIS C 1 52 ? 23.952 -13.709 -94.758 1.00 53.79 50 HIS C C 1
ATOM 3056 O O . HIS C 1 52 ? 23.326 -12.684 -95.042 1.00 56.32 50 HIS C O 1
ATOM 3063 N N . THR C 1 53 ? 23.892 -14.830 -95.466 1.00 56.76 51 THR C N 1
ATOM 3064 C CA . THR C 1 53 ? 23.035 -14.962 -96.627 1.00 62.31 51 THR C CA 1
ATOM 3065 C C . THR C 1 53 ? 21.862 -15.912 -96.283 1.00 68.36 51 THR C C 1
ATOM 3066 O O . THR C 1 53 ? 22.034 -17.122 -96.106 1.00 73.39 51 THR C O 1
ATOM 3070 N N . ALA C 1 54 ? 20.675 -15.331 -96.114 1.00 68.09 52 ALA C N 1
ATOM 3071 C CA . ALA C 1 54 ? 19.505 -16.081 -95.646 1.00 72.16 52 ALA C CA 1
ATOM 3072 C C . ALA C 1 54 ? 18.776 -16.729 -96.815 1.00 74.97 52 ALA C C 1
ATOM 3073 O O . ALA C 1 54 ? 18.207 -17.814 -96.686 1.00 76.09 52 ALA C O 1
ATOM 3075 N N . GLU C 1 55 ? 18.768 -16.026 -97.943 1.00 72.67 53 GLU C N 1
ATOM 3076 C CA . GLU C 1 55 ? 18.647 -16.664 -99.250 1.00 64.37 53 GLU C CA 1
ATOM 3077 C C . GLU C 1 55 ? 17.398 -17.528 -99.490 1.00 60.53 53 GLU C C 1
ATOM 3078 O O . GLU C 1 55 ? 16.307 -17.232 -98.994 1.00 60.78 53 GLU C O 1
ATOM 3084 N N . ARG C 1 56 ? 17.617 -18.606 -100.246 1.00 54.24 54 ARG C N 1
ATOM 3085 C CA . ARG C 1 56 ? 16.606 -19.496 -100.837 1.00 43.13 54 ARG C CA 1
ATOM 3086 C C . ARG C 1 56 ? 15.959 -18.973 -102.123 1.00 25.90 54 ARG C C 1
ATOM 3087 O O . ARG C 1 56 ? 15.221 -17.986 -102.125 1.00 28.27 54 ARG C O 1
ATOM 3095 N N . VAL C 1 57 ? 16.267 -19.660 -103.216 1.00 21.62 55 VAL C N 1
ATOM 3096 C CA . VAL C 1 57 ? 15.750 -19.308 -104.531 1.00 21.05 55 VAL C CA 1
ATOM 3097 C C . VAL C 1 57 ? 14.225 -19.425 -104.559 1.00 19.16 55 VAL C C 1
ATOM 3098 O O . VAL C 1 57 ? 13.628 -20.189 -103.778 1.00 20.40 55 VAL C O 1
ATOM 3102 N N . GLU C 1 58 ? 13.594 -18.638 -105.427 1.00 17.11 56 GLU C N 1
ATOM 3103 C CA . GLU C 1 58 ? 12.177 -18.806 -105.715 1.00 17.30 56 GLU C CA 1
ATOM 3104 C C . GLU C 1 58 ? 12.019 -19.258 -107.154 1.00 16.02 56 GLU C C 1
ATOM 3105 O O . GLU C 1 58 ? 12.414 -18.537 -108.082 1.00 19.31 56 GLU C O 1
ATOM 3111 N N . HIS C 1 59 ? 11.469 -20.455 -107.356 1.00 16.80 57 HIS C N 1
ATOM 3112 C CA . HIS C 1 59 ? 11.085 -20.877 -108.701 1.00 15.25 57 HIS C CA 1
ATOM 3113 C C . HIS C 1 59 ? 9.631 -20.487 -108.907 1.00 15.24 57 HIS C C 1
ATOM 3114 O O . HIS C 1 59 ? 8.770 -20.822 -108.090 1.00 18.31 57 HIS C O 1
ATOM 3121 N N . SER C 1 60 ? 9.356 -19.776 -109.995 1.00 14.81 58 SER C N 1
ATOM 3122 C CA . SER C 1 60 ? 7.969 -19.487 -110.354 1.00 15.65 58 SER C CA 1
ATOM 3123 C C . SER C 1 60 ? 7.335 -20.744 -110.911 1.00 17.61 58 SER C C 1
ATOM 3124 O O . SER C 1 60 ? 8.032 -21.729 -111.175 1.00 15.26 58 SER C O 1
ATOM 3127 N N . ASP C 1 61 ? 6.019 -20.732 -111.084 1.00 16.18 59 ASP C N 1
ATOM 3128 C CA . ASP C 1 61 ? 5.382 -21.875 -111.732 1.00 15.82 59 ASP C CA 1
ATOM 3129 C C . ASP C 1 61 ? 5.858 -21.963 -113.178 1.00 14.69 59 ASP C C 1
ATOM 3130 O O . ASP C 1 61 ? 6.198 -20.944 -113.798 1.00 15.41 59 ASP C O 1
ATOM 3135 N N . MET C 1 62 ? 5.896 -23.177 -113.725 1.00 15.43 60 MET C N 1
ATOM 3136 C CA . MET C 1 62 ? 6.088 -23.302 -115.161 1.00 12.64 60 MET C CA 1
ATOM 3137 C C . MET C 1 62 ? 4.730 -23.128 -115.815 1.00 12.23 60 MET C C 1
ATOM 3138 O O . MET C 1 62 ? 3.769 -23.830 -115.462 1.00 14.35 60 MET C O 1
ATOM 3143 N N . VAL C 1 63 ? 4.651 -22.190 -116.757 1.00 11.85 61 VAL C N 1
ATOM 3144 C CA . VAL C 1 63 ? 3.366 -21.839 -117.354 1.00 13.78 61 VAL C CA 1
ATOM 3145 C C . VAL C 1 63 ? 3.330 -22.242 -118.818 1.00 15.02 61 VAL C C 1
ATOM 3146 O O . VAL C 1 63 ? 4.235 -21.896 -119.593 1.00 16.22 61 VAL C O 1
ATOM 3150 N N . PHE C 1 64 ? 2.279 -22.972 -119.186 1.00 11.87 62 PHE C N 1
ATOM 3151 C CA . PHE C 1 64 ? 2.116 -23.467 -120.549 1.00 13.02 62 PHE C CA 1
ATOM 3152 C C . PHE C 1 64 ? 0.824 -22.940 -121.131 1.00 15.57 62 PHE C C 1
ATOM 3153 O O . PHE C 1 64 ? -0.137 -22.700 -120.402 1.00 20.41 62 PHE C O 1
ATOM 3161 N N . VAL C 1 65 ? 0.792 -22.754 -122.445 1.00 11.24 63 VAL C N 1
ATOM 3162 C CA . VAL C 1 65 ? -0.463 -22.421 -123.129 1.00 14.18 63 VAL C CA 1
ATOM 3163 C C . VAL C 1 65 ? -0.802 -23.576 -124.056 1.00 15.84 63 VAL C C 1
ATOM 3164 O O . VAL C 1 65 ? 0.079 -24.108 -124.725 1.00 13.82 63 VAL C O 1
ATOM 3168 N N . LYS C 1 66 ? -2.068 -23.987 -124.081 1.00 11.52 64 LYS C N 1
ATOM 3169 C CA . LYS C 1 66 ? -2.489 -25.076 -124.967 1.00 11.34 64 LYS C CA 1
ATOM 3170 C C . LYS C 1 66 ? -3.865 -24.784 -125.520 1.00 12.41 64 LYS C C 1
ATOM 3171 O O . LYS C 1 66 ? -4.596 -23.972 -124.953 1.00 14.59 64 LYS C O 1
ATOM 3177 N N . ASP C 1 67 ? -4.240 -25.442 -126.611 1.00 12.39 65 ASP C N 1
ATOM 3178 C CA . ASP C 1 67 ? -5.620 -25.332 -127.094 1.00 12.60 65 ASP C CA 1
ATOM 3179 C C . ASP C 1 67 ? -6.567 -26.008 -126.103 1.00 15.19 65 ASP C C 1
ATOM 3180 O O . ASP C 1 67 ? -6.215 -27.018 -125.492 1.00 13.70 65 ASP C O 1
ATOM 3185 N N . LEU C 1 68 ? -7.771 -25.465 -125.929 1.00 14.09 66 LEU C N 1
ATOM 3186 C CA . LEU C 1 68 ? -8.781 -26.181 -125.158 1.00 14.54 66 LEU C CA 1
ATOM 3187 C C . LEU C 1 68 ? -9.068 -27.507 -125.843 1.00 15.53 66 LEU C C 1
ATOM 3188 O O . LEU C 1 68 ? -9.134 -27.584 -127.072 1.00 19.97 66 LEU C O 1
ATOM 3193 N N . ASP C 1 69 ? -9.246 -28.551 -125.041 1.00 12.49 67 ASP C N 1
ATOM 3194 C CA . ASP C 1 69 ? -9.526 -29.872 -125.579 1.00 14.57 67 ASP C CA 1
ATOM 3195 C C . ASP C 1 69 ? -10.098 -30.757 -124.491 1.00 13.56 67 ASP C C 1
ATOM 3196 O O . ASP C 1 69 ? -10.446 -30.262 -123.409 1.00 15.09 67 ASP C O 1
ATOM 3201 N N . ALA C 1 70 ? -10.204 -32.054 -124.770 1.00 17.13 68 ALA C N 1
ATOM 3202 C CA . ALA C 1 70 ? -10.825 -32.969 -123.816 1.00 17.29 68 ALA C CA 1
ATOM 3203 C C . ALA C 1 70 ? -10.050 -33.066 -122.504 1.00 14.70 68 ALA C C 1
ATOM 3204 O O . ALA C 1 70 ? -10.590 -33.500 -121.486 1.00 17.83 68 ALA C O 1
ATOM 3206 N N . THR C 1 71 ? -8.792 -32.636 -122.500 1.00 14.11 69 THR C N 1
ATOM 3207 C CA A THR C 1 71 ? -7.974 -32.629 -121.293 0.56 15.73 69 THR C CA 1
ATOM 3208 C CA B THR C 1 71 ? -8.044 -32.668 -121.248 0.44 15.57 69 THR C CA 1
ATOM 3209 C C . THR C 1 71 ? -8.329 -31.443 -120.398 1.00 14.96 69 THR C C 1
ATOM 3210 O O . THR C 1 71 ? -8.008 -31.414 -119.210 1.00 15.91 69 THR C O 1
ATOM 3217 N N . SER C 1 72 ? -8.978 -30.444 -120.979 1.00 14.87 70 SER C N 1
ATOM 3218 C CA . SER C 1 72 ? -9.251 -29.220 -120.226 1.00 12.78 70 SER C CA 1
ATOM 3219 C C . SER C 1 72 ? -10.040 -29.430 -118.918 1.00 14.29 70 SER C C 1
ATOM 3220 O O . SER C 1 72 ? -9.611 -28.956 -117.863 1.00 13.46 70 SER C O 1
ATOM 3223 N N . PRO C 1 73 ? -11.186 -30.123 -118.962 1.00 13.32 71 PRO C N 1
ATOM 3224 C CA . PRO C 1 73 ? -11.874 -30.347 -117.679 1.00 13.68 71 PRO C CA 1
ATOM 3225 C C . PRO C 1 73 ? -11.035 -31.167 -116.690 1.00 13.99 71 PRO C C 1
ATOM 3226 O O . PRO C 1 73 ? -11.195 -31.008 -115.475 1.00 14.94 71 PRO C O 1
ATOM 3230 N N . LYS C 1 74 ? -10.149 -32.022 -117.197 1.00 13.21 72 LYS C N 1
ATOM 3231 C CA . LYS C 1 74 ? -9.255 -32.777 -116.319 1.00 13.51 72 LYS C CA 1
ATOM 3232 C C . LYS C 1 74 ? -8.318 -31.821 -115.575 1.00 13.62 72 LYS C C 1
ATOM 3233 O O . LYS C 1 74 ? -8.099 -31.972 -114.370 1.00 15.03 72 LYS C O 1
ATOM 3239 N N . LEU C 1 75 ? -7.768 -30.843 -116.288 1.00 12.38 73 LEU C N 1
ATOM 3240 C CA . LEU C 1 75 ? -6.929 -29.823 -115.663 1.00 12.31 73 LEU C CA 1
ATOM 3241 C C . LEU C 1 75 ? -7.724 -28.962 -114.673 1.00 13.67 73 LEU C C 1
ATOM 3242 O O . LEU C 1 75 ? -7.236 -28.641 -113.582 1.00 14.27 73 LEU C O 1
ATOM 3247 N N . TRP C 1 76 ? -8.943 -28.584 -115.047 1.00 13.60 74 TRP C N 1
ATOM 3248 C CA . TRP C 1 76 ? -9.759 -27.740 -114.171 1.00 12.61 74 TRP C CA 1
ATOM 3249 C C . TRP C 1 76 ? -10.068 -28.466 -112.862 1.00 13.43 74 TRP C C 1
ATOM 3250 O O . TRP C 1 76 ? -10.005 -27.864 -111.775 1.00 13.16 74 TRP C O 1
ATOM 3261 N N . GLU C 1 77 ? -10.398 -29.754 -112.940 1.00 12.75 75 GLU C N 1
ATOM 3262 C CA . GLU C 1 77 ? -10.673 -30.498 -111.716 1.00 12.96 75 GLU C CA 1
ATOM 3263 C C . GLU C 1 77 ? -9.390 -30.752 -110.914 1.00 13.36 75 GLU C C 1
ATOM 3264 O O . GLU C 1 77 ? -9.388 -30.623 -109.683 1.00 15.56 75 GLU C O 1
ATOM 3270 N N . ALA C 1 78 ? -8.302 -31.089 -111.608 1.00 13.31 76 ALA C N 1
ATOM 3271 C CA . ALA C 1 78 ? -7.029 -31.354 -110.927 1.00 12.67 76 ALA C CA 1
ATOM 3272 C C . ALA C 1 78 ? -6.527 -30.119 -110.186 1.00 12.89 76 ALA C C 1
ATOM 3273 O O . ALA C 1 78 ? -6.010 -30.218 -109.063 1.00 13.88 76 ALA C O 1
ATOM 3275 N N . CYS C 1 79 ? -6.672 -28.957 -110.811 1.00 13.02 77 CYS C N 1
ATOM 3276 C CA . CYS C 1 79 ? -6.317 -27.702 -110.163 1.00 14.41 77 CYS C CA 1
ATOM 3277 C C . CYS C 1 79 ? -7.212 -27.481 -108.949 1.00 14.92 77 CYS C C 1
ATOM 3278 O O . CYS C 1 79 ? -6.727 -27.136 -107.870 1.00 15.15 77 CYS C O 1
ATOM 3281 N N . SER C 1 80 ? -8.519 -27.700 -109.111 1.00 13.83 78 SER C N 1
ATOM 3282 C CA . SER C 1 80 ? -9.457 -27.456 -108.016 1.00 12.87 78 SER C CA 1
ATOM 3283 C C . SER C 1 80 ? -9.181 -28.341 -106.812 1.00 17.92 78 SER C C 1
ATOM 3284 O O . SER C 1 80 ? -9.274 -27.892 -105.674 1.00 18.95 78 SER C O 1
ATOM 3287 N N . ALA C 1 81 ? -8.844 -29.603 -107.069 1.00 14.80 79 ALA C N 1
ATOM 3288 C CA . ALA C 1 81 ? -8.629 -30.565 -105.991 1.00 15.72 79 ALA C CA 1
ATOM 3289 C C . ALA C 1 81 ? -7.228 -30.464 -105.420 1.00 18.08 79 ALA C C 1
ATOM 3290 O O . ALA C 1 81 ? -6.981 -30.865 -104.273 1.00 20.92 79 ALA C O 1
ATOM 3292 N N . GLY C 1 82 ? -6.307 -29.954 -106.226 1.00 16.27 80 GLY C N 1
ATOM 3293 C CA . GLY C 1 82 ? -4.908 -29.950 -105.841 1.00 20.13 80 GLY C CA 1
ATOM 3294 C C . GLY C 1 82 ? -4.285 -31.335 -105.809 1.00 22.90 80 GLY C C 1
ATOM 3295 O O . GLY C 1 82 ? -3.453 -31.616 -104.945 1.00 22.47 80 GLY C O 1
ATOM 3296 N N . TYR C 1 83 ? -4.676 -32.199 -106.744 1.00 17.70 81 TYR C N 1
ATOM 3297 C CA . TYR C 1 83 ? -4.063 -33.523 -106.841 1.00 16.66 81 TYR C CA 1
ATOM 3298 C C . TYR C 1 83 ? -2.578 -33.367 -107.110 1.00 17.35 81 TYR C C 1
ATOM 3299 O O . TYR C 1 83 ? -2.172 -32.500 -107.886 1.00 19.39 81 TYR C O 1
ATOM 3308 N N . THR C 1 84 ? -1.759 -34.213 -106.490 1.00 17.36 82 THR C N 1
ATOM 3309 C CA . THR C 1 84 ? -0.329 -34.198 -106.788 1.00 16.79 82 THR C CA 1
ATOM 3310 C C . THR C 1 84 ? 0.039 -35.346 -107.718 1.00 17.94 82 THR C C 1
ATOM 3311 O O . THR C 1 84 ? -0.560 -36.433 -107.657 1.00 21.10 82 THR C O 1
ATOM 3315 N N . PHE C 1 85 ? 1.025 -35.085 -108.574 1.00 15.93 83 PHE C N 1
ATOM 3316 C CA . PHE C 1 85 ? 1.505 -36.080 -109.529 1.00 14.92 83 PHE C CA 1
ATOM 3317 C C . PHE C 1 85 ? 2.943 -36.434 -109.212 1.00 17.13 83 PHE C C 1
ATOM 3318 O O . PHE C 1 85 ? 3.745 -35.547 -108.922 1.00 18.84 83 PHE C O 1
ATOM 3326 N N . ASP C 1 86 ? 3.269 -37.726 -109.259 1.00 17.19 84 ASP C N 1
ATOM 3327 C CA . ASP C 1 86 ? 4.628 -38.167 -108.966 1.00 18.18 84 ASP C CA 1
ATOM 3328 C C . ASP C 1 86 ? 5.645 -37.478 -109.873 1.00 16.85 84 ASP C C 1
ATOM 3329 O O . ASP C 1 86 ? 6.713 -37.048 -109.412 1.00 17.60 84 ASP C O 1
ATOM 3334 N N . GLU C 1 87 ? 5.308 -37.372 -111.158 1.00 16.37 85 GLU C N 1
ATOM 3335 C CA . GLU C 1 87 ? 6.200 -36.756 -112.138 1.00 17.15 85 GLU C CA 1
ATOM 3336 C C . GLU C 1 87 ? 5.404 -36.190 -113.307 1.00 14.78 85 GLU C C 1
ATOM 3337 O O . GLU C 1 87 ? 4.354 -36.726 -113.669 1.00 17.54 85 GLU C O 1
ATOM 3343 N N . VAL C 1 88 ? 5.898 -35.094 -113.868 1.00 13.63 86 VAL C N 1
ATOM 3344 C CA . VAL C 1 88 ? 5.403 -34.570 -115.135 1.00 13.78 86 VAL C CA 1
ATOM 3345 C C . VAL C 1 88 ? 6.606 -34.364 -116.042 1.00 15.32 86 VAL C C 1
ATOM 3346 O O . VAL C 1 88 ? 7.604 -33.772 -115.625 1.00 16.10 86 VAL C O 1
ATOM 3350 N N . GLN C 1 89 ? 6.532 -34.871 -117.271 1.00 13.57 87 GLN C N 1
ATOM 3351 C CA . GLN C 1 89 ? 7.636 -34.679 -118.207 1.00 12.08 87 GLN C CA 1
ATOM 3352 C C . GLN C 1 89 ? 7.196 -33.793 -119.361 1.00 15.11 87 GLN C C 1
ATOM 3353 O O . GLN C 1 89 ? 6.069 -33.914 -119.845 1.00 14.32 87 GLN C O 1
ATOM 3359 N N . ILE C 1 90 ? 8.085 -32.909 -119.802 1.00 11.28 88 ILE C N 1
ATOM 3360 C CA . ILE C 1 90 ? 7.801 -32.034 -120.929 1.00 11.61 88 ILE C CA 1
ATOM 3361 C C . ILE C 1 90 ? 8.934 -32.186 -121.949 1.00 13.97 88 ILE C C 1
ATOM 3362 O O . ILE C 1 90 ? 10.110 -32.007 -121.607 1.00 13.62 88 ILE C O 1
ATOM 3367 N N . ASP C 1 91 ? 8.576 -32.519 -123.190 1.00 13.22 89 ASP C N 1
ATOM 3368 C CA . ASP C 1 91 ? 9.543 -32.685 -124.276 1.00 13.59 89 ASP C CA 1
ATOM 3369 C C . ASP C 1 91 ? 9.381 -31.549 -125.282 1.00 13.88 89 ASP C C 1
ATOM 3370 O O . ASP C 1 91 ? 8.250 -31.278 -125.732 1.00 15.04 89 ASP C O 1
ATOM 3375 N N . PHE C 1 92 ? 10.486 -30.892 -125.646 1.00 12.64 90 PHE C N 1
ATOM 3376 C CA . PHE C 1 92 ? 10.458 -29.762 -126.591 1.00 12.99 90 PHE C CA 1
ATOM 3377 C C . PHE C 1 92 ? 11.185 -30.129 -127.872 1.00 13.99 90 PHE C C 1
ATOM 3378 O O . PHE C 1 92 ? 12.367 -30.515 -127.832 1.00 14.40 90 PHE C O 1
ATOM 3386 N N . TYR C 1 93 ? 10.524 -29.946 -129.019 1.00 14.50 91 TYR C N 1
ATOM 3387 C CA . TYR C 1 93 ? 11.116 -30.297 -130.315 1.00 16.68 91 TYR C CA 1
ATOM 3388 C C . TYR C 1 93 ? 11.312 -29.115 -131.271 1.00 16.40 91 TYR C C 1
ATOM 3389 O O . TYR C 1 93 ? 10.587 -28.123 -131.201 1.00 17.33 91 TYR C O 1
ATOM 3398 N N . ARG C 1 94 ? 12.288 -29.235 -132.162 1.00 17.46 92 ARG C N 1
ATOM 3399 C CA . ARG C 1 94 ? 12.444 -28.307 -133.284 1.00 18.53 92 ARG C CA 1
ATOM 3400 C C . ARG C 1 94 ? 12.944 -29.068 -134.501 1.00 19.86 92 ARG C C 1
ATOM 3401 O O . ARG C 1 94 ? 13.420 -30.197 -134.374 1.00 19.96 92 ARG C O 1
ATOM 3409 N N . ALA C 1 95 ? 12.844 -28.457 -135.678 1.00 21.03 93 ALA C N 1
ATOM 3410 C CA . ALA C 1 95 ? 13.319 -29.097 -136.905 1.00 24.89 93 ALA C CA 1
ATOM 3411 C C . ALA C 1 95 ? 14.824 -29.346 -136.873 1.00 25.71 93 ALA C C 1
ATOM 3412 O O . ALA C 1 95 ? 15.579 -28.566 -136.289 1.00 25.40 93 ALA C O 1
ATOM 3414 N N . ASN C 1 96 ? 15.257 -30.439 -137.497 1.00 25.26 94 ASN C N 1
ATOM 3415 C CA . ASN C 1 96 ? 16.686 -30.728 -137.638 1.00 24.98 94 ASN C CA 1
ATOM 3416 C C . ASN C 1 96 ? 16.930 -31.508 -138.930 1.00 30.46 94 ASN C C 1
ATOM 3417 O O . ASN C 1 96 ? 17.518 -32.592 -138.920 1.00 33.70 94 ASN C O 1
ATOM 3422 N N . GLY C 1 97 ? 16.457 -30.958 -140.046 1.00 27.81 95 GLY C N 1
ATOM 3423 C CA . GLY C 1 97 ? 16.610 -31.615 -141.337 1.00 29.65 95 GLY C CA 1
ATOM 3424 C C . GLY C 1 97 ? 15.531 -32.658 -141.587 1.00 29.59 95 GLY C C 1
ATOM 3425 O O . GLY C 1 97 ? 14.342 -32.367 -141.476 1.00 29.30 95 GLY C O 1
ATOM 3426 N N . ASP C 1 98 ? 15.941 -33.878 -141.924 1.00 31.89 96 ASP C N 1
ATOM 3427 C CA . ASP C 1 98 ? 14.990 -34.963 -142.177 1.00 36.79 96 ASP C CA 1
ATOM 3428 C C . ASP C 1 98 ? 14.099 -35.237 -140.971 1.00 32.71 96 ASP C C 1
ATOM 3429 O O . ASP C 1 98 ? 12.943 -35.645 -141.115 1.00 30.68 96 ASP C O 1
ATOM 3434 N N . LYS C 1 99 ? 14.635 -34.981 -139.779 1.00 29.99 97 LYS C N 1
ATOM 3435 C CA . LYS C 1 99 ? 13.973 -35.339 -138.533 1.00 30.01 97 LYS C CA 1
ATOM 3436 C C . LYS C 1 99 ? 14.023 -34.195 -137.530 1.00 27.00 97 LYS C C 1
ATOM 3437 O O . LYS C 1 99 ? 14.957 -33.397 -137.556 1.00 29.67 97 LYS C O 1
ATOM 3443 N N . ARG C 1 100 ? 13.031 -34.118 -136.647 1.00 23.27 98 ARG C N 1
ATOM 3444 C CA A ARG C 1 100 ? 13.086 -33.140 -135.573 0.52 21.46 98 ARG C CA 1
ATOM 3445 C CA B ARG C 1 100 ? 13.030 -33.176 -135.530 0.48 21.40 98 ARG C CA 1
ATOM 3446 C C . ARG C 1 100 ? 14.043 -33.652 -134.499 1.00 20.89 98 ARG C C 1
ATOM 3447 O O . ARG C 1 100 ? 14.426 -34.829 -134.497 1.00 24.13 98 ARG C O 1
ATOM 3462 N N . ILE C 1 101 ? 14.474 -32.754 -133.620 1.00 20.02 99 ILE C N 1
ATOM 3463 C CA . ILE C 1 101 ? 15.316 -33.137 -132.490 1.00 19.45 99 ILE C CA 1
ATOM 3464 C C . ILE C 1 101 ? 14.650 -32.647 -131.209 1.00 17.99 99 ILE C C 1
ATOM 3465 O O . ILE C 1 101 ? 14.044 -31.565 -131.192 1.00 17.54 99 ILE C O 1
ATOM 3470 N N . LYS C 1 102 ? 14.711 -33.456 -130.145 1.00 17.38 100 LYS C N 1
ATOM 3471 C CA . LYS C 1 102 ? 14.257 -32.997 -128.837 1.00 16.17 100 LYS C CA 1
ATOM 3472 C C . LYS C 1 102 ? 15.387 -32.203 -128.213 1.00 18.55 100 LYS C C 1
ATOM 3473 O O . LYS C 1 102 ? 16.360 -32.790 -127.727 1.00 21.46 100 LYS C O 1
ATOM 3479 N N . TYR C 1 103 ? 15.281 -30.875 -128.235 1.00 15.85 101 TYR C N 1
ATOM 3480 C CA . TYR C 1 103 ? 16.397 -30.047 -127.780 1.00 16.03 101 TYR C CA 1
ATOM 3481 C C . TYR C 1 103 ? 16.356 -29.814 -126.284 1.00 15.98 101 TYR C C 1
ATOM 3482 O O . TYR C 1 103 ? 17.396 -29.536 -125.677 1.00 15.32 101 TYR C O 1
ATOM 3491 N N . LEU C 1 104 ? 15.163 -29.910 -125.701 1.00 14.28 102 LEU C N 1
ATOM 3492 C CA . LEU C 1 104 ? 14.992 -29.670 -124.270 1.00 13.52 102 LEU C CA 1
ATOM 3493 C C . LEU C 1 104 ? 14.028 -30.669 -123.671 1.00 14.54 102 LEU C C 1
ATOM 3494 O O . LEU C 1 104 ? 12.987 -30.966 -124.266 1.00 13.91 102 LEU C O 1
ATOM 3499 N N . GLN C 1 105 ? 14.379 -31.196 -122.500 1.00 12.73 103 GLN C N 1
ATOM 3500 C CA . GLN C 1 105 ? 13.507 -32.109 -121.772 1.00 13.81 103 GLN C CA 1
ATOM 3501 C C . GLN C 1 105 ? 13.461 -31.652 -120.322 1.00 12.63 103 GLN C C 1
ATOM 3502 O O . GLN C 1 105 ? 14.499 -31.344 -119.727 1.00 13.47 103 GLN C O 1
ATOM 3508 N N . ILE C 1 106 ? 12.261 -31.559 -119.765 1.00 11.36 104 ILE C N 1
ATOM 3509 C CA . ILE C 1 106 ? 12.117 -31.151 -118.373 1.00 11.09 104 ILE C CA 1
ATOM 3510 C C . ILE C 1 106 ? 11.313 -32.207 -117.627 1.00 11.77 104 ILE C C 1
ATOM 3511 O O . ILE C 1 106 ? 10.243 -32.633 -118.083 1.00 14.10 104 ILE C O 1
ATOM 3516 N N . LYS C 1 107 ? 11.837 -32.648 -116.485 1.00 11.81 105 LYS C N 1
ATOM 3517 C CA . LYS C 1 107 ? 11.098 -33.569 -115.623 1.00 11.97 105 LYS C CA 1
ATOM 3518 C C . LYS C 1 107 ? 10.851 -32.855 -114.311 1.00 12.60 105 LYS C C 1
ATOM 3519 O O . LYS C 1 107 ? 11.776 -32.277 -113.732 1.00 13.30 105 LYS C O 1
ATOM 3525 N N . LEU C 1 108 ? 9.596 -32.849 -113.872 1.00 11.88 106 LEU C N 1
ATOM 3526 C CA . LEU C 1 108 ? 9.216 -32.218 -112.606 1.00 10.92 106 LEU C CA 1
ATOM 3527 C C . LEU C 1 108 ? 8.725 -33.296 -111.656 1.00 15.12 106 LEU C C 1
ATOM 3528 O O . LEU C 1 108 ? 7.975 -34.185 -112.065 1.00 14.15 106 LEU C O 1
ATOM 3533 N N . LYS C 1 109 ? 9.136 -33.214 -110.390 1.00 13.58 107 LYS C N 1
ATOM 3534 C CA . LYS C 1 109 ? 8.786 -34.216 -109.390 1.00 13.48 107 LYS C CA 1
ATOM 3535 C C . LYS C 1 109 ? 7.874 -33.603 -108.327 1.00 18.34 107 LYS C C 1
ATOM 3536 O O . LYS C 1 109 ? 8.125 -32.491 -107.853 1.00 15.67 107 LYS C O 1
ATOM 3542 N N . HIS C 1 110 ? 6.825 -34.349 -107.967 1.00 15.30 108 HIS C N 1
ATOM 3543 C CA . HIS C 1 110 ? 5.795 -33.941 -107.000 1.00 15.40 108 HIS C CA 1
ATOM 3544 C C . HIS C 1 110 ? 5.125 -32.655 -107.439 1.00 15.12 108 HIS C C 1
ATOM 3545 O O . HIS C 1 110 ? 5.430 -31.575 -106.934 1.00 16.72 108 HIS C O 1
ATOM 3552 N N . VAL C 1 111 ? 4.195 -32.791 -108.380 1.00 12.94 109 VAL C N 1
ATOM 3553 C CA . VAL C 1 111 ? 3.721 -31.650 -109.155 1.00 12.72 109 VAL C CA 1
ATOM 3554 C C . VAL C 1 111 ? 2.238 -31.433 -108.927 1.00 12.94 109 VAL C C 1
ATOM 3555 O O . VAL C 1 111 ? 1.487 -32.397 -108.754 1.00 14.68 109 VAL C O 1
ATOM 3559 N N . LEU C 1 112 ? 1.816 -30.171 -108.926 1.00 12.77 110 LEU C N 1
ATOM 3560 C CA . LEU C 1 112 ? 0.391 -29.866 -108.914 1.00 12.92 110 LEU C CA 1
ATOM 3561 C C . LEU C 1 112 ? 0.060 -28.790 -109.928 1.00 12.62 110 LEU C C 1
ATOM 3562 O O . LEU C 1 112 ? 0.938 -28.036 -110.359 1.00 12.70 110 LEU C O 1
ATOM 3567 N N . VAL C 1 113 ? -1.205 -28.753 -110.342 1.00 12.12 111 VAL C N 1
ATOM 3568 C CA . VAL C 1 113 ? -1.671 -27.732 -111.261 1.00 10.98 111 VAL C CA 1
ATOM 3569 C C . VAL C 1 113 ? -2.049 -26.533 -110.409 1.00 13.71 111 VAL C C 1
ATOM 3570 O O . VAL C 1 113 ? -3.050 -26.571 -109.674 1.00 15.32 111 VAL C O 1
ATOM 3574 N N . SER C 1 114 ? -1.240 -25.475 -110.483 1.00 13.29 112 SER C N 1
ATOM 3575 C CA . SER C 1 114 ? -1.449 -24.300 -109.648 1.00 13.53 112 SER C CA 1
ATOM 3576 C C . SER C 1 114 ? -2.454 -23.298 -110.213 1.00 13.97 112 SER C C 1
ATOM 3577 O O . SER C 1 114 ? -3.037 -22.518 -109.461 1.00 14.81 112 SER C O 1
ATOM 3580 N N . SER C 1 115 ? -2.659 -23.305 -111.529 1.00 11.43 113 SER C N 1
ATOM 3581 C CA . SER C 1 115 ? -3.626 -22.381 -112.122 1.00 11.43 113 SER C CA 1
ATOM 3582 C C . SER C 1 115 ? -4.034 -22.889 -113.481 1.00 11.73 113 SER C C 1
ATOM 3583 O O . SER C 1 115 ? -3.275 -23.604 -114.136 1.00 11.86 113 SER C O 1
ATOM 3586 N N . VAL C 1 116 ? -5.259 -22.561 -113.886 1.00 11.97 114 VAL C N 1
ATOM 3587 C CA . VAL C 1 116 ? -5.703 -22.761 -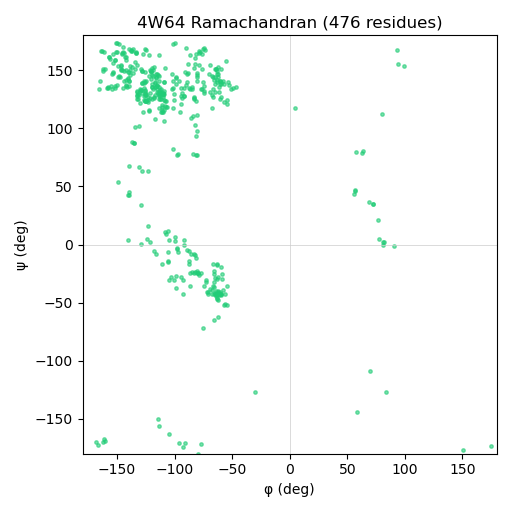115.261 1.00 11.28 114 VAL C CA 1
ATOM 3588 C C . VAL C 1 116 ? -6.587 -21.590 -115.652 1.00 1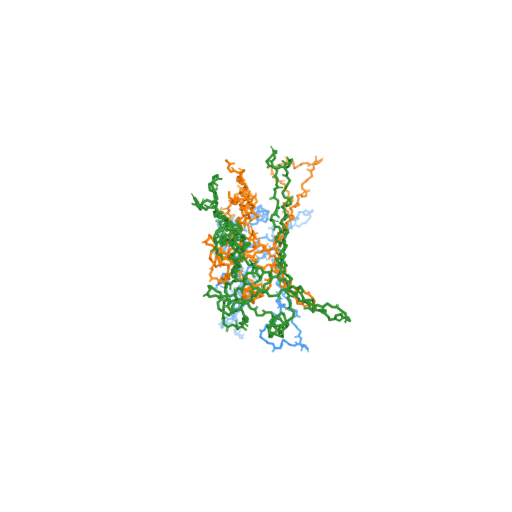3.30 114 VAL C C 1
ATOM 3589 O O . VAL C 1 116 ? -7.437 -21.150 -114.865 1.00 14.77 114 VAL C O 1
ATOM 3593 N N . THR C 1 117 ? -6.387 -21.063 -116.861 1.00 12.31 115 THR C N 1
ATOM 3594 C CA . THR C 1 117 ? -7.066 -19.838 -117.262 1.00 11.07 115 THR C CA 1
ATOM 3595 C C . THR C 1 117 ? -7.563 -20.000 -118.695 1.00 14.67 115 THR C C 1
ATOM 3596 O O . THR C 1 117 ? -6.864 -19.646 -119.646 1.00 14.28 115 THR C O 1
ATOM 3600 N N . PRO C 1 118 ? -8.776 -20.545 -118.860 1.00 12.36 116 PRO C N 1
ATOM 3601 C CA . PRO C 1 118 ? -9.306 -20.787 -120.210 1.00 12.05 116 PRO C CA 1
ATOM 3602 C C . PRO C 1 118 ? -10.125 -19.634 -120.772 1.00 14.06 116 PRO C C 1
ATOM 3603 O O . PRO C 1 118 ? -10.773 -18.889 -120.016 1.00 13.64 116 PRO C O 1
ATOM 3607 N N . THR C 1 119 ? -10.080 -19.480 -122.098 1.00 11.96 117 THR C N 1
ATOM 3608 C CA . THR C 1 119 ? -10.833 -18.450 -122.789 1.00 13.27 117 THR C CA 1
ATOM 3609 C C . THR C 1 119 ? -11.406 -18.998 -124.082 1.00 14.76 117 THR C C 1
ATOM 3610 O O . THR C 1 119 ? -10.746 -19.769 -124.795 1.00 14.70 117 THR C O 1
ATOM 3614 N N . VAL C 1 120 ? -12.633 -18.583 -124.378 1.00 13.69 118 VAL C N 1
ATOM 3615 C CA . VAL C 1 120 ? -13.247 -18.801 -125.684 1.00 14.32 118 VAL C CA 1
ATOM 3616 C C . VAL C 1 120 ? -13.631 -17.452 -126.248 1.00 15.27 118 VAL C C 1
ATOM 3617 O O . VAL C 1 120 ? -14.488 -16.759 -125.698 1.00 15.62 118 VAL C O 1
ATOM 3621 N N . ASN C 1 121 ? -12.999 -17.070 -127.351 1.00 17.21 119 ASN C N 1
ATOM 3622 C CA . ASN C 1 121 ? -13.301 -15.787 -127.979 1.00 22.42 119 ASN C CA 1
ATOM 3623 C C . ASN C 1 121 ? -14.233 -15.951 -129.170 1.00 19.02 119 ASN C C 1
ATOM 3624 O O . ASN C 1 121 ? -14.548 -17.077 -129.569 1.00 23.25 119 ASN C O 1
ATOM 3629 N N . GLU C 1 122 ? -14.691 -14.834 -129.738 1.00 24.56 120 GLU C N 1
ATOM 3630 C CA . GLU C 1 122 ? -15.591 -14.896 -130.878 1.00 34.71 120 GLU C CA 1
ATOM 3631 C C . GLU C 1 122 ? -14.859 -15.479 -132.076 1.00 34.33 120 GLU C C 1
ATOM 3632 O O . GLU C 1 122 ? -15.443 -16.213 -132.873 1.00 43.67 120 GLU C O 1
ATOM 3638 N N . GLU C 1 123 ? -13.573 -15.159 -132.193 1.00 32.11 121 GLU C N 1
ATOM 3639 C CA . GLU C 1 123 ? -12.751 -15.716 -133.264 1.00 37.07 121 GLU C CA 1
ATOM 3640 C C . GLU C 1 123 ? -11.460 -16.304 -132.708 1.00 34.86 121 GLU C C 1
ATOM 3641 O O . GLU C 1 123 ? -10.951 -15.851 -131.678 1.00 33.15 121 GLU C O 1
ATOM 3647 N N . GLY C 1 124 ? -10.935 -17.316 -133.392 1.00 33.84 122 GLY C N 1
ATOM 3648 C CA . GLY C 1 124 ? -9.704 -17.956 -132.969 1.00 30.59 122 GLY C CA 1
ATOM 3649 C C . GLY C 1 124 ? -9.938 -19.247 -132.206 1.00 29.47 122 GLY C C 1
ATOM 3650 O O . GLY C 1 124 ? -10.986 -19.440 -131.586 1.00 27.70 122 GLY C O 1
ATOM 3651 N N . VAL C 1 125 ? -8.955 -20.139 -132.260 1.00 23.37 123 VAL C N 1
ATOM 3652 C CA . VAL C 1 125 ? -9.010 -21.392 -131.513 1.00 21.23 123 VAL C CA 1
ATOM 3653 C C . VAL C 1 125 ? -8.943 -21.102 -130.020 1.00 18.74 123 VAL C C 1
ATOM 3654 O O . VAL C 1 125 ? -8.027 -20.408 -129.570 1.00 20.04 123 VAL C O 1
ATOM 3658 N N . PRO C 1 126 ? -9.909 -21.623 -129.236 1.00 15.65 124 PRO C N 1
ATOM 3659 C CA . PRO C 1 126 ? -9.845 -21.390 -127.788 1.00 15.39 124 PRO C CA 1
ATOM 3660 C C . PRO C 1 126 ? -8.616 -22.019 -127.162 1.00 16.82 124 PRO C C 1
ATOM 3661 O O . PRO C 1 126 ? -8.219 -23.127 -127.545 1.00 14.97 124 PRO C O 1
ATOM 3665 N N . THR C 1 127 ? -8.029 -21.320 -126.194 1.00 14.26 125 THR C N 1
ATOM 3666 C CA . THR C 1 127 ? -6.818 -21.788 -125.540 1.00 12.36 125 THR C CA 1
ATOM 3667 C C . THR C 1 127 ? -6.908 -21.541 -124.046 1.00 15.86 125 THR C C 1
ATOM 3668 O O . THR C 1 127 ? -7.785 -20.806 -123.579 1.00 14.84 125 THR C O 1
ATOM 3672 N N . GLU C 1 128 ? -5.993 -22.149 -123.304 1.00 13.55 126 GLU C N 1
ATOM 3673 C CA . GLU C 1 128 ? -5.870 -21.885 -121.875 1.00 12.14 126 GLU C CA 1
ATOM 3674 C C . GLU C 1 128 ? -4.415 -21.883 -121.459 1.00 13.59 126 GLU C C 1
ATOM 3675 O O . GLU C 1 128 ? -3.584 -22.584 -122.056 1.00 14.59 126 GLU C O 1
ATOM 3681 N N . ALA C 1 129 ? -4.104 -21.102 -120.427 1.00 11.92 127 ALA C N 1
ATOM 3682 C CA . ALA C 1 129 ? -2.793 -21.164 -119.801 1.00 11.89 127 ALA C CA 1
ATOM 3683 C C . ALA C 1 129 ? -2.941 -22.028 -118.577 1.00 14.93 127 ALA C C 1
ATOM 3684 O O . ALA C 1 129 ? -3.981 -21.996 -117.922 1.00 18.43 127 ALA C O 1
ATOM 3686 N N . PHE C 1 130 ? -1.918 -22.814 -118.260 1.00 12.65 128 PHE C N 1
ATOM 3687 C CA . PHE C 1 130 ? -1.940 -23.518 -116.986 1.00 13.36 128 PHE C CA 1
ATOM 3688 C C . PHE C 1 130 ? -0.566 -23.501 -116.380 1.00 15.01 128 PHE C C 1
ATOM 3689 O O . PHE C 1 130 ? 0.433 -23.465 -117.098 1.00 15.41 128 PHE C O 1
ATOM 3697 N N . GLY C 1 131 ? -0.519 -23.494 -115.055 1.00 12.03 129 GLY C N 1
ATOM 3698 C CA . GLY C 1 131 ? 0.747 -23.435 -114.350 1.00 14.44 129 GLY C CA 1
ATOM 3699 C C . GLY C 1 131 ? 0.977 -24.710 -113.578 1.00 13.43 129 GLY C C 1
ATOM 3700 O O . GLY C 1 131 ? 0.029 -25.329 -113.094 1.00 14.18 129 GLY C O 1
ATOM 3701 N N . LEU C 1 132 ? 2.242 -25.114 -113.496 1.00 11.19 130 LEU C N 1
ATOM 3702 C CA . LEU C 1 132 ? 2.631 -26.276 -112.703 1.00 12.40 130 LEU C CA 1
ATOM 3703 C C . LEU C 1 132 ? 3.604 -25.852 -111.611 1.00 12.24 130 LEU C C 1
ATOM 3704 O O . LEU C 1 132 ? 4.565 -25.117 -111.882 1.00 12.67 130 LEU C O 1
ATOM 3709 N N . LYS C 1 133 ? 3.353 -26.326 -110.389 1.00 12.07 131 LYS C N 1
ATOM 3710 C CA . LYS C 1 133 ? 4.222 -26.053 -109.242 1.00 12.32 131 LYS C CA 1
ATOM 3711 C C . LYS C 1 133 ? 4.784 -27.395 -108.796 1.00 14.21 131 LYS C C 1
ATOM 3712 O O . LYS C 1 133 ? 4.092 -28.405 -108.869 1.00 14.42 131 LYS C O 1
ATOM 3718 N N . TYR C 1 134 ? 6.040 -27.427 -108.358 1.00 12.46 132 TYR C N 1
ATOM 3719 C CA . TYR C 1 134 ? 6.733 -28.708 -108.196 1.00 11.91 132 TYR C CA 1
ATOM 3720 C C . TYR C 1 134 ? 7.774 -28.652 -107.087 1.00 13.22 132 TYR C C 1
ATOM 3721 O O . TYR C 1 134 ? 8.159 -27.569 -106.631 1.00 15.26 132 TYR C O 1
ATOM 3730 N N . ALA C 1 135 ? 8.242 -29.823 -106.664 1.00 12.53 133 ALA C N 1
ATOM 3731 C CA . ALA C 1 135 ? 9.219 -29.896 -105.586 1.00 13.34 133 ALA C CA 1
ATOM 3732 C C . ALA C 1 135 ? 10.657 -30.058 -106.080 1.00 14.13 133 ALA C C 1
ATOM 3733 O O . ALA C 1 135 ? 11.598 -29.683 -105.378 1.00 15.08 133 ALA C O 1
ATOM 3735 N N . ALA C 1 136 ? 10.842 -30.644 -107.261 1.00 12.89 134 ALA C N 1
ATOM 3736 C CA . ALA C 1 136 ? 12.181 -30.809 -107.827 1.00 12.99 134 ALA C CA 1
ATOM 3737 C C . ALA C 1 136 ? 12.094 -30.835 -109.342 1.00 12.32 134 ALA C C 1
ATOM 3738 O O . ALA C 1 136 ? 11.035 -31.109 -109.914 1.00 12.07 134 ALA C O 1
ATOM 3740 N N . VAL C 1 137 ? 13.214 -30.539 -109.988 1.00 12.37 135 VAL C N 1
ATOM 3741 C CA . VAL C 1 137 ? 13.269 -30.472 -111.446 1.00 11.93 135 VAL C CA 1
ATOM 3742 C C . VAL C 1 137 ? 14.596 -30.988 -111.991 1.00 12.32 135 VAL C C 1
ATOM 3743 O O . VAL C 1 137 ? 15.657 -30.74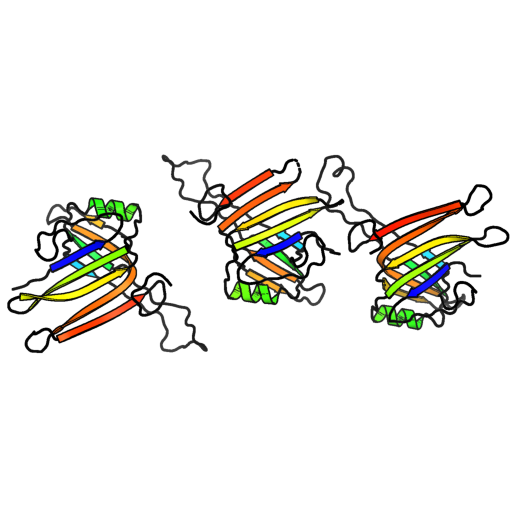9 -111.411 1.00 14.53 135 VAL C O 1
ATOM 3747 N N . GLU C 1 138 ? 14.517 -31.721 -113.106 1.00 12.18 136 GLU C N 1
ATOM 3748 C CA . GLU C 1 138 ? 15.694 -32.115 -113.874 1.00 12.59 136 GLU C CA 1
ATOM 3749 C C . GLU C 1 138 ? 15.580 -31.554 -115.283 1.00 12.86 136 GLU C C 1
ATOM 3750 O O . GLU C 1 138 ? 14.584 -31.793 -115.977 1.00 13.66 136 GLU C O 1
ATOM 3756 N N . TRP C 1 139 ? 16.594 -30.807 -115.708 1.00 12.60 137 TRP C N 1
ATOM 3757 C CA . TRP C 1 139 ? 16.590 -30.198 -117.028 1.00 12.55 137 TRP C CA 1
ATOM 3758 C C . TRP C 1 139 ? 17.663 -30.844 -117.885 1.00 13.16 137 TRP C C 1
ATOM 3759 O O . TRP C 1 139 ? 18.827 -30.933 -117.480 1.00 13.99 137 TRP C O 1
ATOM 3770 N N . THR C 1 140 ? 17.298 -31.246 -119.094 1.00 13.18 138 THR C N 1
ATOM 3771 C CA . THR C 1 140 ? 18.275 -31.804 -120.015 1.00 14.13 138 THR C CA 1
ATOM 3772 C C . THR C 1 140 ? 18.224 -31.040 -121.328 1.00 15.68 138 THR C C 1
ATOM 3773 O O . THR C 1 140 ? 17.156 -30.946 -121.941 1.00 16.43 138 THR C O 1
ATOM 3777 N N . TYR C 1 141 ? 19.361 -30.480 -121.752 1.00 14.77 139 TYR C N 1
ATOM 3778 C CA . TYR C 1 141 ? 19.439 -29.820 -123.056 1.00 15.24 139 TYR C CA 1
ATOM 3779 C C . TYR C 1 141 ? 20.331 -30.640 -123.978 1.00 16.14 139 TYR C C 1
ATOM 3780 O O . TYR C 1 141 ? 21.482 -30.936 -123.658 1.00 17.08 139 TYR C O 1
ATOM 3789 N N . ASN C 1 142 ? 19.790 -30.997 -125.137 1.00 16.38 140 ASN C N 1
ATOM 3790 C CA . ASN C 1 142 ? 20.490 -31.894 -126.036 1.00 17.33 140 ASN C CA 1
ATOM 3791 C C . ASN C 1 142 ? 21.271 -31.114 -127.072 1.00 25.93 140 ASN C C 1
ATOM 3792 O O . ASN C 1 142 ? 20.698 -30.318 -127.824 1.00 29.04 140 ASN C O 1
ATOM 3797 N N . GLN C 1 143 ? 22.584 -31.342 -127.090 1.00 23.76 141 GLN C N 1
ATOM 3798 C CA . GLN C 1 143 ? 23.512 -30.566 -127.910 1.00 21.83 141 GLN C CA 1
ATOM 3799 C C . GLN C 1 143 ? 23.673 -31.138 -129.303 1.00 26.44 141 GLN C C 1
ATOM 3800 O O . GLN C 1 143 ? 23.467 -32.334 -129.526 1.00 26.47 141 GLN C O 1
ATOM 3806 N N . GLN C 1 144 ? 24.059 -30.271 -130.230 1.00 26.11 142 GLN C N 1
ATOM 3807 C CA . GLN C 1 144 ? 24.305 -30.668 -131.610 1.00 23.89 142 GLN C CA 1
ATOM 3808 C C . GLN C 1 144 ? 25.664 -30.180 -132.062 1.00 29.15 142 GLN C C 1
ATOM 3809 O O . GLN C 1 144 ? 26.146 -29.144 -131.589 1.00 31.90 142 GLN C O 1
ATOM 3815 N N . ASP C 1 145 ? 26.296 -30.919 -132.971 1.00 26.36 143 ASP C N 1
ATOM 3816 C CA . ASP C 1 145 ? 27.559 -30.459 -133.531 1.00 27.93 143 ASP C CA 1
ATOM 3817 C C . ASP C 1 145 ? 27.306 -29.372 -134.572 1.00 28.85 143 ASP C C 1
ATOM 3818 O O . ASP C 1 145 ? 26.171 -28.908 -134.733 1.00 30.64 143 ASP C O 1
ATOM 3823 N N . ILE C 1 146 ? 28.355 -28.981 -135.285 1.00 30.72 144 ILE C N 1
ATOM 3824 C CA . ILE C 1 146 ? 28.228 -27.907 -136.260 1.00 34.17 144 ILE C CA 1
ATOM 3825 C C . ILE C 1 146 ? 27.315 -28.301 -137.435 1.00 42.44 144 ILE C C 1
ATOM 3826 O O . ILE C 1 146 ? 26.728 -27.436 -138.091 1.00 41.65 144 ILE C O 1
ATOM 3831 N N . ASN C 1 147 ? 27.173 -29.605 -137.667 1.00 38.53 145 ASN C N 1
ATOM 3832 C CA . ASN C 1 147 ? 26.313 -30.111 -138.736 1.00 42.17 145 ASN C CA 1
ATOM 3833 C C . ASN C 1 147 ? 24.877 -30.326 -138.272 1.00 39.90 145 ASN C C 1
ATOM 3834 O O . ASN C 1 147 ? 24.004 -30.672 -139.071 1.00 45.93 145 ASN C O 1
ATOM 3839 N N . GLY C 1 148 ? 24.637 -30.129 -136.979 1.00 29.78 146 GLY C N 1
ATOM 3840 C CA . GLY C 1 148 ? 23.325 -30.347 -136.403 1.00 30.23 146 GLY C CA 1
ATOM 3841 C C . GLY C 1 148 ? 23.114 -31.757 -135.877 1.00 29.96 146 GLY C C 1
ATOM 3842 O O . GLY C 1 148 ? 22.040 -32.073 -135.352 1.00 28.51 146 GLY C O 1
ATOM 3843 N N . THR C 1 149 ? 24.124 -32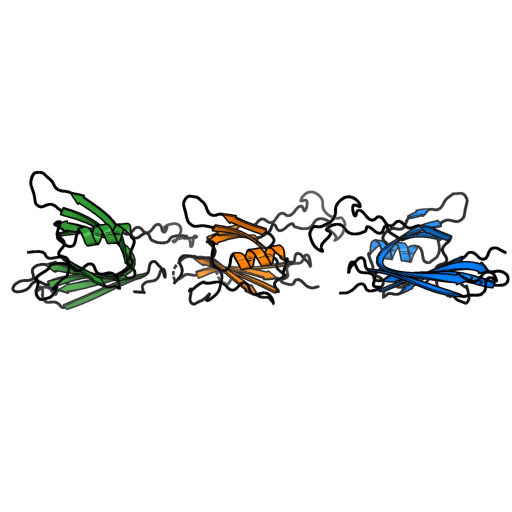.615 -136.020 1.00 29.44 147 THR C N 1
ATOM 3844 C CA . THR C 1 149 ? 24.008 -33.976 -135.496 1.00 31.41 147 THR C CA 1
ATOM 3845 C C . THR C 1 149 ? 24.144 -33.985 -133.976 1.00 33.87 147 THR C C 1
ATOM 3846 O O . THR C 1 149 ? 25.011 -33.304 -133.419 1.00 29.24 147 THR C O 1
ATOM 3850 N N . ALA C 1 150 ? 23.275 -34.743 -133.310 1.00 44.85 148 ALA C N 1
ATOM 3851 C CA . ALA C 1 150 ? 23.314 -34.874 -131.853 1.00 41.71 148 ALA C CA 1
ATOM 3852 C C . ALA C 1 150 ? 24.709 -35.278 -131.379 1.00 40.06 148 ALA C C 1
ATOM 3853 O O . ALA C 1 150 ? 25.346 -36.131 -131.992 1.00 42.01 148 ALA C O 1
ATOM 3855 N N . LYS C 1 151 ? 25.187 -34.665 -130.296 1.00 38.09 149 LYS C N 1
ATOM 3856 C CA . LYS C 1 151 ? 26.580 -34.876 -129.893 1.00 49.30 149 LYS C CA 1
ATOM 3857 C C . LYS C 1 151 ? 26.799 -34.990 -128.386 1.00 49.37 149 LYS C C 1
ATOM 3858 O O . LYS C 1 151 ? 27.938 -35.105 -127.927 1.00 58.78 149 LYS C O 1
ATOM 3864 N N . GLY C 1 152 ? 25.713 -34.967 -127.623 1.00 32.19 150 GLY C N 1
ATOM 3865 C CA . GLY C 1 152 ? 25.789 -35.031 -126.173 1.00 30.21 150 GLY C CA 1
ATOM 3866 C C . GLY C 1 152 ? 24.630 -34.294 -125.521 1.00 26.93 150 GLY C C 1
ATOM 3867 O O . GLY C 1 152 ? 23.736 -33.793 -126.204 1.00 28.11 150 GLY C O 1
ATOM 3868 N N . ALA C 1 153 ? 24.635 -34.232 -124.197 1.00 24.72 151 ALA C N 1
ATOM 3869 C CA . ALA C 1 153 ? 23.568 -33.545 -123.488 1.00 22.64 151 ALA C CA 1
ATOM 3870 C C . ALA C 1 153 ? 24.111 -32.904 -122.232 1.00 21.71 151 ALA C C 1
ATOM 3871 O O . ALA C 1 153 ? 25.084 -33.391 -121.645 1.00 22.07 151 ALA C O 1
ATOM 3873 N N . VAL C 1 154 ? 23.478 -31.809 -121.831 1.00 20.92 152 VAL C N 1
ATOM 3874 C CA . VAL C 1 154 ? 23.773 -31.170 -120.560 1.00 20.02 152 VAL C CA 1
ATOM 3875 C C . VAL C 1 154 ? 22.593 -31.421 -119.634 1.00 17.67 152 VAL C C 1
ATOM 3876 O O . VAL C 1 154 ? 21.461 -31.070 -119.971 1.00 17.16 152 VAL C O 1
ATOM 3880 N N . THR C 1 155 ? 22.853 -32.025 -118.476 1.00 16.81 153 THR C N 1
ATOM 3881 C CA . THR C 1 155 ? 21.796 -32.319 -117.512 1.00 15.23 153 THR C CA 1
ATOM 3882 C C . THR C 1 155 ? 22.117 -31.633 -116.205 1.00 15.01 153 THR C C 1
ATOM 3883 O O . THR C 1 155 ? 23.203 -31.806 -115.645 1.00 16.88 153 THR C O 1
ATOM 3887 N N . LYS C 1 156 ? 21.156 -30.848 -115.723 1.00 14.15 154 LYS C N 1
ATOM 3888 C CA . LYS C 1 156 ? 21.289 -30.172 -114.439 1.00 14.09 154 LYS C CA 1
ATOM 3889 C C . LYS C 1 156 ? 19.993 -30.372 -113.684 1.00 14.58 154 LYS C C 1
ATOM 3890 O O . LYS C 1 156 ? 18.991 -30.772 -114.268 1.00 16.10 154 LYS C O 1
ATOM 3896 N N . LYS C 1 157 ? 20.007 -30.103 -112.383 1.00 15.31 155 LYS C N 1
ATOM 3897 C CA . LYS C 1 157 ? 18.832 -30.400 -111.572 1.00 15.10 155 LYS C CA 1
ATOM 3898 C C . LYS C 1 157 ? 18.794 -29.532 -110.326 1.00 17.15 155 LYS C C 1
ATOM 3899 O O . LYS C 1 157 ? 19.816 -28.983 -109.903 1.00 16.50 155 LYS C O 1
ATOM 3905 N N . TRP C 1 158 ? 17.607 -29.403 -109.745 1.00 13.96 156 TRP C N 1
ATOM 3906 C CA . TRP C 1 158 ? 17.456 -28.691 -108.479 1.00 14.41 156 TRP C CA 1
ATOM 3907 C C . TRP C 1 158 ? 16.280 -29.231 -107.689 1.00 15.21 156 TRP C C 1
ATOM 3908 O O . TRP C 1 158 ? 15.194 -29.456 -108.233 1.00 14.93 156 TRP C O 1
ATOM 3919 N N . SER C 1 159 ? 16.499 -29.440 -106.393 1.00 16.78 157 SER C N 1
ATOM 3920 C CA . SER C 1 159 ? 15.424 -29.849 -105.496 1.00 18.35 157 SER C CA 1
ATOM 3921 C C . SER C 1 159 ? 15.061 -28.691 -104.583 1.00 19.14 157 SER C C 1
ATOM 3922 O O . SER C 1 159 ? 15.895 -28.217 -103.812 1.00 20.02 157 SER C O 1
ATOM 3925 N N . LEU C 1 160 ? 13.819 -28.231 -104.660 1.00 19.22 158 LEU C N 1
ATOM 3926 C CA . LEU C 1 160 ? 13.389 -27.118 -103.824 1.00 22.57 158 LEU C CA 1
ATOM 3927 C C . LEU C 1 160 ? 13.121 -27.602 -102.401 1.00 23.80 158 LEU C C 1
ATOM 3928 O O . LEU C 1 160 ? 13.194 -26.819 -101.447 1.00 27.98 158 LEU C O 1
ATOM 3933 N N . SER C 1 161 ? 12.815 -28.889 -102.257 1.00 24.34 159 SER C N 1
ATOM 3934 C CA . SER C 1 161 ? 12.549 -29.452 -100.933 1.00 27.80 159 SER C CA 1
ATOM 3935 C C . SER C 1 161 ? 13.809 -29.940 -100.209 1.00 33.61 159 SER C C 1
ATOM 3936 O O . SER C 1 161 ? 13.770 -30.198 -99.003 1.00 35.21 159 SER C O 1
ATOM 3939 N N . ASN C 1 162 ? 14.914 -30.072 -100.940 1.00 32.57 160 ASN C N 1
ATOM 3940 C CA . ASN C 1 162 ? 16.190 -30.454 -100.335 1.00 33.64 160 ASN C CA 1
ATOM 3941 C C . ASN C 1 162 ? 17.192 -29.305 -100.360 1.00 30.79 160 ASN C C 1
ATOM 3942 O O . ASN C 1 162 ? 18.193 -29.330 -99.639 1.00 34.93 160 ASN C O 1
ATOM 3947 N N . ASN C 1 163 ? 16.911 -28.307 -101.195 1.00 26.54 161 ASN C N 1
ATOM 3948 C CA . ASN C 1 163 ? 17.813 -27.176 -101.415 1.00 25.53 161 ASN C CA 1
ATOM 3949 C C . ASN C 1 163 ? 19.201 -27.639 -101.861 1.00 25.11 161 ASN C C 1
ATOM 3950 O O . ASN C 1 163 ? 20.218 -27.130 -101.384 1.00 26.47 161 ASN C O 1
ATOM 3955 N N . THR C 1 164 ? 19.229 -28.612 -102.776 1.00 22.94 162 THR C N 1
ATOM 3956 C CA . THR C 1 164 ? 20.474 -29.113 -103.362 1.00 22.95 162 THR C CA 1
ATOM 3957 C C . THR C 1 164 ? 20.258 -29.494 -104.810 1.00 25.96 162 THR C C 1
ATOM 3958 O O . THR C 1 164 ? 19.119 -29.633 -105.261 1.00 20.64 162 THR C O 1
ATOM 3962 N N . ALA C 1 165 ? 21.354 -29.683 -105.538 1.00 21.66 163 ALA C N 1
ATOM 3963 C CA . ALA C 1 165 ? 21.277 -30.080 -106.942 1.00 23.57 163 ALA C CA 1
ATOM 3964 C C . ALA C 1 165 ? 21.033 -31.576 -107.068 1.00 27.17 163 ALA C C 1
ATOM 3965 O O . ALA C 1 165 ? 21.943 -32.346 -107.381 1.00 24.68 163 ALA C O 1
ATOM 3967 N N . SER C 1 166 ? 19.791 -31.985 -106.833 1.00 22.16 164 SER C N 1
ATOM 3968 C CA . SER C 1 166 ? 19.432 -33.394 -106.891 1.00 24.21 164 SER C CA 1
ATOM 3969 C C . SER C 1 166 ? 18.014 -33.500 -107.429 1.00 26.00 164 SER C C 1
ATOM 3970 O O . SER C 1 166 ? 17.200 -32.592 -107.250 1.00 25.42 164 SER C O 1
ATOM 3973 N N . TYR C 1 167 ? 17.707 -34.594 -108.106 1.00 25.47 165 TYR C N 1
ATOM 3974 C CA . TYR C 1 167 ? 16.349 -34.749 -108.592 1.00 27.30 165 TYR C CA 1
ATOM 3975 C C . TYR C 1 167 ? 15.615 -35.693 -107.652 1.00 42.26 165 TYR C C 1
ATOM 3976 O O . TYR C 1 167 ? 15.507 -36.899 -107.894 1.00 41.78 165 TYR C O 1
ATOM 3985 N N . ALA C 1 168 ? 15.141 -35.110 -106.553 1.00 45.86 166 ALA C N 1
ATOM 3986 C CA . ALA C 1 168 ? 14.570 -35.855 -105.440 1.00 53.67 166 ALA C CA 1
ATOM 3987 C C . ALA C 1 168 ? 13.696 -34.930 -104.596 1.00 58.59 166 ALA C C 1
ATOM 3988 O O . ALA C 1 168 ? 12.552 -35.256 -104.279 1.00 61.14 166 ALA C O 1
#

InterPro domains:
  IPR008514 Type VI secretion system effector Hcp [PF05638] (7-141)
  IPR008514 Type VI secretion system effector Hcp [TIGR03344] (18-150)
  IPR036624 Hcp1-like superfamily [G3DSA:2.30.110.20] (1-171)
  IPR036624 Hcp1-like superfamily [SSF141452] (3-164)
  IPR053165 HSI-I assembly protein Hcp1 [PTHR36152] (3-164)

Sequence (497 aa):
ASMKDIYVEFRGKYKVDGESRDSSEHKGWLEVNSWSHNIRQPKSATSSSVGGHTAERVEHSDMVFVKDLDATTSPKLWEACSAGYTFDEVQIDFYRANGDKRIKYLQIKLKHVLVSSSVVTPTVNEEEGVPTEAFGLKYAAVEWTYNQQDINGTAKGAVTKKWSLSNNTASSYAALAASMKDIYVEFRGKYKVDGESRDSEHKGWLEVNSWSHNIRQPKSATSSSSVVGGHTAERVEHSDMVFVKDLDATTSPKLWEACSAGYTTFDEVQIDFYRAKRIKYLQIKLKHVLLVSSSVTPTVNEEGVPTEAFGLKYAAVEWTYNQGAVTKKWSLSNNTASYAALAMKDIYVEFRGKYKVDGESRDSEHKGWLEVNSWSHNIRQPKSATSSSSVGGHTAERVEHSDMVFVKDLDATTSPKLWEACSAGYTFDEVQIDFYRANGDKRRIKYLQIKLKHVLVSSVTPTVNEEGVPTEAFGLKYAAVEWTYNQQDINGTAKGAVTKKWSLSNNTASYA